Protein 4ZLR (pdb70)

Structure (mmCIF, N/CA/C/O backbone):
data_4ZLR
#
_entry.id   4ZLR
#
_cell.length_a   70.190
_cell.length_b   70.190
_cell.length_c   279.870
_cell.angle_alpha   90.00
_cell.angle_beta   90.00
_cell.angle_gamma   90.00
#
_symmetry.space_group_name_H-M   'P 41 2 2'
#
loop_
_entity.id
_entity.type
_entity.pdbx_description
1 polymer 'Brain tumor protein'
2 polymer "RNA (5'-R(*UP*UP*GP*UP*UP*GP*UP*UP*UP*UP*UP*UP*UP*U)-3')"
3 non-polymer 2-{2-[2-(2-{2-[2-(2-ETHOXY-ETHOXY)-ETHOXY]-ETHOXY}-ETHOXY)-ETHOXY]-ETHOXY}-ETHANOL
4 non-polymer 'SULFATE ION'
5 non-polymer 'TETRAETHYLENE GLYCOL'
6 non-polymer 'PENTAETHYLENE GLYCOL'
7 water water
#
loop_
_atom_site.group_PDB
_atom_site.id
_atom_site.type_symbol
_atom_site.label_atom_id
_atom_site.label_alt_id
_atom_site.label_comp_id
_atom_site.label_asym_id
_atom_site.label_entity_id
_atom_site.label_seq_id
_atom_site.pdbx_PDB_ins_code
_atom_site.Cartn_x
_atom_site.Cartn_y
_atom_site.Cartn_z
_atom_site.occupancy
_atom_site.B_iso_or_equiv
_atom_site.auth_seq_id
_atom_site.auth_comp_id
_atom_site.auth_asym_id
_atom_site.auth_atom_id
_atom_site.pdbx_PDB_model_num
ATOM 1 N N . GLN A 1 3 ? 31.408 -39.406 -51.285 1.00 36.04 758 GLN A N 1
ATOM 2 C CA . GLN A 1 3 ? 32.806 -39.450 -50.873 1.00 37.27 758 GLN A CA 1
ATOM 3 C C . GLN A 1 3 ? 33.086 -38.449 -49.756 1.00 40.39 758 GLN A C 1
ATOM 4 O O . GLN A 1 3 ? 34.073 -38.576 -49.030 1.00 43.06 758 GLN A O 1
ATOM 7 N N . ILE A 1 4 ? 32.217 -37.451 -49.631 1.00 39.13 759 ILE A N 1
ATOM 8 C CA . ILE A 1 4 ? 32.334 -36.451 -48.576 1.00 39.36 759 ILE A CA 1
ATOM 9 C C . ILE A 1 4 ? 31.560 -36.918 -47.346 1.00 35.99 759 ILE A C 1
ATOM 10 O O . ILE A 1 4 ? 30.404 -37.321 -47.452 1.00 36.09 759 ILE A O 1
ATOM 26 N N . LYS A 1 5 ? 32.203 -36.858 -46.182 1.00 35.11 760 LYS A N 1
ATOM 27 C CA . LYS A 1 5 ? 31.552 -37.208 -44.922 1.00 33.74 760 LYS A CA 1
ATOM 28 C C . LYS A 1 5 ? 30.793 -36.010 -44.363 1.00 35.34 760 LYS A C 1
ATOM 29 O O . LYS A 1 5 ? 31.394 -35.049 -43.884 1.00 39.73 760 LYS A O 1
ATOM 33 N N . ARG A 1 6 ? 29.468 -36.082 -44.429 1.00 33.87 761 ARG A N 1
ATOM 34 C CA . ARG A 1 6 ? 28.611 -34.959 -44.064 1.00 31.35 761 ARG A CA 1
ATOM 35 C C . ARG A 1 6 ? 28.101 -35.035 -42.628 1.00 31.15 761 ARG A C 1
ATOM 36 O O . ARG A 1 6 ? 27.742 -36.106 -42.140 1.00 31.99 761 ARG A O 1
ATOM 57 N N . GLN A 1 7 ? 28.072 -33.886 -41.961 1.00 29.95 762 GLN A N 1
ATOM 58 C CA . GLN A 1 7 ? 27.441 -33.767 -40.651 1.00 30.44 762 GLN A CA 1
ATOM 59 C C . GLN A 1 7 ? 25.938 -33.990 -40.793 1.00 27.26 762 GLN A C 1
ATOM 60 O O . GLN A 1 7 ? 25.292 -33.358 -41.625 1.00 27.89 762 GLN A O 1
ATOM 74 N N . LYS A 1 8 ? 25.381 -34.884 -39.985 1.00 29.02 763 LYS A N 1
ATOM 75 C CA . LYS A 1 8 ? 23.945 -35.146 -40.020 1.00 27.04 763 LYS A CA 1
ATOM 76 C C . LYS A 1 8 ? 23.182 -34.024 -39.325 1.00 26.33 763 LYS A C 1
ATOM 77 O O . LYS A 1 8 ? 23.662 -33.457 -38.345 1.00 26.84 763 LYS A O 1
ATOM 96 N N . MET A 1 9 ? 21.996 -33.706 -39.839 1.00 25.80 764 MET A N 1
ATOM 97 C CA . MET A 1 9 ? 21.173 -32.639 -39.272 1.00 26.76 764 MET A CA 1
ATOM 98 C C . MET A 1 9 ? 19.693 -33.002 -39.282 1.00 25.84 764 MET A C 1
ATOM 99 O O . MET A 1 9 ? 19.238 -33.778 -40.122 1.00 24.99 764 MET A O 1
ATOM 113 N N . ILE A 1 10 ? 18.956 -32.437 -38.330 1.00 26.74 765 ILE A N 1
ATOM 114 C CA . ILE A 1 10 ? 17.504 -32.558 -38.292 1.00 25.87 765 ILE A CA 1
ATOM 115 C C . ILE A 1 10 ? 16.888 -31.174 -38.222 1.00 21.73 765 ILE A C 1
ATOM 116 O O . ILE A 1 10 ? 17.502 -30.245 -37.700 1.00 24.00 765 ILE A O 1
ATOM 132 N N . TYR A 1 11 ? 15.682 -31.030 -38.756 1.00 20.94 766 TYR A N 1
ATOM 133 C CA . TYR A 1 11 ? 15.014 -29.740 -38.730 1.00 18.97 766 TYR A CA 1
ATOM 134 C C . TYR A 1 11 ? 14.444 -29.494 -37.339 1.00 19.78 766 TYR A C 1
ATOM 135 O O . TYR A 1 11 ? 13.943 -30.415 -36.692 1.00 21.82 766 TYR A O 1
ATOM 153 N N . HIS A 1 12 ? 14.532 -28.247 -36.886 1.00 20.61 767 HIS A N 1
ATOM 154 C CA . HIS A 1 12 ? 14.060 -27.863 -35.558 1.00 20.11 767 HIS A CA 1
ATOM 155 C C . HIS A 1 12 ? 12.701 -27.179 -35.621 1.00 19.05 767 HIS A C 1
ATOM 156 O O . HIS A 1 12 ? 12.132 -26.821 -34.593 1.00 19.93 767 HIS A O 1
ATOM 170 N N . CYS A 1 13 ? 12.194 -26.978 -36.831 1.00 21.25 768 CYS A N 1
ATOM 171 C CA . CYS A 1 13 ? 10.887 -26.363 -37.009 1.00 20.31 768 CYS A CA 1
ATOM 172 C C . CYS A 1 13 ? 10.202 -26.876 -38.263 1.00 19.65 768 CYS A C 1
ATOM 173 O O . CYS A 1 13 ? 10.836 -27.077 -39.301 1.00 19.86 768 CYS A O 1
ATOM 181 N N . LYS A 1 14 ? 8.894 -27.068 -38.152 1.00 19.69 769 LYS A N 1
ATOM 182 C CA . LYS A 1 14 ? 8.079 -27.544 -39.255 1.00 19.42 769 LYS A CA 1
ATOM 183 C C . LYS A 1 14 ? 6.708 -26.895 -39.162 1.00 19.93 769 LYS A C 1
ATOM 184 O O . LYS A 1 14 ? 6.108 -26.851 -38.087 1.00 18.57 769 LYS A O 1
ATOM 203 N N . PHE A 1 15 ? 6.215 -26.382 -40.284 1.00 18.97 770 PHE A N 1
ATOM 204 C CA . PHE A 1 15 ? 4.880 -25.801 -40.312 1.00 19.14 770 PHE A CA 1
ATOM 205 C C . PHE A 1 15 ? 4.265 -25.874 -41.703 1.00 17.67 770 PHE A C 1
ATOM 206 O O . PHE A 1 15 ? 4.946 -26.158 -42.685 1.00 18.46 770 PHE A O 1
ATOM 223 N N . GLY A 1 16 ? 2.959 -25.643 -41.763 1.00 21.24 771 GLY A N 1
ATOM 224 C CA . GLY A 1 16 ? 2.220 -25.719 -43.007 1.00 19.77 771 GLY A CA 1
ATOM 225 C C . GLY A 1 16 ? 1.525 -27.055 -43.177 1.00 20.00 771 GLY A C 1
ATOM 226 O O . GLY A 1 16 ? 1.884 -28.043 -42.538 1.00 21.27 771 GLY A O 1
ATOM 230 N N . GLU A 1 17 ? 0.508 -27.064 -44.029 1.00 20.73 772 GLU A N 1
ATOM 231 C CA . GLU A 1 17 ? -0.200 -28.282 -44.411 1.00 21.73 772 GLU A CA 1
ATOM 232 C C . GLU A 1 17 ? -1.043 -27.943 -45.629 1.00 19.91 772 GLU A C 1
ATOM 233 O O . GLU A 1 17 ? -1.137 -26.777 -46.002 1.00 21.26 772 GLU A O 1
ATOM 245 N N . PHE A 1 18 ? -1.665 -28.938 -46.250 1.00 20.86 773 PHE A N 1
ATOM 246 C CA . PHE A 1 18 ? -2.491 -28.656 -47.415 1.00 18.27 773 PHE A CA 1
ATOM 247 C C . PHE A 1 18 ? -3.751 -27.908 -47.007 1.00 20.01 773 PHE A C 1
ATOM 248 O O . PHE A 1 18 ? -4.317 -28.172 -45.947 1.00 22.29 773 PHE A O 1
ATOM 265 N N . GLY A 1 19 ? -4.183 -26.972 -47.851 1.00 18.93 774 GLY A N 1
ATOM 266 C CA . GLY A 1 19 ? -5.432 -26.267 -47.626 1.00 20.65 774 GLY A CA 1
ATOM 267 C C . GLY A 1 19 ? -5.452 -24.843 -48.144 1.00 22.15 774 GLY A C 1
ATOM 268 O O . GLY A 1 19 ? -4.470 -24.359 -48.716 1.00 20.61 774 GLY A O 1
ATOM 272 N N . VAL A 1 20 ? -6.584 -24.173 -47.934 1.00 21.22 775 VAL A N 1
ATOM 273 C CA . VAL A 1 20 ? -6.796 -22.814 -48.426 1.00 23.18 775 VAL A CA 1
ATOM 274 C C . VAL A 1 20 ? -6.884 -21.792 -47.289 1.00 22.49 775 VAL A C 1
ATOM 275 O O . VAL A 1 20 ? -7.037 -20.595 -47.533 1.00 21.85 775 VAL A O 1
ATOM 288 N N . MET A 1 21 ? -6.776 -22.267 -46.053 1.00 21.83 776 MET A N 1
ATOM 289 C CA . MET A 1 21 ? -6.880 -21.398 -44.887 1.00 24.07 776 MET A CA 1
ATOM 290 C C . MET A 1 21 ? -5.517 -20.816 -44.527 1.00 22.19 776 MET A C 1
ATOM 291 O O . MET A 1 21 ? -4.503 -21.160 -45.141 1.00 20.13 776 MET A O 1
ATOM 305 N N . GLU A 1 22 ? -5.500 -19.935 -43.531 1.00 21.94 777 GLU A N 1
ATOM 306 C CA . GLU A 1 22 ? -4.260 -19.325 -43.062 1.00 23.72 777 GLU A CA 1
ATOM 307 C C . GLU A 1 22 ? -3.317 -20.403 -42.552 1.00 20.65 777 GLU A C 1
ATOM 308 O O . GLU A 1 22 ? -3.719 -21.262 -41.772 1.00 23.34 777 GLU A O 1
ATOM 320 N N . GLY A 1 23 ? -2.066 -20.355 -42.994 1.00 19.37 778 GLY A N 1
ATOM 321 C CA . GLY A 1 23 ? -1.075 -21.326 -42.572 1.00 19.76 778 GLY A CA 1
ATOM 322 C C . GLY A 1 23 ? -1.176 -22.636 -43.332 1.00 19.49 778 GLY A C 1
ATOM 323 O O . GLY A 1 23 ? -0.538 -23.620 -42.964 1.00 21.72 778 GLY A O 1
ATOM 327 N N . GLN A 1 24 ? -1.982 -22.645 -44.389 1.00 22.13 779 GLN A N 1
ATOM 328 C CA . GLN A 1 24 ? -2.114 -23.808 -45.262 1.00 20.35 779 GLN A CA 1
ATOM 329 C C . GLN A 1 24 ? -1.709 -23.434 -46.677 1.00 18.36 779 GLN A C 1
ATOM 330 O O . GLN A 1 24 ? -1.894 -22.291 -47.094 1.00 19.19 779 GLN A O 1
ATOM 344 N N . PHE A 1 25 ? -1.162 -24.400 -47.411 1.00 20.56 780 PHE A N 1
ATOM 345 C CA . PHE A 1 25 ? -0.707 -24.166 -48.779 1.00 19.55 780 PHE A CA 1
ATOM 346 C C . PHE A 1 25 ? -1.332 -25.136 -49.770 1.00 22.41 780 PHE A C 1
ATOM 347 O O . PHE A 1 25 ? -1.731 -26.244 -49.414 1.00 19.29 780 PHE A O 1
ATOM 364 N N . THR A 1 26 ? -1.402 -24.703 -51.023 1.00 21.00 781 THR A N 1
ATOM 365 C CA . THR A 1 26 ? -1.717 -25.588 -52.132 1.00 22.46 781 THR A CA 1
ATOM 366 C C . THR A 1 26 ? -0.429 -25.897 -52.880 1.00 22.57 781 THR A C 1
ATOM 367 O O . THR A 1 26 ? -0.218 -27.018 -53.338 1.00 23.30 781 THR A O 1
ATOM 378 N N . GLU A 1 27 ? 0.423 -24.886 -53.015 1.00 20.74 782 GLU A N 1
ATOM 379 C CA . GLU A 1 27 ? 1.735 -25.073 -53.610 1.00 21.46 782 GLU A CA 1
ATOM 380 C C . GLU A 1 27 ? 2.705 -23.984 -53.145 1.00 22.47 782 GLU A C 1
ATOM 381 O O . GLU A 1 27 ? 2.656 -22.859 -53.640 1.00 21.38 782 GLU A O 1
ATOM 393 N N . PRO A 1 28 ? 3.599 -24.316 -52.199 1.00 22.65 783 PRO A N 1
ATOM 394 C CA . PRO A 1 28 ? 4.581 -23.335 -51.724 1.00 21.65 783 PRO A CA 1
ATOM 395 C C . PRO A 1 28 ? 5.816 -23.298 -52.621 1.00 19.41 783 PRO A C 1
ATOM 396 O O . PRO A 1 28 ? 6.881 -23.787 -52.245 1.00 20.54 783 PRO A O 1
ATOM 407 N N . SER A 1 29 ? 5.658 -22.719 -53.807 1.00 20.77 784 SER A N 1
ATOM 408 C CA . SER A 1 29 ? 6.693 -22.759 -54.834 1.00 20.50 784 SER A CA 1
ATOM 409 C C . SER A 1 29 ? 7.896 -21.880 -54.509 1.00 20.06 784 SER A C 1
ATOM 410 O O . SER A 1 29 ? 9.014 -22.173 -54.931 1.00 21.30 784 SER A O 1
ATOM 418 N N . GLY A 1 30 ? 7.663 -20.803 -53.766 1.00 18.44 785 GLY A N 1
ATOM 419 C CA . GLY A 1 30 ? 8.709 -19.839 -53.480 1.00 19.03 785 GLY A CA 1
ATOM 420 C C . GLY A 1 30 ? 8.761 -19.445 -52.023 1.00 17.66 785 GLY A C 1
ATOM 421 O O . GLY A 1 30 ? 7.732 -19.347 -51.357 1.00 19.18 785 GLY A O 1
ATOM 425 N N . VAL A 1 31 ? 9.972 -19.215 -51.530 1.00 16.92 786 VAL A N 1
ATOM 426 C CA . VAL A 1 31 ? 10.161 -18.770 -50.160 1.00 18.71 786 VAL A CA 1
ATOM 427 C C . VAL A 1 31 ? 11.250 -17.703 -50.087 1.00 18.02 786 VAL A C 1
ATOM 428 O O . VAL A 1 31 ? 12.259 -17.771 -50.792 1.00 18.56 786 VAL A O 1
ATOM 441 N N . ALA A 1 32 ? 11.020 -16.710 -49.235 1.00 17.51 787 ALA A N 1
ATOM 442 C CA . ALA A 1 32 ? 11.983 -15.641 -49.009 1.00 17.99 787 ALA A CA 1
ATOM 443 C C . ALA A 1 32 ? 11.946 -15.211 -47.551 1.00 18.39 787 ALA A C 1
ATOM 444 O O . ALA A 1 32 ? 10.994 -15.513 -46.831 1.00 19.21 787 ALA A O 1
ATOM 451 N N . VAL A 1 33 ? 12.998 -14.519 -47.125 1.00 19.53 788 VAL A N 1
ATOM 452 C CA . VAL A 1 33 ? 13.135 -14.077 -45.745 1.00 20.29 788 VAL A CA 1
ATOM 453 C C . VAL A 1 33 ? 13.527 -12.601 -45.691 1.00 22.86 788 VAL A C 1
ATOM 454 O O . VAL A 1 33 ? 14.412 -12.168 -46.430 1.00 21.61 788 VAL A O 1
ATOM 467 N N . ASN A 1 34 ? 12.870 -11.831 -44.823 1.00 20.42 789 ASN A N 1
ATOM 468 C CA . ASN A 1 34 ? 13.187 -10.410 -44.687 1.00 23.91 789 ASN A CA 1
ATOM 469 C C . ASN A 1 34 ? 14.188 -10.170 -43.559 1.00 23.11 789 ASN A C 1
ATOM 470 O O . ASN A 1 34 ? 14.721 -11.116 -42.981 1.00 24.07 789 ASN A O 1
ATOM 481 N N . ALA A 1 35 ? 14.442 -8.901 -43.257 1.00 26.05 790 ALA A N 1
ATOM 482 C CA . ALA A 1 35 ? 15.474 -8.529 -42.293 1.00 26.83 790 ALA A CA 1
ATOM 483 C C . ALA A 1 35 ? 15.152 -8.996 -40.873 1.00 25.48 790 ALA A C 1
ATOM 484 O O . ALA A 1 35 ? 16.058 -9.181 -40.061 1.00 26.69 790 ALA A O 1
ATOM 491 N N . GLN A 1 36 ? 13.868 -9.184 -40.580 1.00 25.48 791 GLN A N 1
ATOM 492 C CA . GLN A 1 36 ? 13.428 -9.644 -39.261 1.00 25.75 791 GLN A CA 1
ATOM 493 C C . GLN A 1 36 ? 13.192 -11.158 -39.227 1.00 24.52 791 GLN A C 1
ATOM 494 O O . GLN A 1 36 ? 12.578 -11.680 -38.295 1.00 24.58 791 GLN A O 1
ATOM 508 N N . ASN A 1 37 ? 13.686 -11.851 -40.249 1.00 25.43 792 ASN A N 1
ATOM 509 C CA . ASN A 1 37 ? 13.550 -13.303 -40.367 1.00 23.41 792 ASN A CA 1
ATOM 510 C C . ASN A 1 37 ? 12.098 -13.778 -40.445 1.00 22.70 792 ASN A C 1
ATOM 511 O O . ASN A 1 37 ? 11.801 -14.925 -40.113 1.00 22.66 792 ASN A O 1
ATOM 522 N N . ASP A 1 38 ? 11.195 -12.905 -40.883 1.00 19.67 793 ASP A N 1
ATOM 523 C CA . ASP A 1 38 ? 9.862 -13.354 -41.258 1.00 18.83 793 ASP A CA 1
ATOM 524 C C . ASP A 1 38 ? 10.004 -14.218 -42.498 1.00 21.65 793 ASP A C 1
ATOM 525 O O . ASP A 1 38 ? 10.811 -13.915 -43.377 1.00 19.02 793 ASP A O 1
ATOM 534 N N . ILE A 1 39 ? 9.215 -15.283 -42.570 1.00 19.77 794 ILE A N 1
ATOM 535 C CA . ILE A 1 39 ? 9.269 -16.202 -43.698 1.00 16.95 794 ILE A CA 1
ATOM 536 C C . ILE A 1 39 ? 8.110 -15.893 -44.639 1.00 17.41 794 ILE A C 1
ATOM 537 O O . ILE A 1 39 ? 6.944 -15.945 -44.248 1.00 18.07 794 ILE A O 1
ATOM 553 N N . ILE A 1 40 ? 8.453 -15.561 -45.879 1.00 16.70 795 ILE A N 1
ATOM 554 C CA . ILE A 1 40 ? 7.485 -15.134 -46.881 1.00 17.88 795 ILE A CA 1
ATOM 555 C C . ILE A 1 40 ? 7.335 -16.222 -47.931 1.00 16.38 795 ILE A C 1
ATOM 556 O O . ILE A 1 40 ? 8.317 -16.632 -48.545 1.00 17.03 795 ILE A O 1
ATOM 572 N N . VAL A 1 41 ? 6.103 -16.676 -48.139 1.00 15.78 796 VAL A N 1
ATOM 573 C CA . VAL A 1 41 ? 5.850 -17.836 -48.985 1.00 16.19 796 VAL A CA 1
ATOM 574 C C . VAL A 1 41 ? 4.903 -17.510 -50.132 1.00 17.59 796 VAL A C 1
ATOM 575 O O . VAL A 1 41 ? 3.825 -16.949 -49.928 1.00 17.64 796 VAL A O 1
ATOM 588 N N . ALA A 1 42 ? 5.320 -17.869 -51.342 1.00 18.20 797 ALA A N 1
ATOM 589 C CA . ALA A 1 42 ? 4.449 -17.791 -52.505 1.00 18.04 797 ALA A CA 1
ATOM 590 C C . ALA A 1 42 ? 3.572 -19.038 -52.559 1.00 17.97 797 ALA A C 1
ATOM 591 O O . ALA A 1 42 ? 4.056 -20.134 -52.839 1.00 18.01 797 ALA A O 1
ATOM 598 N N . ASP A 1 43 ? 2.286 -18.858 -52.275 1.00 19.55 798 ASP A N 1
ATOM 599 C CA . ASP A 1 43 ? 1.320 -19.951 -52.261 1.00 18.07 798 ASP A CA 1
ATOM 600 C C . ASP A 1 43 ? 0.575 -19.962 -53.591 1.00 19.60 798 ASP A C 1
ATOM 601 O O . ASP A 1 43 ? -0.545 -19.460 -53.704 1.00 20.31 798 ASP A O 1
ATOM 610 N N . THR A 1 44 ? 1.209 -20.565 -54.589 1.00 18.90 799 THR A N 1
ATOM 611 C CA . THR A 1 44 ? 0.853 -20.350 -55.990 1.00 23.52 799 THR A CA 1
ATOM 612 C C . THR A 1 44 ? -0.621 -20.583 -56.333 1.00 25.12 799 THR A C 1
ATOM 613 O O . THR A 1 44 ? -1.297 -19.670 -56.805 1.00 22.84 799 THR A O 1
ATOM 624 N N . ASN A 1 45 ? -1.113 -21.798 -56.103 1.00 24.84 800 ASN A N 1
ATOM 625 C CA . ASN A 1 45 ? -2.462 -22.163 -56.532 1.00 25.55 800 ASN A CA 1
ATOM 626 C C . ASN A 1 45 ? -3.558 -21.574 -55.642 1.00 23.91 800 ASN A C 1
ATOM 627 O O . ASN A 1 45 ? -4.745 -21.753 -55.912 1.00 26.34 800 ASN A O 1
ATOM 638 N N . ASN A 1 46 ? -3.158 -20.888 -54.576 1.00 22.87 801 ASN A N 1
ATOM 639 C CA . ASN A 1 46 ? -4.083 -20.063 -53.802 1.00 23.70 801 ASN A CA 1
ATOM 640 C C . ASN A 1 46 ? -3.973 -18.592 -54.201 1.00 22.37 801 ASN A C 1
ATOM 641 O O . ASN A 1 46 ? -4.693 -17.747 -53.674 1.00 24.44 801 ASN A O 1
ATOM 652 N N . HIS A 1 47 ? -3.061 -18.303 -55.126 1.00 22.15 802 HIS A N 1
ATOM 653 C CA . HIS A 1 47 ? -2.888 -16.960 -55.681 1.00 26.94 802 HIS A CA 1
ATOM 654 C C . HIS A 1 47 ? -2.697 -15.918 -54.590 1.00 28.44 802 HIS A C 1
ATOM 655 O O . HIS A 1 47 ? -3.337 -14.865 -54.595 1.00 25.74 802 HIS A O 1
ATOM 669 N N . ARG A 1 48 ? -1.803 -16.225 -53.657 1.00 22.60 803 ARG A N 1
ATOM 670 C CA . ARG A 1 48 ? -1.559 -15.359 -52.517 1.00 24.06 803 ARG A CA 1
ATOM 671 C C . ARG A 1 48 ? -0.123 -15.475 -52.021 1.00 21.77 803 ARG A C 1
ATOM 672 O O . ARG A 1 48 ? 0.595 -16.419 -52.362 1.00 19.37 803 ARG A O 1
ATOM 693 N N . ILE A 1 49 ? 0.278 -14.495 -51.219 1.00 23.49 804 ILE A N 1
ATOM 694 C CA . ILE A 1 49 ? 1.536 -14.540 -50.489 1.00 18.90 804 ILE A CA 1
ATOM 695 C C . ILE A 1 49 ? 1.200 -14.647 -49.012 1.00 18.95 804 ILE A C 1
ATOM 696 O O . ILE A 1 49 ? 0.333 -13.929 -48.519 1.00 19.61 804 ILE A O 1
ATOM 712 N N . GLN A 1 50 ? 1.870 -15.559 -48.317 1.00 17.98 805 GLN A N 1
ATOM 713 C CA . GLN A 1 50 ? 1.683 -15.715 -46.881 1.00 18.58 805 GLN A CA 1
ATOM 714 C C . GLN A 1 50 ? 2.967 -15.379 -46.134 1.00 19.02 805 GLN A C 1
ATOM 715 O O . GLN A 1 50 ? 4.063 -15.740 -46.569 1.00 18.94 805 GLN A O 1
ATOM 729 N N . ILE A 1 51 ? 2.818 -14.678 -45.014 1.00 17.99 806 ILE A N 1
ATOM 730 C CA . ILE A 1 51 ? 3.954 -14.247 -44.213 1.00 16.65 806 ILE A CA 1
ATOM 731 C C . ILE A 1 51 ? 3.885 -14.867 -42.824 1.00 19.19 806 ILE A C 1
ATOM 732 O O . ILE A 1 51 ? 2.858 -14.784 -42.147 1.00 18.86 806 ILE A O 1
ATOM 748 N N . PHE A 1 52 ? 4.986 -15.491 -42.418 1.00 18.78 807 PHE A N 1
ATOM 749 C CA . PHE A 1 52 ? 5.105 -16.096 -41.097 1.00 19.90 807 PHE A CA 1
ATOM 750 C C . PHE A 1 52 ? 6.274 -15.449 -40.366 1.00 19.76 807 PHE A C 1
ATOM 751 O O . PHE A 1 52 ? 7.138 -14.850 -41.004 1.00 20.31 807 PHE A O 1
ATOM 768 N N . ASP A 1 53 ? 6.314 -15.565 -39.040 1.00 20.89 808 ASP A N 1
ATOM 769 C CA . ASP A 1 53 ? 7.491 -15.119 -38.302 1.00 22.06 808 ASP A CA 1
ATOM 770 C C . ASP A 1 53 ? 8.537 -16.225 -38.338 1.00 22.87 808 ASP A C 1
ATOM 771 O O . ASP A 1 53 ? 8.298 -17.295 -38.897 1.00 24.01 808 ASP A O 1
ATOM 780 N N . LYS A 1 54 ? 9.684 -15.968 -37.722 1.00 24.49 809 LYS A N 1
ATOM 781 C CA . LYS A 1 54 ? 10.819 -16.883 -37.777 1.00 23.76 809 LYS A CA 1
ATOM 782 C C . LYS A 1 54 ? 10.533 -18.254 -37.161 1.00 24.72 809 LYS A C 1
ATOM 783 O O . LYS A 1 54 ? 11.319 -19.186 -37.329 1.00 24.74 809 LYS A O 1
ATOM 802 N N . GLU A 1 55 ? 9.415 -18.373 -36.450 1.00 25.27 810 GLU A N 1
ATOM 803 C CA . GLU A 1 55 ? 9.045 -19.630 -35.801 1.00 27.11 810 GLU A CA 1
ATOM 804 C C . GLU A 1 55 ? 7.861 -20.317 -36.483 1.00 25.61 810 GLU A C 1
ATOM 805 O O . GLU A 1 55 ? 7.328 -21.302 -35.974 1.00 24.14 810 GLU A O 1
ATOM 817 N N . GLY A 1 56 ? 7.460 -19.801 -37.641 1.00 22.67 811 GLY A N 1
ATOM 818 C CA . GLY A 1 56 ? 6.430 -20.439 -38.438 1.00 20.99 811 GLY A CA 1
ATOM 819 C C . GLY A 1 56 ? 5.018 -20.101 -38.003 1.00 22.41 811 GLY A C 1
ATOM 820 O O . GLY A 1 56 ? 4.073 -20.811 -38.347 1.00 20.56 811 GLY A O 1
ATOM 824 N N . ARG A 1 57 ? 4.869 -19.018 -37.246 1.00 25.56 812 ARG A N 1
ATOM 825 C CA . ARG A 1 57 ? 3.547 -18.532 -36.875 1.00 23.41 812 ARG A CA 1
ATOM 826 C C . ARG A 1 57 ? 3.018 -17.615 -37.963 1.00 22.34 812 ARG A C 1
ATOM 827 O O . ARG A 1 57 ? 3.712 -16.700 -38.405 1.00 21.85 812 ARG A O 1
ATOM 848 N N . PHE A 1 58 ? 1.780 -17.857 -38.377 1.00 20.92 813 PHE A N 1
ATOM 849 C CA . PHE A 1 58 ? 1.136 -17.043 -39.397 1.00 22.09 813 PHE A CA 1
ATOM 850 C C . PHE A 1 58 ? 0.912 -15.619 -38.901 1.00 23.06 813 PHE A C 1
ATOM 851 O O . PHE A 1 58 ? 0.340 -15.413 -37.830 1.00 23.31 813 PHE A O 1
ATOM 868 N N . LYS A 1 59 ? 1.384 -14.642 -39.672 1.00 22.38 814 LYS A N 1
ATOM 869 C CA . LYS A 1 59 ? 1.117 -13.236 -39.380 1.00 23.01 814 LYS A CA 1
ATOM 870 C C . LYS A 1 59 ? -0.024 -12.699 -40.238 1.00 22.14 814 LYS A C 1
ATOM 871 O O . LYS A 1 59 ? -1.045 -12.248 -39.718 1.00 22.93 814 LYS A O 1
ATOM 890 N N . PHE A 1 60 ? 0.152 -12.749 -41.554 1.00 21.89 815 PHE A N 1
ATOM 891 C CA . PHE A 1 60 ? -0.859 -12.238 -42.470 1.00 22.83 815 PHE A CA 1
ATOM 892 C C . PHE A 1 60 ? -0.625 -12.708 -43.900 1.00 21.89 815 PHE A C 1
ATOM 893 O O . PHE A 1 60 ? 0.412 -13.297 -44.219 1.00 21.13 815 PHE A O 1
ATOM 910 N N . GLN A 1 61 ? -1.610 -12.441 -44.751 1.00 22.59 816 GLN A N 1
ATOM 911 C CA . GLN A 1 61 ? -1.562 -12.815 -46.158 1.00 22.76 816 GLN A CA 1
ATOM 912 C C . GLN A 1 61 ? -2.029 -11.655 -47.028 1.00 21.95 816 GLN A C 1
ATOM 913 O O . GLN A 1 61 ? -2.729 -10.760 -46.554 1.00 21.36 816 GLN A O 1
ATOM 927 N N . PHE A 1 62 ? -1.637 -11.669 -48.297 1.00 22.65 817 PHE A N 1
ATOM 928 C CA . PHE A 1 62 ? -2.160 -10.705 -49.256 1.00 23.81 817 PHE A CA 1
ATOM 929 C C . PHE A 1 62 ? -2.235 -11.311 -50.649 1.00 27.29 817 PHE A C 1
ATOM 930 O O . PHE A 1 62 ? -1.562 -12.300 -50.947 1.00 26.65 817 PHE A O 1
ATOM 947 N N . GLY A 1 63 ? -3.078 -10.718 -51.488 1.00 29.19 818 GLY A N 1
ATOM 948 C CA . GLY A 1 63 ? -3.252 -11.168 -52.854 1.00 28.66 818 GLY A CA 1
ATOM 949 C C . GLY A 1 63 ? -4.460 -12.069 -53.016 1.00 38.88 818 GLY A C 1
ATOM 950 O O . GLY A 1 63 ? -4.883 -12.747 -52.078 1.00 38.99 818 GLY A O 1
ATOM 954 N N . GLU A 1 64 ? -5.021 -12.061 -54.219 1.00 46.02 819 GLU A N 1
ATOM 955 C CA . GLU A 1 64 ? -6.111 -12.956 -54.576 1.00 52.82 819 GLU A CA 1
ATOM 956 C C . GLU A 1 64 ? -6.064 -13.170 -56.084 1.00 54.50 819 GLU A C 1
ATOM 957 O O . GLU A 1 64 ? -5.367 -12.444 -56.794 1.00 50.55 819 GLU A O 1
ATOM 969 N N . CYS A 1 65 ? -6.797 -14.167 -56.569 1.00 60.00 820 CYS A N 1
ATOM 970 C CA . CYS A 1 65 ? -6.744 -14.532 -57.981 1.00 52.80 820 CYS A CA 1
ATOM 971 C C . CYS A 1 65 ? -7.215 -13.405 -58.892 1.00 54.43 820 CYS A C 1
ATOM 972 O O . CYS A 1 65 ? -8.294 -12.842 -58.696 1.00 57.56 820 CYS A O 1
ATOM 980 N N . GLY A 1 66 ? -6.395 -13.076 -59.885 1.00 48.89 821 GLY A N 1
ATOM 981 C CA . GLY A 1 66 ? -6.758 -12.074 -60.869 1.00 54.70 821 GLY A CA 1
ATOM 982 C C . GLY A 1 66 ? -5.573 -11.465 -61.591 1.00 54.73 821 GLY A C 1
ATOM 983 O O . GLY A 1 66 ? -4.418 -11.685 -61.219 1.00 48.31 821 GLY A O 1
ATOM 987 N N . LYS A 1 67 ? -5.874 -10.686 -62.627 1.00 59.75 822 LYS A N 1
ATOM 988 C CA . LYS A 1 67 ? -4.857 -10.028 -63.440 1.00 57.17 822 LYS A CA 1
ATOM 989 C C . LYS A 1 67 ? -4.850 -8.521 -63.197 1.00 61.32 822 LYS A C 1
ATOM 990 O O . LYS A 1 67 ? -3.991 -7.804 -63.712 1.00 57.40 822 LYS A O 1
ATOM 994 N N . ARG A 1 68 ? -5.811 -8.044 -62.411 1.00 60.25 823 ARG A N 1
ATOM 995 C CA . ARG A 1 68 ? -5.871 -6.632 -62.058 1.00 59.89 823 ARG A CA 1
ATOM 996 C C . ARG A 1 68 ? -4.742 -6.272 -61.097 1.00 58.47 823 ARG A C 1
ATOM 997 O O . ARG A 1 68 ? -3.996 -7.142 -60.642 1.00 52.66 823 ARG A O 1
ATOM 1001 N N . ASP A 1 69 ? -4.615 -4.984 -60.796 1.00 55.55 824 ASP A N 1
ATOM 1002 C CA . ASP A 1 69 ? -3.624 -4.521 -59.836 1.00 48.12 824 ASP A CA 1
ATOM 1003 C C . ASP A 1 69 ? -3.958 -5.018 -58.434 1.00 51.85 824 ASP A C 1
ATOM 1004 O O . ASP A 1 69 ? -4.951 -4.599 -57.840 1.00 54.60 824 ASP A O 1
ATOM 1013 N N . GLN A 1 71 ? -3.917 -8.065 -57.199 1.00 40.36 826 GLN A N 1
ATOM 1014 C CA . GLN A 1 71 ? -4.240 -9.464 -57.461 1.00 45.96 826 GLN A CA 1
ATOM 1015 C C . GLN A 1 71 ? -3.052 -10.203 -58.070 1.00 37.79 826 GLN A C 1
ATOM 1016 O O . GLN A 1 71 ? -2.221 -9.607 -58.758 1.00 33.80 826 GLN A O 1
ATOM 1029 N N . LEU A 1 72 ? -2.987 -11.507 -57.813 1.00 35.68 827 LEU A N 1
ATOM 1030 C CA . LEU A 1 72 ? -1.911 -12.350 -58.323 1.00 32.75 827 LEU A CA 1
ATOM 1031 C C . LEU A 1 72 ? -2.463 -13.518 -59.124 1.00 34.33 827 LEU A C 1
ATOM 1032 O O . LEU A 1 72 ? -3.574 -13.984 -58.878 1.00 34.41 827 LEU A O 1
ATOM 1048 N N . LEU A 1 73 ? -1.673 -13.984 -60.084 1.00 30.71 828 LEU A N 1
ATOM 1049 C CA . LEU A 1 73 ? -2.014 -15.167 -60.860 1.00 34.70 828 LEU A CA 1
ATOM 1050 C C . LEU A 1 73 ? -0.801 -16.079 -60.968 1.00 33.31 828 LEU A C 1
ATOM 1051 O O . LEU A 1 73 ? 0.094 -15.855 -61.786 1.00 34.06 828 LEU A O 1
ATOM 1067 N N . TYR A 1 74 ? -0.784 -17.098 -60.116 1.00 31.19 829 TYR A N 1
ATOM 1068 C CA . TYR A 1 74 ? 0.296 -18.077 -60.074 1.00 29.92 829 TYR A CA 1
ATOM 1069 C C . TYR A 1 74 ? 1.645 -17.448 -59.720 1.00 26.89 829 TYR A C 1
ATOM 1070 O O . TYR A 1 74 ? 2.601 -17.541 -60.493 1.00 26.65 829 TYR A O 1
ATOM 1088 N N . PRO A 1 75 ? 1.725 -16.805 -58.544 1.00 23.34 830 PRO A N 1
ATOM 1089 C CA . PRO A 1 75 ? 3.018 -16.345 -58.027 1.00 23.14 830 PRO A CA 1
ATOM 1090 C C . PRO A 1 75 ? 3.900 -17.535 -57.667 1.00 20.86 830 PRO A C 1
ATOM 1091 O O . PRO A 1 75 ? 3.422 -18.417 -56.955 1.00 20.25 830 PRO A O 1
ATOM 1102 N N . ASN A 1 76 ? 5.145 -17.566 -58.141 1.00 20.05 831 ASN A N 1
ATOM 1103 C CA . ASN A 1 76 ? 5.987 -18.750 -57.966 1.00 18.95 831 ASN A CA 1
ATOM 1104 C C . ASN A 1 76 ? 7.275 -18.504 -57.180 1.00 20.82 831 ASN A C 1
ATOM 1105 O O . ASN A 1 76 ? 7.790 -19.426 -56.548 1.00 20.91 831 ASN A O 1
ATOM 1116 N N . ARG A 1 77 ? 7.803 -17.284 -57.229 1.00 21.03 832 ARG A N 1
ATOM 1117 C CA A ARG A 1 77 ? 9.022 -16.958 -56.497 0.49 21.09 832 ARG A CA 1
ATOM 1118 C CA B ARG A 1 77 ? 9.032 -16.945 -56.512 0.51 22.66 832 ARG A CA 1
ATOM 1119 C C . ARG A 1 77 ? 8.892 -15.618 -55.783 1.00 21.04 832 ARG A C 1
ATOM 1120 O O . ARG A 1 77 ? 8.080 -14.772 -56.165 1.00 18.71 832 ARG A O 1
ATOM 1161 N N . VAL A 1 78 ? 9.693 -15.447 -54.736 1.00 18.36 833 VAL A N 1
ATOM 1162 C CA . VAL A 1 78 ? 9.683 -14.229 -53.940 1.00 17.72 833 VAL A CA 1
ATOM 1163 C C . VAL A 1 78 ? 11.090 -13.841 -53.507 1.00 17.68 833 VAL A C 1
ATOM 1164 O O . VAL A 1 78 ? 11.961 -14.695 -53.331 1.00 18.55 833 VAL A O 1
ATOM 1177 N N . ALA A 1 79 ? 11.301 -12.541 -53.348 1.00 18.81 834 ALA A N 1
ATOM 1178 C CA . ALA A 1 79 ? 12.547 -12.014 -52.807 1.00 19.09 834 ALA A CA 1
ATOM 1179 C C . ALA A 1 79 ? 12.233 -10.756 -52.015 1.00 20.15 834 ALA A C 1
ATOM 1180 O O . ALA A 1 79 ? 11.165 -10.167 -52.183 1.00 18.91 834 ALA A O 1
ATOM 1187 N N . VAL A 1 80 ? 13.159 -10.349 -51.152 1.00 21.88 835 VAL A N 1
ATOM 1188 C CA . VAL A 1 80 ? 12.944 -9.192 -50.291 1.00 23.28 835 VAL A CA 1
ATOM 1189 C C . VAL A 1 80 ? 13.986 -8.111 -50.529 1.00 23.91 835 VAL A C 1
ATOM 1190 O O . VAL A 1 80 ? 15.188 -8.384 -50.566 1.00 23.30 835 VAL A O 1
ATOM 1203 N N . VAL A 1 81 ? 13.508 -6.881 -50.695 1.00 24.03 836 VAL A N 1
ATOM 1204 C CA . VAL A 1 81 ? 14.374 -5.712 -50.675 1.00 23.94 836 VAL A CA 1
ATOM 1205 C C . VAL A 1 81 ? 14.678 -5.398 -49.213 1.00 26.47 836 VAL A C 1
ATOM 1206 O O . VAL A 1 81 ? 13.815 -4.909 -48.483 1.00 24.27 836 VAL A O 1
ATOM 1219 N N . ARG A 1 82 ? 15.902 -5.711 -48.796 1.00 25.58 837 ARG A N 1
ATOM 1220 C CA . ARG A 1 82 ? 16.300 -5.658 -47.389 1.00 31.23 837 ARG A CA 1
ATOM 1221 C C . ARG A 1 82 ? 15.921 -4.377 -46.647 1.00 31.49 837 ARG A C 1
ATOM 1222 O O . ARG A 1 82 ? 15.233 -4.433 -45.628 1.00 33.14 837 ARG A O 1
ATOM 1243 N N . ASN A 1 83 ? 16.377 -3.232 -47.143 1.00 32.73 838 ASN A N 1
ATOM 1244 C CA . ASN A 1 83 ? 16.210 -1.972 -46.424 1.00 36.50 838 ASN A CA 1
ATOM 1245 C C . ASN A 1 83 ? 14.751 -1.543 -46.281 1.00 30.80 838 ASN A C 1
ATOM 1246 O O . ASN A 1 83 ? 14.348 -1.056 -45.227 1.00 32.00 838 ASN A O 1
ATOM 1257 N N . SER A 1 84 ? 13.967 -1.721 -47.338 1.00 29.86 839 SER A N 1
ATOM 1258 C CA . SER A 1 84 ? 12.573 -1.285 -47.340 1.00 27.24 839 SER A CA 1
ATOM 1259 C C . SER A 1 84 ? 11.627 -2.367 -46.836 1.00 25.54 839 SER A C 1
ATOM 1260 O O . SER A 1 84 ? 10.545 -2.069 -46.337 1.00 28.16 839 SER A O 1
ATOM 1268 N N . GLY A 1 85 ? 12.036 -3.623 -46.977 1.00 29.42 840 GLY A N 1
ATOM 1269 C CA . GLY A 1 85 ? 11.191 -4.744 -46.613 1.00 21.54 840 GLY A CA 1
ATOM 1270 C C . GLY A 1 85 ? 10.154 -5.020 -47.685 1.00 23.65 840 GLY A C 1
ATOM 1271 O O . GLY A 1 85 ? 9.203 -5.772 -47.462 1.00 21.72 840 GLY A O 1
ATOM 1275 N N . ASP A 1 86 ? 10.336 -4.408 -48.853 1.00 23.62 841 ASP A N 1
ATOM 1276 C CA . ASP A 1 86 ? 9.448 -4.652 -49.983 1.00 22.77 841 ASP A CA 1
ATOM 1277 C C . ASP A 1 86 ? 9.565 -6.102 -50.432 1.00 21.87 841 ASP A C 1
ATOM 1278 O O . ASP A 1 86 ? 10.639 -6.701 -50.357 1.00 19.84 841 ASP A O 1
ATOM 1287 N N . ILE A 1 87 ? 8.446 -6.661 -50.881 1.00 22.33 842 ILE A N 1
ATOM 1288 C CA . ILE A 1 87 ? 8.399 -8.037 -51.350 1.00 19.52 842 ILE A CA 1
ATOM 1289 C C . ILE A 1 87 ? 8.298 -8.065 -52.872 1.00 19.39 842 ILE A C 1
ATOM 1290 O O . ILE A 1 87 ? 7.330 -7.570 -53.450 1.00 17.05 842 ILE A O 1
ATOM 1306 N N . ILE A 1 88 ? 9.317 -8.633 -53.511 1.00 18.71 843 ILE A N 1
ATOM 1307 C CA . ILE A 1 88 ? 9.328 -8.814 -54.957 1.00 17.11 843 ILE A CA 1
ATOM 1308 C C . ILE A 1 88 ? 8.722 -10.165 -55.312 1.00 20.64 843 ILE A C 1
ATOM 1309 O O . ILE A 1 88 ? 9.207 -11.205 -54.867 1.00 17.97 843 ILE A O 1
ATOM 1325 N N . VAL A 1 89 ? 7.665 -10.138 -56.118 1.00 19.09 844 VAL A N 1
ATOM 1326 C CA . VAL A 1 89 ? 6.968 -11.349 -56.528 1.00 18.77 844 VAL A CA 1
ATOM 1327 C C . VAL A 1 89 ? 7.060 -11.545 -58.036 1.00 22.29 844 VAL A C 1
ATOM 1328 O O . VAL A 1 89 ? 6.827 -10.612 -58.804 1.00 23.83 844 VAL A O 1
ATOM 1341 N N . THR A 1 90 ? 7.400 -12.760 -58.455 1.00 20.05 845 THR A N 1
ATOM 1342 C CA . THR A 1 90 ? 7.277 -13.135 -59.856 1.00 21.21 845 THR A CA 1
ATOM 1343 C C . THR A 1 90 ? 6.087 -14.063 -60.013 1.00 20.64 845 THR A C 1
ATOM 1344 O O . THR A 1 90 ? 5.763 -14.836 -59.111 1.00 20.93 845 THR A O 1
ATOM 1355 N N . GLU A 1 91 ? 5.433 -13.961 -61.162 1.00 23.36 846 GLU A N 1
ATOM 1356 C CA . GLU A 1 91 ? 4.345 -14.851 -61.526 1.00 23.46 846 GLU A CA 1
ATOM 1357 C C . GLU A 1 91 ? 4.853 -15.668 -62.700 1.00 26.91 846 GLU A C 1
ATOM 1358 O O . GLU A 1 91 ? 5.577 -15.137 -63.534 1.00 23.48 846 GLU A O 1
ATOM 1370 N N . ARG A 1 92 ? 4.507 -16.948 -62.774 1.00 27.18 847 ARG A N 1
ATOM 1371 C CA . ARG A 1 92 ? 4.948 -17.751 -63.909 1.00 27.71 847 ARG A CA 1
ATOM 1372 C C . ARG A 1 92 ? 4.039 -17.485 -65.102 1.00 29.88 847 ARG A C 1
ATOM 1373 O O . ARG A 1 92 ? 3.017 -16.810 -64.975 1.00 29.10 847 ARG A O 1
ATOM 1394 N N . SER A 1 93 ? 4.427 -18.011 -66.260 1.00 31.43 848 SER A N 1
ATOM 1395 C CA . SER A 1 93 ? 3.604 -17.938 -67.461 1.00 33.03 848 SER A CA 1
ATOM 1396 C C . SER A 1 93 ? 2.200 -18.452 -67.142 1.00 34.12 848 SER A C 1
ATOM 1397 O O . SER A 1 93 ? 2.047 -19.343 -66.308 1.00 35.45 848 SER A O 1
ATOM 1405 N N . PRO A 1 94 ? 1.164 -17.899 -67.799 1.00 35.63 849 PRO A N 1
ATOM 1406 C CA . PRO A 1 94 ? 1.152 -16.932 -68.905 1.00 33.65 849 PRO A CA 1
ATOM 1407 C C . PRO A 1 94 ? 1.465 -15.489 -68.504 1.00 31.17 849 PRO A C 1
ATOM 1408 O O . PRO A 1 94 ? 1.832 -14.687 -69.363 1.00 29.05 849 PRO A O 1
ATOM 1419 N N . THR A 1 95 ? 1.317 -15.162 -67.226 1.00 29.41 850 THR A N 1
ATOM 1420 C CA . THR A 1 95 ? 1.536 -13.796 -66.765 1.00 27.36 850 THR A CA 1
ATOM 1421 C C . THR A 1 95 ? 3.002 -13.389 -66.917 1.00 24.51 850 THR A C 1
ATOM 1422 O O . THR A 1 95 ? 3.297 -12.347 -67.500 1.00 26.52 850 THR A O 1
ATOM 1433 N N . HIS A 1 96 ? 3.900 -14.222 -66.393 1.00 24.20 851 HIS A N 1
ATOM 1434 C CA . HIS A 1 96 ? 5.350 -13.985 -66.404 1.00 26.02 851 HIS A CA 1
ATOM 1435 C C . HIS A 1 96 ? 5.721 -12.505 -66.273 1.00 26.05 851 HIS A C 1
ATOM 1436 O O . HIS A 1 96 ? 6.217 -11.880 -67.214 1.00 22.71 851 HIS A O 1
ATOM 1450 N N . GLN A 1 97 ? 5.470 -11.958 -65.085 1.00 22.43 852 GLN A N 1
ATOM 1451 C CA . GLN A 1 97 ? 5.837 -10.583 -64.768 1.00 25.09 852 GLN A CA 1
ATOM 1452 C C . GLN A 1 97 ? 6.330 -10.471 -63.333 1.00 22.89 852 GLN A C 1
ATOM 1453 O O . GLN A 1 97 ? 6.246 -11.425 -62.558 1.00 22.48 852 GLN A O 1
ATOM 1467 N N . ILE A 1 98 ? 6.840 -9.293 -62.992 1.00 25.24 853 ILE A N 1
ATOM 1468 C CA . ILE A 1 98 ? 7.229 -8.978 -61.625 1.00 22.06 853 ILE A CA 1
ATOM 1469 C C . ILE A 1 98 ? 6.169 -8.089 -60.993 1.00 22.16 853 ILE A C 1
ATOM 1470 O O . ILE A 1 98 ? 5.643 -7.184 -61.642 1.00 22.58 853 ILE A O 1
ATOM 1486 N N . GLN A 1 99 ? 5.850 -8.368 -59.734 1.00 22.05 854 GLN A N 1
ATOM 1487 C CA . GLN A 1 99 ? 4.998 -7.495 -58.937 1.00 22.90 854 GLN A CA 1
ATOM 1488 C C . GLN A 1 99 ? 5.739 -7.082 -57.675 1.00 22.31 854 GLN A C 1
ATOM 1489 O O . GLN A 1 99 ? 6.476 -7.878 -57.092 1.00 22.68 854 GLN A O 1
ATOM 1503 N N . ILE A 1 100 ? 5.540 -5.834 -57.263 1.00 21.76 855 ILE A N 1
ATOM 1504 C CA . ILE A 1 100 ? 6.155 -5.323 -56.048 1.00 21.26 855 ILE A CA 1
ATOM 1505 C C . ILE A 1 100 ? 5.073 -4.976 -55.039 1.00 21.28 855 ILE A C 1
ATOM 1506 O O . ILE A 1 100 ? 4.133 -4.239 -55.344 1.00 21.24 855 ILE A O 1
ATOM 1522 N N . TYR A 1 101 ? 5.221 -5.532 -53.841 1.00 20.54 856 TYR A N 1
ATOM 1523 C CA . TYR A 1 101 ? 4.364 -5.216 -52.708 1.00 19.95 856 TYR A CA 1
ATOM 1524 C C . TYR A 1 101 ? 5.236 -4.678 -51.584 1.00 21.11 856 TYR A C 1
ATOM 1525 O O . TYR A 1 101 ? 6.400 -5.064 -51.468 1.00 19.84 856 TYR A O 1
ATOM 1543 N N . ASN A 1 102 ? 4.693 -3.784 -50.762 1.00 18.44 857 ASN A N 1
ATOM 1544 C CA . ASN A 1 102 ? 5.457 -3.266 -49.635 1.00 20.77 857 ASN A CA 1
ATOM 1545 C C . ASN A 1 102 ? 5.350 -4.214 -48.447 1.00 22.03 857 ASN A C 1
ATOM 1546 O O . ASN A 1 102 ? 4.684 -5.247 -48.531 1.00 24.39 857 ASN A O 1
ATOM 1557 N N . GLN A 1 103 ? 6.014 -3.867 -47.351 1.00 22.18 858 GLN A N 1
ATOM 1558 C CA . GLN A 1 103 ? 6.090 -4.743 -46.188 1.00 23.04 858 GLN A CA 1
ATOM 1559 C C . GLN A 1 103 ? 4.719 -5.040 -45.587 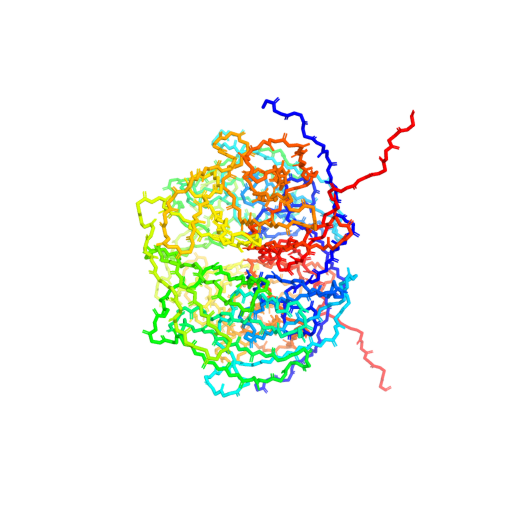1.00 22.62 858 GLN A C 1
ATOM 1560 O O . GLN A 1 103 ? 4.570 -5.990 -44.820 1.00 22.74 858 GLN A O 1
ATOM 1574 N N . TYR A 1 104 ? 3.721 -4.233 -45.934 1.00 24.36 859 TYR A N 1
ATOM 1575 C CA . TYR A 1 104 ? 2.381 -4.416 -45.393 1.00 23.44 859 TYR A CA 1
ATOM 1576 C C . TYR A 1 104 ? 1.483 -5.246 -46.310 1.00 24.35 859 TYR A C 1
ATOM 1577 O O . TYR A 1 104 ? 0.314 -5.467 -46.000 1.00 23.30 859 TYR A O 1
ATOM 1595 N N . GLY A 1 105 ? 2.024 -5.709 -47.431 1.00 24.32 860 GLY A N 1
ATOM 1596 C CA . GLY A 1 105 ? 1.251 -6.506 -48.368 1.00 21.28 860 GLY A CA 1
ATOM 1597 C C . GLY A 1 105 ? 0.409 -5.641 -49.288 1.00 23.40 860 GLY A C 1
ATOM 1598 O O . GLY A 1 105 ? -0.558 -6.112 -49.889 1.00 22.24 860 GLY A O 1
ATOM 1602 N N . GLN A 1 106 ? 0.780 -4.368 -49.395 1.00 23.75 861 GLN A N 1
ATOM 1603 C CA . GLN A 1 106 ? 0.105 -3.437 -50.295 1.00 24.07 861 GLN A CA 1
ATOM 1604 C C . GLN A 1 106 ? 0.758 -3.443 -51.667 1.00 21.46 861 GLN A C 1
ATOM 1605 O O . GLN A 1 106 ? 1.980 -3.383 -51.780 1.00 22.32 861 GLN A O 1
ATOM 1619 N N . PHE A 1 107 ? -0.066 -3.507 -52.707 1.00 20.89 862 PHE A N 1
ATOM 1620 C CA . PHE A 1 107 ? 0.425 -3.478 -54.080 1.00 23.46 862 PHE A CA 1
ATOM 1621 C C . PHE A 1 107 ? 1.094 -2.142 -54.392 1.00 25.34 862 PHE A C 1
ATOM 1622 O O . PHE A 1 107 ? 0.511 -1.082 -54.165 1.00 25.43 862 PHE A O 1
ATOM 1639 N N . VAL A 1 108 ? 2.319 -2.203 -54.906 1.00 24.56 863 VAL A N 1
ATOM 1640 C CA . VAL A 1 108 ? 3.050 -1.006 -55.310 1.00 23.73 863 VAL A CA 1
ATOM 1641 C C . VAL A 1 108 ? 2.981 -0.832 -56.824 1.00 24.91 863 VAL A C 1
ATOM 1642 O O . VAL A 1 108 ? 2.487 0.182 -57.318 1.00 26.33 863 VAL A O 1
ATOM 1655 N N . ARG A 1 109 ? 3.489 -1.824 -57.551 1.00 25.96 864 ARG A N 1
ATOM 1656 C CA . ARG A 1 109 ? 3.494 -1.793 -59.013 1.00 25.32 864 ARG A CA 1
ATOM 1657 C C . ARG A 1 109 ? 3.833 -3.157 -59.611 1.00 24.63 864 ARG A C 1
ATOM 1658 O O . ARG A 1 109 ? 4.253 -4.074 -58.901 1.00 22.05 864 ARG A O 1
ATOM 1679 N N . LYS A 1 110 ? 3.635 -3.276 -60.922 1.00 21.38 865 LYS A N 1
ATOM 1680 C CA . LYS A 1 110 ? 3.973 -4.484 -61.666 1.00 23.05 865 LYS A CA 1
ATOM 1681 C C . LYS A 1 110 ? 4.626 -4.114 -62.995 1.00 21.33 865 LYS A C 1
ATOM 1682 O O . LYS A 1 110 ? 4.327 -3.066 -63.567 1.00 22.40 865 LYS A O 1
ATOM 1701 N N . PHE A 1 111 ? 5.522 -4.968 -63.478 1.00 20.58 866 PHE A N 1
ATOM 1702 C CA . PHE A 1 111 ? 6.216 -4.713 -64.737 1.00 21.72 866 PHE A CA 1
ATOM 1703 C C . PHE A 1 111 ? 6.894 -5.965 -65.284 1.00 23.26 866 PHE A C 1
ATOM 1704 O O . PHE A 1 111 ? 6.923 -7.006 -64.627 1.00 24.23 866 PHE A O 1
ATOM 1721 N N . GLY A 1 112 ? 7.433 -5.851 -66.496 1.00 22.50 867 GLY A N 1
ATOM 1722 C CA . GLY A 1 112 ? 8.214 -6.913 -67.102 1.00 22.30 867 GLY A CA 1
ATOM 1723 C C . GLY A 1 112 ? 7.396 -7.984 -67.803 1.00 23.38 867 GLY A C 1
ATOM 1724 O O . GLY A 1 112 ? 7.946 -8.989 -68.252 1.00 25.37 867 GLY A O 1
ATOM 1728 N N . ALA A 1 113 ? 6.090 -7.770 -67.914 1.00 22.02 868 ALA A N 1
ATOM 1729 C CA . ALA A 1 113 ? 5.198 -8.771 -68.497 1.00 26.11 868 ALA A CA 1
ATOM 1730 C C . ALA A 1 113 ? 5.552 -9.093 -69.948 1.00 26.40 868 ALA A C 1
ATOM 1731 O O . ALA A 1 113 ? 5.418 -10.237 -70.379 1.00 25.56 868 ALA A O 1
ATOM 1738 N N . THR A 1 114 ? 5.991 -8.088 -70.700 1.00 24.14 869 THR A N 1
ATOM 1739 C CA . THR A 1 114 ? 6.274 -8.271 -72.122 1.00 25.99 869 THR A CA 1
ATOM 1740 C C . THR A 1 114 ? 7.702 -8.750 -72.395 1.00 27.77 869 THR A C 1
ATOM 1741 O O . THR A 1 114 ? 8.043 -9.053 -73.538 1.00 29.97 869 THR A O 1
ATOM 1752 N N . ILE A 1 115 ? 8.532 -8.811 -71.356 1.00 27.26 870 ILE A N 1
ATOM 1753 C CA . ILE A 1 115 ? 9.932 -9.202 -71.518 1.00 30.30 870 ILE A CA 1
ATOM 1754 C C . ILE A 1 115 ? 10.211 -10.571 -70.900 1.00 30.76 870 ILE A C 1
ATOM 1755 O O . ILE A 1 115 ? 10.945 -11.376 -71.472 1.00 32.40 870 ILE A O 1
ATOM 1771 N N . LEU A 1 116 ? 9.624 -10.836 -69.738 1.00 28.81 871 LEU A N 1
ATOM 1772 C CA . LEU A 1 116 ? 9.843 -12.102 -69.050 1.00 28.28 871 LEU A CA 1
ATOM 1773 C C . LEU A 1 116 ? 8.976 -13.188 -69.673 1.00 30.38 871 LEU A C 1
ATOM 1774 O O . LEU A 1 116 ? 7.830 -12.937 -70.052 1.00 28.86 871 LEU A O 1
ATOM 1790 N N . GLN A 1 117 ? 9.548 -14.381 -69.817 1.00 29.64 872 GLN A N 1
ATOM 1791 C CA . GLN A 1 117 ? 8.822 -15.533 -70.342 1.00 31.33 872 GLN A CA 1
ATOM 1792 C C . GLN A 1 117 ? 8.648 -16.639 -69.298 1.00 28.75 872 GLN A C 1
ATOM 1793 O O . GLN A 1 117 ? 7.539 -17.135 -69.094 1.00 26.91 872 GLN A O 1
ATOM 1807 N N . HIS A 1 118 ? 9.743 -17.032 -68.650 1.00 26.75 873 HIS A N 1
ATOM 1808 C CA . HIS A 1 118 ? 9.710 -18.126 -67.682 1.00 26.81 873 HIS A CA 1
ATOM 1809 C C . HIS A 1 118 ? 10.549 -17.833 -66.440 1.00 26.22 873 HIS A C 1
ATOM 1810 O O . HIS A 1 118 ? 11.618 -18.413 -66.259 1.00 25.52 873 HIS A O 1
ATOM 1824 N N . PRO A 1 119 ? 10.058 -16.940 -65.570 1.00 25.03 874 PRO A N 1
ATOM 1825 C CA . PRO A 1 119 ? 10.800 -16.613 -64.348 1.00 24.86 874 PRO A CA 1
ATOM 1826 C C . PRO A 1 119 ? 10.916 -17.812 -63.415 1.00 23.92 874 PRO A C 1
ATOM 1827 O O . PRO A 1 119 ? 9.902 -18.423 -63.077 1.00 24.48 874 PRO A O 1
ATOM 1838 N N . ARG A 1 120 ? 12.141 -18.144 -63.015 1.00 22.67 875 ARG A N 1
ATOM 1839 C CA . ARG A 1 120 ? 12.389 -19.345 -62.226 1.00 23.04 875 ARG A CA 1
ATOM 1840 C C . ARG A 1 120 ? 13.191 -19.045 -60.959 1.00 21.84 875 ARG A C 1
ATOM 1841 O O . ARG A 1 120 ? 13.271 -19.875 -60.057 1.00 27.16 875 ARG A O 1
ATOM 1862 N N . GLY A 1 121 ? 13.784 -17.858 -60.895 1.00 23.65 876 GLY A N 1
ATOM 1863 C CA . GLY A 1 121 ? 14.521 -17.432 -59.719 1.00 20.81 876 GLY A CA 1
ATOM 1864 C C . GLY A 1 121 ? 14.628 -15.921 -59.680 1.00 22.12 876 GLY A C 1
ATOM 1865 O O . GLY A 1 121 ? 14.750 -15.286 -60.725 1.00 26.21 876 GLY A O 1
ATOM 1869 N N . VAL A 1 122 ? 14.568 -15.344 -58.482 1.00 21.87 877 VAL A N 1
ATOM 1870 C CA . VAL A 1 122 ? 14.630 -13.894 -58.323 1.00 20.84 877 VAL A CA 1
ATOM 1871 C C . VAL A 1 122 ? 15.403 -13.502 -57.065 1.00 21.84 877 VAL A C 1
ATOM 1872 O O . VAL A 1 122 ? 15.348 -14.195 -56.050 1.00 18.61 877 VAL A O 1
ATOM 1885 N N . THR A 1 123 ? 16.133 -12.391 -57.151 1.00 19.34 878 THR A N 1
ATOM 1886 C CA . THR A 1 123 ? 16.854 -11.846 -56.006 1.00 18.79 878 THR A CA 1
ATOM 1887 C C . THR A 1 123 ? 17.064 -10.341 -56.169 1.00 21.63 878 THR A C 1
ATOM 1888 O O . THR A 1 123 ? 16.720 -9.766 -57.204 1.00 21.31 878 THR A O 1
ATOM 1899 N N . VAL A 1 124 ? 17.618 -9.712 -55.136 1.00 23.15 879 VAL A N 1
ATOM 1900 C CA . VAL A 1 124 ? 17.872 -8.272 -55.138 1.00 22.67 879 VAL A CA 1
ATOM 1901 C C . VAL A 1 124 ? 19.273 -7.981 -54.617 1.00 21.02 879 VAL A C 1
ATOM 1902 O O . VAL A 1 124 ? 19.661 -8.503 -53.573 1.00 22.84 879 VAL A O 1
ATOM 1915 N N . ASP A 1 125 ? 20.036 -7.159 -55.335 1.00 22.93 880 ASP A N 1
ATOM 1916 C CA . ASP A 1 125 ? 21.371 -6.796 -54.869 1.00 24.37 880 ASP A CA 1
ATOM 1917 C C . ASP A 1 125 ? 21.277 -5.644 -53.873 1.00 25.00 880 ASP A C 1
ATOM 1918 O O . ASP A 1 125 ? 20.194 -5.112 -53.629 1.00 23.21 880 ASP A O 1
ATOM 1927 N N . ASN A 1 126 ? 22.414 -5.261 -53.303 1.00 27.96 881 ASN A N 1
ATOM 1928 C CA . ASN A 1 126 ? 22.441 -4.250 -52.253 1.00 29.99 881 ASN A CA 1
ATOM 1929 C C . ASN A 1 126 ? 22.077 -2.852 -52.753 1.00 31.81 881 ASN A C 1
ATOM 1930 O O . ASN A 1 126 ? 21.796 -1.959 -51.954 1.00 33.26 881 ASN A O 1
ATOM 1941 N N . LYS A 1 127 ? 22.070 -2.671 -54.071 1.00 31.57 882 LYS A N 1
ATOM 1942 C CA . LYS A 1 127 ? 21.720 -1.384 -54.670 1.00 29.79 882 LYS A CA 1
ATOM 1943 C C . LYS A 1 127 ? 20.252 -1.334 -55.091 1.00 27.03 882 LYS A C 1
ATOM 1944 O O . LYS A 1 127 ? 19.794 -0.335 -55.645 1.00 24.77 882 LYS A O 1
ATOM 1963 N N . GLY A 1 128 ? 19.517 -2.410 -54.822 1.00 27.97 883 GLY A N 1
ATOM 1964 C CA . GLY A 1 128 ? 18.090 -2.453 -55.091 1.00 23.38 883 GLY A CA 1
ATOM 1965 C C . GLY A 1 128 ? 17.718 -2.925 -56.486 1.00 23.35 883 GLY A C 1
ATOM 1966 O O . GLY A 1 128 ? 16.546 -2.887 -56.861 1.00 23.81 883 GLY A O 1
ATOM 1970 N N . ARG A 1 129 ? 18.704 -3.375 -57.256 1.00 24.09 884 ARG A N 1
ATOM 1971 C CA . ARG A 1 129 ? 18.442 -3.922 -58.587 1.00 25.12 884 ARG A CA 1
ATOM 1972 C C . ARG A 1 129 ? 17.854 -5.326 -58.475 1.00 24.28 884 ARG A C 1
ATOM 1973 O O . ARG A 1 129 ? 18.344 -6.148 -57.701 1.00 25.82 884 ARG A O 1
ATOM 1994 N N . ILE A 1 130 ? 16.801 -5.590 -59.246 1.00 22.10 885 ILE A N 1
ATOM 1995 C CA . ILE A 1 130 ? 16.115 -6.880 -59.208 1.00 20.98 885 ILE A CA 1
ATOM 1996 C C . ILE A 1 130 ? 16.627 -7.798 -60.308 1.00 22.00 885 ILE A C 1
ATOM 1997 O O . ILE A 1 130 ? 16.549 -7.460 -61.490 1.00 22.62 885 ILE A O 1
ATOM 2013 N N . ILE A 1 131 ? 17.140 -8.961 -59.915 1.00 22.21 886 ILE A N 1
ATOM 2014 C CA . ILE A 1 131 ? 17.705 -9.915 -60.863 1.00 20.36 886 ILE A CA 1
ATOM 2015 C C . ILE A 1 131 ? 16.850 -11.167 -60.960 1.00 22.36 886 ILE A C 1
ATOM 2016 O O . ILE A 1 131 ? 16.613 -11.848 -59.963 1.00 20.90 886 ILE A O 1
ATOM 2032 N N . VAL A 1 132 ? 16.406 -11.457 -62.178 1.00 23.19 887 VAL A N 1
ATOM 2033 C CA . VAL A 1 132 ? 15.594 -12.629 -62.466 1.00 21.85 887 VAL A CA 1
ATOM 2034 C C . VAL A 1 132 ? 16.361 -13.583 -63.373 1.00 22.19 887 VAL A C 1
ATOM 2035 O O . VAL A 1 132 ? 16.966 -13.158 -64.358 1.00 22.48 887 VAL A O 1
ATOM 2048 N N . VAL A 1 133 ? 16.341 -14.868 -63.031 1.00 19.85 888 VAL A N 1
ATOM 2049 C CA . VAL A 1 133 ? 16.900 -15.899 -63.896 1.00 21.98 888 VAL A CA 1
ATOM 2050 C C . VAL A 1 133 ? 15.750 -16.705 -64.488 1.00 22.23 888 VAL A C 1
ATOM 2051 O O . VAL A 1 133 ? 14.783 -17.025 -63.793 1.00 22.85 888 VAL A O 1
ATOM 2064 N N . GLU A 1 134 ? 15.856 -17.012 -65.778 1.00 24.09 889 GLU A N 1
ATOM 2065 C CA . GLU A 1 134 ? 14.796 -17.712 -66.500 1.00 26.42 889 GLU A CA 1
ATOM 2066 C C . GLU A 1 134 ? 15.251 -19.064 -67.028 1.00 25.77 889 GLU A C 1
ATOM 2067 O O . GLU A 1 134 ? 16.284 -19.171 -67.690 1.00 25.97 889 GLU A O 1
ATOM 2079 N N . CYS A 1 135 ? 14.463 -20.092 -66.737 1.00 25.46 890 CYS A N 1
ATOM 2080 C CA . CYS A 1 135 ? 14.715 -21.425 -67.263 1.00 24.96 890 CYS A CA 1
ATOM 2081 C C . CYS A 1 135 ? 14.182 -21.514 -68.692 1.00 28.23 890 CYS A C 1
ATOM 2082 O O . CYS A 1 135 ? 13.552 -20.577 -69.180 1.00 29.80 890 CYS A O 1
ATOM 2090 N N . LYS A 1 136 ? 14.459 -22.638 -69.351 1.00 30.76 891 LYS A N 1
ATOM 2091 C CA . LYS A 1 136 ? 14.078 -22.881 -70.746 1.00 29.89 891 LYS A CA 1
ATOM 2092 C C . LYS A 1 136 ? 14.865 -21.981 -71.703 1.00 30.27 891 LYS A C 1
ATOM 2093 O O . LYS A 1 136 ? 15.631 -22.474 -72.528 1.00 32.11 891 LYS A O 1
ATOM 2112 N N . VAL A 1 137 ? 14.669 -20.667 -71.596 1.00 30.14 892 VAL A N 1
ATOM 2113 C CA . VAL A 1 137 ? 15.352 -19.708 -72.471 1.00 29.87 892 VAL A CA 1
ATOM 2114 C C . VAL A 1 137 ? 16.745 -19.320 -71.970 1.00 31.60 892 VAL A C 1
ATOM 2115 O O . VAL A 1 137 ? 17.546 -18.763 -72.722 1.00 35.54 892 VAL A O 1
ATOM 2128 N N . MET A 1 138 ? 17.020 -19.601 -70.701 1.00 28.13 893 MET A N 1
ATOM 2129 C CA . MET A 1 138 ? 18.340 -19.376 -70.116 1.00 29.18 893 MET A CA 1
ATOM 2130 C C . MET A 1 138 ? 18.762 -17.907 -70.170 1.00 32.09 893 MET A C 1
ATOM 2131 O O . MET A 1 138 ? 19.812 -17.581 -70.728 1.00 33.04 893 MET A O 1
ATOM 2145 N N . ARG A 1 139 ? 17.946 -17.033 -69.579 1.00 31.59 894 ARG A N 1
ATOM 2146 C CA A ARG A 1 139 ? 18.222 -15.599 -69.547 0.51 31.10 894 ARG A CA 1
ATOM 2147 C CA B ARG A 1 139 ? 18.240 -15.603 -69.547 0.49 31.37 894 ARG A CA 1
ATOM 2148 C C . ARG A 1 139 ? 18.397 -15.072 -68.129 1.00 29.52 894 ARG A C 1
ATOM 2149 O O . ARG A 1 139 ? 17.835 -15.616 -67.177 1.00 26.75 894 ARG A O 1
ATOM 2190 N N . VAL A 1 140 ? 19.168 -13.997 -68.013 1.00 25.31 895 VAL A N 1
ATOM 2191 C CA . VAL A 1 140 ? 19.244 -13.218 -66.791 1.00 26.68 895 VAL A CA 1
ATOM 2192 C C . VAL A 1 140 ? 18.833 -11.803 -67.161 1.00 27.60 895 VAL A C 1
ATOM 2193 O O . VAL A 1 140 ? 19.357 -11.227 -68.114 1.00 26.93 895 VAL A O 1
ATOM 2206 N N . ILE A 1 141 ? 17.879 -11.259 -66.416 1.00 25.22 896 ILE A N 1
ATOM 2207 C CA . ILE A 1 141 ? 17.393 -9.911 -66.662 1.00 24.01 896 ILE A CA 1
ATOM 2208 C C . ILE A 1 141 ? 17.438 -9.114 -65.368 1.00 26.05 896 ILE A C 1
ATOM 2209 O O . ILE A 1 141 ? 16.913 -9.548 -64.340 1.00 23.12 896 ILE A O 1
ATOM 2225 N N . ILE A 1 142 ? 18.087 -7.954 -65.430 1.00 22.23 897 ILE A N 1
ATOM 2226 C CA . ILE A 1 142 ? 18.235 -7.088 -64.272 1.00 23.32 897 ILE A CA 1
ATOM 2227 C C . ILE A 1 142 ? 17.377 -5.840 -64.448 1.00 24.87 897 ILE A C 1
ATOM 2228 O O . ILE A 1 142 ? 17.517 -5.113 -65.434 1.00 25.12 897 ILE A O 1
ATOM 2244 N N . PHE A 1 143 ? 16.496 -5.601 -63.480 1.00 24.14 898 PHE A N 1
ATOM 2245 C CA . PHE A 1 143 ? 15.576 -4.468 -63.515 1.00 21.43 898 PHE A CA 1
ATOM 2246 C C . PHE A 1 143 ? 15.951 -3.450 -62.448 1.00 24.43 898 PHE A C 1
ATOM 2247 O O . PHE A 1 143 ? 16.660 -3.775 -61.495 1.00 23.65 898 PHE A O 1
ATOM 2264 N N . ASP A 1 144 ? 15.460 -2.224 -62.600 1.00 22.79 899 ASP A N 1
ATOM 2265 C CA . ASP A 1 144 ? 15.417 -1.292 -61.482 1.00 25.04 899 ASP A CA 1
ATOM 2266 C C . ASP A 1 144 ? 14.009 -1.373 -60.910 1.00 24.47 899 ASP A C 1
ATOM 2267 O O . ASP A 1 144 ? 13.141 -2.031 -61.485 1.00 23.35 899 ASP A O 1
ATOM 2276 N N . GLN A 1 145 ? 13.786 -0.736 -59.770 1.00 26.18 900 GLN A N 1
ATOM 2277 C CA . GLN A 1 145 ? 12.520 -0.891 -59.066 1.00 27.39 900 GLN A CA 1
ATOM 2278 C C . GLN A 1 145 ? 11.366 -0.154 -59.751 1.00 26.83 900 GLN A C 1
ATOM 2279 O O . GLN A 1 145 ? 10.233 -0.199 -59.275 1.00 28.03 900 GLN A O 1
ATOM 2293 N N . ASN A 1 146 ? 11.656 0.530 -60.857 1.00 29.32 901 ASN A N 1
ATOM 2294 C CA . ASN A 1 146 ? 10.614 1.154 -61.674 1.00 30.16 901 ASN A CA 1
ATOM 2295 C C . ASN A 1 146 ? 10.278 0.311 -62.904 1.00 29.93 901 ASN A C 1
ATOM 2296 O O . ASN A 1 146 ? 9.307 0.590 -63.610 1.00 29.37 901 ASN A O 1
ATOM 2307 N N . GLY A 1 147 ? 11.088 -0.714 -63.157 1.00 27.19 902 GLY A N 1
ATOM 2308 C CA . GLY A 1 147 ? 10.803 -1.680 -64.204 1.00 26.58 902 GLY A CA 1
ATOM 2309 C C . GLY A 1 147 ? 11.663 -1.530 -65.446 1.00 25.67 902 GLY A C 1
ATOM 2310 O O . GLY A 1 147 ? 11.437 -2.212 -66.446 1.00 24.31 902 GLY A O 1
ATOM 2314 N N . ASN A 1 148 ? 12.640 -0.633 -65.396 1.00 23.23 903 ASN A N 1
ATOM 2315 C CA . ASN A 1 148 ? 13.574 -0.476 -66.505 1.00 25.64 903 ASN A CA 1
ATOM 2316 C C . ASN A 1 148 ? 14.616 -1.584 -66.510 1.00 25.33 903 ASN A C 1
ATOM 2317 O O . ASN A 1 148 ? 15.183 -1.916 -65.472 1.00 26.02 903 ASN A O 1
ATOM 2328 N N . VAL A 1 149 ? 14.875 -2.146 -67.685 1.00 24.03 904 VAL A N 1
ATOM 2329 C CA . VAL A 1 149 ? 15.878 -3.192 -67.825 1.00 24.19 904 VAL A CA 1
ATOM 2330 C C . VAL A 1 149 ? 17.272 -2.582 -67.881 1.00 23.93 904 VAL A C 1
ATOM 2331 O O . VAL A 1 149 ? 17.595 -1.831 -68.799 1.00 25.34 904 VAL A O 1
ATOM 2344 N N . LEU A 1 150 ? 18.091 -2.918 -66.890 1.00 24.07 905 LEU A N 1
ATOM 2345 C CA . LEU A 1 150 ? 19.441 -2.381 -66.777 1.00 26.33 905 LEU A CA 1
ATOM 2346 C C . LEU A 1 150 ? 20.448 -3.277 -67.481 1.00 28.82 905 LEU A C 1
ATOM 2347 O O . LEU A 1 150 ? 21.359 -2.795 -68.154 1.00 30.51 905 LEU A O 1
ATOM 2363 N N . HIS A 1 151 ? 20.278 -4.585 -67.317 1.00 28.83 906 HIS A N 1
ATOM 2364 C CA . HIS A 1 151 ? 21.174 -5.557 -67.926 1.00 26.91 906 HIS A CA 1
ATOM 2365 C C . HIS A 1 151 ? 20.361 -6.723 -68.467 1.00 28.49 906 HIS A C 1
ATOM 2366 O O . HIS A 1 151 ? 19.245 -6.979 -68.013 1.00 28.49 906 HIS A O 1
ATOM 2380 N N . LYS A 1 152 ? 20.931 -7.440 -69.428 1.00 31.26 907 LYS A N 1
ATOM 2381 C CA . LYS A 1 152 ? 20.250 -8.567 -70.050 1.00 30.58 907 LYS A CA 1
ATOM 2382 C C . LYS A 1 152 ? 21.228 -9.405 -70.860 1.00 31.77 907 LYS A C 1
ATOM 2383 O O . LYS A 1 152 ? 21.978 -8.878 -71.677 1.00 35.95 907 LYS A O 1
ATOM 2402 N N . PHE A 1 153 ? 21.212 -10.714 -70.636 1.00 31.86 908 PHE A N 1
ATOM 2403 C CA . PHE A 1 153 ? 22.086 -11.615 -71.374 1.00 33.02 908 PHE A CA 1
ATOM 2404 C C . PHE A 1 153 ? 21.581 -13.053 -71.344 1.00 33.83 908 PHE A C 1
ATOM 2405 O O . PHE A 1 153 ? 20.893 -13.468 -70.411 1.00 32.48 908 PHE A O 1
ATOM 2422 N N . GLY A 1 154 ? 21.924 -13.801 -72.387 1.00 36.47 909 GLY A N 1
ATOM 2423 C CA . GLY A 1 154 ? 21.597 -15.212 -72.470 1.00 37.86 909 GLY A CA 1
ATOM 2424 C C . GLY A 1 154 ? 22.776 -16.030 -71.984 1.00 34.00 909 GLY A C 1
ATOM 2425 O O . GLY A 1 154 ? 23.919 -15.589 -72.082 1.00 33.49 909 GLY A O 1
ATOM 2429 N N . CYS A 1 155 ? 22.500 -17.203 -71.425 1.00 36.02 910 CYS A N 1
ATOM 2430 C CA . CYS A 1 155 ? 23.556 -18.089 -70.947 1.00 34.21 910 CYS A CA 1
ATOM 2431 C C . CYS A 1 155 ? 23.225 -19.539 -71.305 1.00 34.45 910 CYS A C 1
ATOM 2432 O O . CYS A 1 155 ? 23.543 -20.473 -70.568 1.00 35.82 910 CYS A O 1
ATOM 2440 N N . SER A 1 156 ? 22.586 -19.714 -72.457 1.00 36.07 911 SER A N 1
ATOM 2441 C CA . SER A 1 156 ? 22.234 -21.041 -72.950 1.00 38.30 911 SER A CA 1
ATOM 2442 C C . SER A 1 156 ? 23.475 -21.898 -73.200 1.00 37.00 911 SER A C 1
ATOM 2443 O O . SER A 1 156 ? 23.383 -23.119 -73.323 1.00 38.72 911 SER A O 1
ATOM 2451 N N . LYS A 1 157 ? 24.631 -21.249 -73.274 1.00 37.07 912 LYS A N 1
ATOM 2452 C CA . LYS A 1 157 ? 25.891 -21.942 -73.494 1.00 38.73 912 LYS A CA 1
ATOM 2453 C C . LYS A 1 157 ? 26.409 -22.586 -72.210 1.00 39.34 912 LYS A C 1
ATOM 2454 O O . LYS A 1 157 ? 27.150 -23.568 -72.260 1.00 38.15 912 LYS A O 1
ATOM 2461 N N . HIS A 1 158 ? 26.017 -22.028 -71.066 1.00 37.14 913 HIS A N 1
ATOM 2462 C CA . HIS A 1 158 ? 26.553 -22.458 -69.778 1.00 36.44 913 HIS A CA 1
ATOM 2463 C C . HIS A 1 158 ? 25.504 -23.081 -68.858 1.00 33.51 913 HIS A C 1
ATOM 2464 O O . HIS A 1 158 ? 25.857 -23.744 -67.885 1.00 35.13 913 HIS A O 1
ATOM 2478 N N . LEU A 1 159 ? 24.224 -22.865 -69.160 1.00 32.43 914 LEU A N 1
ATOM 2479 C CA . LEU A 1 159 ? 23.142 -23.324 -68.284 1.00 31.20 914 LEU A CA 1
ATOM 2480 C C . LEU A 1 159 ? 22.204 -24.340 -68.930 1.00 30.39 914 LEU A C 1
ATOM 2481 O O . LEU A 1 159 ? 21.758 -24.161 -70.064 1.00 30.84 914 LEU A O 1
ATOM 2497 N N . GLU A 1 160 ? 21.907 -25.400 -68.182 1.00 29.25 915 GLU A N 1
ATOM 2498 C CA . GLU A 1 160 ? 20.996 -26.450 -68.627 1.00 31.59 915 GLU A CA 1
ATOM 2499 C C . GLU A 1 160 ? 19.632 -26.313 -67.958 1.00 29.88 915 GLU A C 1
ATOM 2500 O O . GLU A 1 160 ? 18.598 -26.444 -68.610 1.00 29.58 915 GLU A O 1
ATOM 2512 N N . PHE A 1 161 ? 19.634 -26.069 -66.651 1.00 29.71 916 PHE A N 1
ATOM 2513 C CA . PHE A 1 161 ? 18.391 -25.909 -65.904 1.00 26.56 916 PHE A CA 1
ATOM 2514 C C . PHE A 1 161 ? 18.614 -25.017 -64.687 1.00 24.23 916 PHE A C 1
ATOM 2515 O O . PHE A 1 161 ? 18.832 -25.513 -63.582 1.00 25.19 916 PHE A O 1
ATOM 2532 N N . PRO A 1 162 ? 18.536 -23.693 -64.885 1.00 25.37 917 PRO A N 1
ATOM 2533 C CA . PRO A 1 162 ? 18.704 -22.748 -63.778 1.00 23.56 917 PRO A CA 1
ATOM 2534 C C . PRO A 1 162 ? 17.434 -22.642 -62.940 1.00 24.69 917 PRO A C 1
ATOM 2535 O O . PRO A 1 162 ? 16.348 -22.506 -63.507 1.00 23.87 917 PRO A O 1
ATOM 2546 N N . ASN A 1 163 ? 17.570 -22.727 -61.618 1.00 22.56 918 ASN A N 1
ATOM 2547 C CA . ASN A 1 163 ? 16.412 -22.774 -60.727 1.00 25.33 918 ASN A CA 1
ATOM 2548 C C . ASN A 1 163 ? 16.577 -21.947 -59.454 1.00 22.80 918 ASN A C 1
ATOM 2549 O O . ASN A 1 163 ? 15.741 -22.016 -58.554 1.00 23.15 918 ASN A O 1
ATOM 2560 N N . GLY A 1 164 ? 17.652 -21.170 -59.379 1.00 23.20 919 GLY A N 1
ATOM 2561 C CA . GLY A 1 164 ? 17.904 -20.340 -58.215 1.00 20.95 919 GLY A CA 1
ATOM 2562 C C . GLY A 1 164 ? 18.989 -19.318 -58.479 1.00 20.23 919 GLY A C 1
ATOM 2563 O O . GLY A 1 164 ? 19.856 -19.535 -59.325 1.00 20.61 919 GLY A O 1
ATOM 2567 N N . VAL A 1 165 ? 18.942 -18.201 -57.759 1.00 20.78 920 VAL A N 1
ATOM 2568 C CA . VAL A 1 165 ? 19.919 -17.139 -57.954 1.00 19.32 920 VAL A CA 1
ATOM 2569 C C . VAL A 1 165 ? 20.090 -16.246 -56.725 1.00 19.39 920 VAL A C 1
ATOM 2570 O O . VAL A 1 165 ? 19.124 -15.917 -56.036 1.00 21.33 920 VAL A O 1
ATOM 2583 N N . VAL A 1 166 ? 21.341 -15.881 -56.456 1.00 19.59 921 VAL A N 1
ATOM 2584 C CA . VAL A 1 166 ? 21.674 -14.864 -55.462 1.00 19.40 921 VAL A CA 1
ATOM 2585 C C . VAL A 1 166 ? 22.813 -14.007 -56.006 1.00 21.14 921 VAL A C 1
ATOM 2586 O O . VAL A 1 166 ? 23.386 -14.324 -57.049 1.00 20.74 921 VAL A O 1
ATOM 2599 N N . VAL A 1 167 ? 23.139 -12.925 -55.303 1.00 21.68 922 VAL A N 1
ATOM 2600 C CA . VAL A 1 167 ? 24.244 -12.059 -55.704 1.00 24.01 922 VAL A CA 1
ATOM 2601 C C . VAL A 1 167 ? 25.046 -11.549 -54.516 1.00 23.69 922 VAL A C 1
ATOM 2602 O O . VAL A 1 167 ? 24.533 -11.471 -53.402 1.00 23.84 922 VAL A O 1
ATOM 2615 N N . ASN A 1 168 ? 26.311 -11.220 -54.765 1.00 23.88 923 ASN A N 1
ATOM 2616 C CA . ASN A 1 168 ? 27.132 -10.518 -53.788 1.00 29.06 923 ASN A CA 1
ATOM 2617 C C . ASN A 1 168 ? 27.109 -9.018 -54.075 1.00 31.55 923 ASN A C 1
ATOM 2618 O O . ASN A 1 168 ? 26.284 -8.546 -54.859 1.00 26.53 923 ASN A O 1
ATOM 2629 N N . ASP A 1 169 ? 28.018 -8.277 -53.448 1.00 33.97 924 ASP A N 1
ATOM 2630 C CA . ASP A 1 169 ? 28.103 -6.833 -53.643 1.00 35.90 924 ASP A CA 1
ATOM 2631 C C . ASP A 1 169 ? 29.201 -6.482 -54.647 1.00 35.14 924 ASP A C 1
ATOM 2632 O O . ASP A 1 169 ? 29.664 -5.342 -54.698 1.00 40.82 924 ASP A O 1
ATOM 2641 N N . LYS A 1 170 ? 29.600 -7.468 -55.446 1.00 31.04 925 LYS A N 1
ATOM 2642 C CA . LYS A 1 170 ? 30.674 -7.311 -56.423 1.00 30.64 925 LYS A CA 1
ATOM 2643 C C . LYS A 1 170 ? 30.146 -7.500 -57.843 1.00 26.32 925 LYS A C 1
ATOM 2644 O O . LYS A 1 170 ? 30.915 -7.724 -58.776 1.00 27.46 925 LYS A O 1
ATOM 2663 N N . GLN A 1 171 ? 28.828 -7.405 -57.994 1.00 26.96 926 GLN A N 1
ATOM 2664 C CA . GLN A 1 171 ? 28.168 -7.653 -59.274 1.00 27.97 926 GLN A CA 1
ATOM 2665 C C . GLN A 1 171 ? 28.514 -9.038 -59.813 1.00 26.22 926 GLN A C 1
ATOM 2666 O O . GLN A 1 171 ? 28.778 -9.204 -61.004 1.00 27.12 926 GLN A O 1
ATOM 2680 N N . GLU A 1 172 ? 28.525 -10.025 -58.923 1.00 24.55 927 GLU A N 1
ATOM 2681 C CA . GLU A 1 172 ? 28.652 -11.423 -59.316 1.00 24.84 927 GLU A CA 1
ATOM 2682 C C . GLU A 1 172 ? 27.341 -12.152 -59.039 1.00 25.00 927 GLU A C 1
ATOM 2683 O O . GLU A 1 172 ? 26.793 -12.054 -57.939 1.00 27.13 927 GLU A O 1
ATOM 2695 N N . ILE A 1 173 ? 26.840 -12.863 -60.047 1.00 23.59 928 ILE A N 1
ATOM 2696 C CA . ILE A 1 173 ? 25.567 -13.573 -59.948 1.00 22.85 928 ILE A CA 1
ATOM 2697 C C . ILE A 1 173 ? 25.795 -15.078 -59.848 1.00 24.57 928 ILE A C 1
ATOM 2698 O O . ILE A 1 173 ? 26.407 -15.680 -60.729 1.00 23.20 928 ILE A O 1
ATOM 2714 N N . PHE A 1 174 ? 25.288 -15.672 -58.768 1.00 23.42 929 PHE A N 1
ATOM 2715 C CA . PHE A 1 174 ? 25.444 -17.101 -58.502 1.00 21.93 929 PHE A CA 1
ATOM 2716 C C . PHE A 1 174 ? 24.154 -17.853 -58.815 1.00 23.72 929 PHE A C 1
ATOM 2717 O O . PHE A 1 174 ? 23.171 -17.729 -58.083 1.00 21.23 929 PHE A O 1
ATOM 2734 N N . ILE A 1 175 ? 24.175 -18.648 -59.882 1.00 20.64 930 ILE A N 1
ATOM 2735 C CA . ILE A 1 175 ? 22.990 -19.363 -60.348 1.00 18.23 930 ILE A CA 1
ATOM 2736 C C . ILE A 1 175 ? 23.144 -20.870 -60.164 1.00 22.76 930 ILE A C 1
ATOM 2737 O O . ILE A 1 175 ? 24.095 -21.469 -60.667 1.00 23.85 930 ILE A O 1
ATOM 2753 N N . SER A 1 176 ? 22.208 -21.481 -59.443 1.00 20.48 931 SER A N 1
ATOM 2754 C CA . SER A 1 176 ? 22.201 -22.932 -59.286 1.00 22.53 931 SER A CA 1
ATOM 2755 C C . SER A 1 176 ? 21.633 -23.580 -60.541 1.00 21.79 931 SER A C 1
ATOM 2756 O O . SER A 1 176 ? 20.610 -23.139 -61.062 1.00 22.59 931 SER A O 1
ATOM 2764 N N . ASP A 1 177 ? 22.304 -24.624 -61.018 1.00 22.03 932 ASP A N 1
ATOM 2765 C CA . ASP A 1 177 ? 21.899 -25.327 -62.231 1.00 22.20 932 ASP A CA 1
ATOM 2766 C C . ASP A 1 177 ? 21.621 -26.791 -61.911 1.00 21.35 932 ASP A C 1
ATOM 2767 O O . ASP A 1 177 ? 22.530 -27.553 -61.586 1.00 21.01 932 ASP A O 1
ATOM 2776 N N . ASN A 1 178 ? 20.352 -27.169 -62.007 1.00 24.00 933 ASN A N 1
ATOM 2777 C CA . ASN A 1 178 ? 19.907 -28.497 -61.608 1.00 22.99 933 ASN A CA 1
ATOM 2778 C C . ASN A 1 178 ? 20.582 -29.622 -62.393 1.00 22.58 933 ASN A C 1
ATOM 2779 O O . ASN A 1 178 ? 20.906 -30.663 -61.829 1.00 25.51 933 ASN A O 1
ATOM 2790 N N . ARG A 1 179 ? 20.800 -29.411 -63.688 1.00 25.51 934 ARG A N 1
ATOM 2791 C CA . ARG A 1 179 ? 21.334 -30.465 -64.549 1.00 27.53 934 ARG A CA 1
ATOM 2792 C C . ARG A 1 179 ? 22.842 -30.365 -64.773 1.00 26.50 934 ARG A C 1
ATOM 2793 O O . ARG A 1 179 ? 23.443 -31.271 -65.349 1.00 29.99 934 ARG A O 1
ATOM 2814 N N . ALA A 1 180 ? 23.449 -29.270 -64.329 1.00 26.47 935 ALA A N 1
ATOM 2815 C CA . ALA A 1 180 ? 24.906 -29.149 -64.341 1.00 25.86 935 ALA A CA 1
ATOM 2816 C C . ALA A 1 180 ? 25.489 -29.530 -62.977 1.00 26.32 935 ALA A C 1
ATOM 2817 O O . ALA A 1 180 ? 26.710 -29.608 -62.811 1.00 25.60 935 ALA A O 1
ATOM 2824 N N . HIS A 1 181 ? 24.609 -29.756 -62.004 1.00 23.62 936 HIS A N 1
ATOM 2825 C CA . HIS A 1 181 ? 25.008 -30.219 -60.678 1.00 23.55 936 HIS A CA 1
ATOM 2826 C C . HIS A 1 181 ? 26.008 -29.280 -60.016 1.00 24.07 936 HIS A C 1
ATOM 2827 O O . HIS A 1 181 ? 26.994 -29.723 -59.426 1.00 23.60 936 HIS A O 1
ATOM 2841 N N . CYS A 1 182 ? 25.739 -27.982 -60.104 1.00 23.80 937 CYS A N 1
ATOM 2842 C CA . CYS A 1 182 ? 26.648 -26.975 -59.570 1.00 23.00 937 CYS A CA 1
ATOM 2843 C C . CYS A 1 182 ? 26.044 -25.579 -59.625 1.00 23.00 937 CYS A C 1
ATOM 2844 O O . CYS A 1 182 ? 24.933 -25.387 -60.125 1.00 20.72 937 CYS A O 1
ATOM 2852 N N . VAL A 1 183 ? 26.777 -24.617 -59.074 1.00 23.93 938 VAL A N 1
ATOM 2853 C CA . VAL A 1 183 ? 26.466 -23.206 -59.256 1.00 24.75 938 VAL A CA 1
ATOM 2854 C C . VAL A 1 183 ? 27.402 -22.612 -60.304 1.00 24.87 938 VAL A C 1
ATOM 2855 O O . VAL A 1 183 ? 28.607 -22.867 -60.287 1.00 23.40 938 VAL A O 1
ATOM 2868 N N . LYS A 1 184 ? 26.834 -21.824 -61.212 1.00 25.06 939 LYS A N 1
ATOM 2869 C CA . LYS A 1 184 ? 27.601 -21.103 -62.220 1.00 26.76 939 LYS A CA 1
ATOM 2870 C C . LYS A 1 184 ? 27.627 -19.619 -61.860 1.00 27.68 939 LYS A C 1
ATOM 2871 O O . LYS A 1 184 ? 26.590 -19.039 -61.534 1.00 25.09 939 LYS A O 1
ATOM 2890 N N . VAL A 1 185 ? 28.807 -19.008 -61.929 1.00 28.42 940 VAL A N 1
ATOM 2891 C CA . VAL A 1 185 ? 28.969 -17.602 -61.567 1.00 27.78 940 VAL A CA 1
ATOM 2892 C C . VAL A 1 185 ? 29.150 -16.723 -62.806 1.00 29.81 940 VAL A C 1
ATOM 2893 O O . VAL A 1 185 ? 29.925 -17.050 -63.706 1.00 29.66 940 VAL A O 1
ATOM 2906 N N . PHE A 1 186 ? 28.425 -15.607 -62.832 1.00 28.37 941 PHE A N 1
ATOM 2907 C CA . PHE A 1 186 ? 28.475 -14.648 -63.935 1.00 27.52 941 PHE A CA 1
ATOM 2908 C C . PHE A 1 186 ? 28.626 -13.231 -63.396 1.00 27.55 941 PHE A C 1
ATOM 2909 O O . PHE A 1 186 ? 28.447 -13.004 -62.201 1.00 27.42 941 PHE A O 1
ATOM 2926 N N . ASN A 1 187 ? 28.956 -12.282 -64.271 1.00 29.48 942 ASN A N 1
ATOM 2927 C CA . ASN A 1 187 ? 28.862 -10.866 -63.919 1.00 28.89 942 ASN A CA 1
ATOM 2928 C C . ASN A 1 187 ? 27.638 -10.254 -64.594 1.00 28.10 942 ASN A C 1
ATOM 2929 O O . ASN A 1 187 ? 26.939 -10.932 -65.345 1.00 27.14 942 ASN A O 1
ATOM 2940 N N . TYR A 1 188 ? 27.375 -8.980 -64.321 1.00 28.92 943 TYR A N 1
ATOM 2941 C CA . TYR A 1 188 ? 26.183 -8.326 -64.853 1.00 31.06 943 TYR A CA 1
ATOM 2942 C C . TYR A 1 188 ? 26.238 -8.195 -66.374 1.00 34.73 943 TYR A C 1
ATOM 2943 O O . TYR A 1 188 ? 25.202 -8.068 -67.028 1.00 35.24 943 TYR A O 1
ATOM 2961 N N . GLU A 1 189 ? 27.444 -8.231 -66.934 1.00 35.16 944 GLU A N 1
ATOM 2962 C CA . GLU A 1 189 ? 27.616 -8.141 -68.380 1.00 36.79 944 GLU A CA 1
ATOM 2963 C C . GLU A 1 189 ? 27.288 -9.469 -69.056 1.00 35.71 944 GLU A C 1
ATOM 2964 O O . GLU A 1 189 ? 27.014 -9.511 -70.256 1.00 37.77 944 GLU A O 1
ATOM 2976 N N . GLY A 1 190 ? 27.322 -10.547 -68.277 1.00 32.32 945 GLY A N 1
ATOM 2977 C CA . GLY A 1 190 ? 26.966 -11.867 -68.767 1.00 31.08 945 GLY A CA 1
ATOM 2978 C C . GLY A 1 190 ? 28.161 -12.767 -69.012 1.00 31.41 945 GLY A C 1
ATOM 2979 O O . GLY A 1 190 ? 28.017 -13.862 -69.552 1.00 34.02 945 GLY A O 1
ATOM 2983 N N . GLN A 1 191 ? 29.344 -12.320 -68.604 1.00 35.68 946 GLN A N 1
ATOM 2984 C CA . GLN A 1 191 ? 30.547 -13.125 -68.770 1.00 35.72 946 GLN A CA 1
ATOM 2985 C C . GLN A 1 191 ? 30.571 -14.240 -67.736 1.00 33.37 946 GLN A C 1
ATOM 2986 O O . GLN A 1 191 ? 30.365 -13.998 -66.548 1.00 32.00 946 GLN A O 1
ATOM 3000 N N . TYR A 1 192 ? 30.818 -15.463 -68.193 1.00 35.82 947 TYR A N 1
ATOM 3001 C CA . TYR A 1 192 ? 30.955 -16.596 -67.290 1.00 33.24 947 TYR A CA 1
ATOM 3002 C C . TYR A 1 192 ? 32.284 -16.511 -66.551 1.00 35.32 947 TYR A C 1
ATOM 3003 O O . TYR A 1 192 ? 33.340 -16.405 -67.178 1.00 34.62 947 TYR A O 1
ATOM 3021 N N . LEU A 1 193 ? 32.226 -16.549 -65.221 1.00 32.00 948 LEU A N 1
ATOM 3022 C CA . LEU A 1 193 ? 33.414 -16.355 -64.391 1.00 31.44 948 LEU A CA 1
ATOM 3023 C C . LEU A 1 193 ? 33.982 -17.664 -63.853 1.00 32.77 948 LEU A C 1
ATOM 3024 O O . LEU A 1 193 ? 35.170 -17.942 -64.016 1.00 34.88 948 LEU A O 1
ATOM 3040 N N . ARG A 1 194 ? 33.136 -18.469 -63.218 1.00 32.12 949 ARG A N 1
ATOM 3041 C CA . ARG A 1 194 ? 33.604 -19.685 -62.564 1.00 31.34 949 ARG A CA 1
ATOM 3042 C C . ARG A 1 194 ? 32.460 -20.590 -62.118 1.00 30.86 949 ARG A C 1
ATOM 3043 O O . ARG A 1 194 ? 31.286 -20.231 -62.223 1.00 29.29 949 ARG A O 1
ATOM 3064 N N . GLN A 1 195 ? 32.828 -21.766 -61.618 1.00 29.80 950 GLN A N 1
ATOM 3065 C CA . GLN A 1 195 ? 31.873 -22.766 -61.158 1.00 27.16 950 GLN A CA 1
ATOM 3066 C C . GLN A 1 195 ? 32.094 -23.069 -59.681 1.00 28.55 950 GLN A C 1
ATOM 3067 O O . GLN A 1 195 ? 33.235 -23.139 -59.217 1.00 30.60 950 GLN A O 1
ATOM 3081 N N . ILE A 1 196 ? 30.997 -23.238 -58.949 1.00 26.85 951 ILE A N 1
ATOM 3082 C CA . ILE A 1 196 ? 31.049 -23.643 -57.548 1.00 24.29 951 ILE A CA 1
ATOM 3083 C C . ILE A 1 196 ? 30.310 -24.964 -57.390 1.00 24.49 951 ILE A C 1
ATOM 3084 O O . ILE A 1 196 ? 29.169 -25.103 -57.828 1.00 24.19 951 ILE A O 1
ATOM 3100 N N . GLY A 1 197 ? 30.965 -25.928 -56.752 1.00 25.77 952 GLY A N 1
ATOM 3101 C CA . GLY A 1 197 ? 30.423 -27.269 -56.624 1.00 25.85 952 GLY A CA 1
ATOM 3102 C C . GLY A 1 197 ? 30.607 -28.060 -57.904 1.00 25.56 952 GLY A C 1
ATOM 3103 O O . GLY A 1 197 ? 31.349 -27.650 -58.796 1.00 27.01 952 GLY A O 1
ATOM 3107 N N . GLY A 1 198 ? 29.925 -29.196 -58.000 1.00 26.84 953 GLY A N 1
ATOM 3108 C CA . GLY A 1 198 ? 30.035 -30.053 -59.165 1.00 25.77 953 GLY A CA 1
ATOM 3109 C C . GLY A 1 198 ? 29.452 -31.429 -58.915 1.00 32.39 953 GLY A C 1
ATOM 3110 O O . GLY A 1 198 ? 28.882 -31.691 -57.853 1.00 31.90 953 GLY A O 1
ATOM 3114 N N . GLU A 1 199 ? 29.594 -32.316 -59.895 1.00 34.13 954 GLU A N 1
ATOM 3115 C CA . GLU A 1 199 ? 29.102 -33.678 -59.749 1.00 33.99 954 GLU A CA 1
ATOM 3116 C C . GLU A 1 199 ? 29.813 -34.369 -58.596 1.00 29.87 954 GLU A C 1
ATOM 3117 O O . GLU A 1 199 ? 31.032 -34.267 -58.457 1.00 29.94 954 GLU A O 1
ATOM 3129 N N . GLY A 1 200 ? 29.038 -35.057 -57.764 1.00 29.64 955 GLY A N 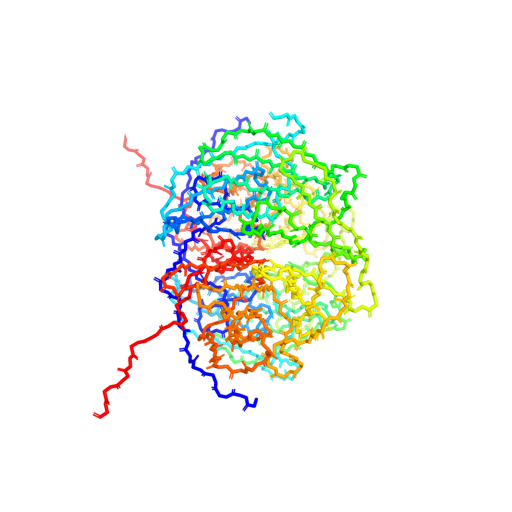1
ATOM 3130 C CA . GLY A 1 200 ? 29.579 -35.791 -56.636 1.00 31.66 955 GLY A CA 1
ATOM 3131 C C . GLY A 1 200 ? 29.336 -35.138 -55.288 1.00 32.25 955 GLY A C 1
ATOM 3132 O O . GLY A 1 200 ? 29.319 -35.832 -54.269 1.00 38.05 955 GLY A O 1
ATOM 3136 N N . ILE A 1 201 ? 29.154 -33.819 -55.268 1.00 27.83 956 ILE A N 1
ATOM 3137 C CA . ILE A 1 201 ? 28.899 -33.108 -54.012 1.00 28.93 956 ILE A CA 1
ATOM 3138 C C . ILE A 1 201 ? 27.684 -32.186 -54.053 1.00 25.53 956 ILE A C 1
ATOM 3139 O O . ILE A 1 201 ? 27.118 -31.875 -53.007 1.00 28.29 956 ILE A O 1
ATOM 3155 N N . THR A 1 202 ? 27.284 -31.746 -55.242 1.00 25.31 957 THR A N 1
ATOM 3156 C CA . THR A 1 202 ? 26.088 -30.916 -55.372 1.00 25.39 957 THR A CA 1
ATOM 3157 C C . THR A 1 202 ? 25.234 -31.382 -56.542 1.00 24.37 957 THR A C 1
ATOM 3158 O O . THR A 1 202 ? 24.993 -30.630 -57.486 1.00 25.47 957 THR A O 1
ATOM 3169 N N . ASN A 1 203 ? 24.765 -32.622 -56.465 1.00 22.39 958 ASN A N 1
ATOM 3170 C CA . ASN A 1 203 ? 23.933 -33.186 -57.516 1.00 23.83 958 ASN A CA 1
ATOM 3171 C C . ASN A 1 203 ? 22.509 -32.664 -57.425 1.00 20.93 958 ASN A C 1
ATOM 3172 O O . ASN A 1 203 ? 21.915 -32.652 -56.349 1.00 20.59 958 ASN A O 1
ATOM 3183 N N . TYR A 1 204 ? 21.974 -32.227 -58.560 1.00 21.05 959 TYR A N 1
ATOM 3184 C CA . TYR A 1 204 ? 20.586 -31.782 -58.657 1.00 21.20 959 TYR A CA 1
ATOM 3185 C C . TYR A 1 204 ? 20.251 -30.701 -57.632 1.00 21.73 959 TYR A C 1
ATOM 3186 O O . TYR A 1 204 ? 19.343 -30.869 -56.816 1.00 19.75 959 TYR A O 1
ATOM 3204 N N . PRO A 1 205 ? 20.987 -29.580 -57.676 1.00 21.91 960 PRO A N 1
ATOM 3205 C CA . PRO A 1 205 ? 20.708 -28.471 -56.763 1.00 20.51 960 PRO A CA 1
ATOM 3206 C C . PRO A 1 205 ? 19.327 -27.881 -57.010 1.00 19.02 960 PRO A C 1
ATOM 3207 O O . PRO A 1 205 ? 18.889 -27.793 -58.155 1.00 21.90 960 PRO A O 1
ATOM 3218 N N . ILE A 1 206 ? 18.656 -27.490 -55.935 1.00 20.65 961 ILE A N 1
ATOM 3219 C CA . ILE A 1 206 ? 17.303 -26.954 -56.016 1.00 20.67 961 ILE A CA 1
ATOM 3220 C C . ILE A 1 206 ? 17.279 -25.486 -55.606 1.00 20.53 961 ILE A C 1
ATOM 3221 O O . ILE A 1 206 ? 16.246 -24.821 -55.696 1.00 21.80 961 ILE A O 1
ATOM 3237 N N . GLY A 1 207 ? 18.420 -24.977 -55.158 1.00 21.00 962 GLY A N 1
ATOM 3238 C CA . GLY A 1 207 ? 18.516 -23.581 -54.782 1.00 21.37 962 GLY A CA 1
ATOM 3239 C C . GLY A 1 207 ? 19.899 -23.192 -54.313 1.00 22.04 962 GLY A C 1
ATOM 3240 O O . GLY A 1 207 ? 20.769 -24.042 -54.116 1.00 20.59 962 GLY A O 1
ATOM 3244 N N . VAL A 1 208 ? 20.098 -21.891 -54.131 1.00 22.43 963 VAL A N 1
ATOM 3245 C CA . VAL A 1 208 ? 21.377 -21.363 -53.686 1.00 18.33 963 VAL A CA 1
ATOM 3246 C C . VAL A 1 208 ? 21.142 -20.180 -52.751 1.00 19.26 963 VAL A C 1
ATOM 3247 O O . VAL A 1 208 ? 20.141 -19.477 -52.869 1.00 18.24 963 VAL A O 1
ATOM 3260 N N . GLY A 1 209 ? 22.059 -19.986 -51.809 1.00 19.85 964 GLY A N 1
ATOM 3261 C CA . GLY A 1 209 ? 21.970 -18.892 -50.863 1.00 18.11 964 GLY A CA 1
ATOM 3262 C C . GLY A 1 209 ? 23.327 -18.268 -50.604 1.00 20.77 964 GLY A C 1
ATOM 3263 O O . GLY A 1 209 ? 24.363 -18.905 -50.807 1.00 22.46 964 GLY A O 1
ATOM 3267 N N . ILE A 1 210 ? 23.314 -17.008 -50.181 1.00 19.68 965 ILE A N 1
ATOM 3268 C CA . ILE A 1 210 ? 24.518 -16.332 -49.714 1.00 22.42 965 ILE A CA 1
ATOM 3269 C C . ILE A 1 210 ? 24.220 -15.732 -48.339 1.00 21.89 965 ILE A C 1
ATOM 3270 O O . ILE A 1 210 ? 23.295 -14.935 -48.189 1.00 23.40 965 ILE A O 1
ATOM 3286 N N . ASN A 1 211 ? 24.980 -16.145 -47.327 1.00 22.72 966 ASN A N 1
ATOM 3287 C CA . ASN A 1 211 ? 24.699 -15.725 -45.957 1.00 24.44 966 ASN A CA 1
ATOM 3288 C C . ASN A 1 211 ? 25.452 -14.455 -45.580 1.00 24.55 966 ASN A C 1
ATOM 3289 O O . ASN A 1 211 ? 26.159 -13.872 -46.400 1.00 25.41 966 ASN A O 1
ATOM 3300 N N . SER A 1 212 ? 25.291 -14.035 -44.331 1.00 25.78 967 SER A N 1
ATOM 3301 C CA . SER A 1 212 ? 25.875 -12.790 -43.848 1.00 26.98 967 SER A CA 1
ATOM 3302 C C . SER A 1 212 ? 27.405 -12.792 -43.886 1.00 26.01 967 SER A C 1
ATOM 3303 O O . SER A 1 212 ? 28.029 -11.737 -43.796 1.00 25.91 967 SER A O 1
ATOM 3311 N N . ASN A 1 213 ? 28.002 -13.975 -44.012 1.00 27.56 968 ASN A N 1
ATOM 3312 C CA . ASN A 1 213 ? 29.454 -14.101 -44.108 1.00 24.83 968 ASN A CA 1
ATOM 3313 C C . ASN A 1 213 ? 29.959 -14.063 -45.545 1.00 27.16 968 ASN A C 1
ATOM 3314 O O . ASN A 1 213 ? 31.165 -14.137 -45.787 1.00 26.60 968 ASN A O 1
ATOM 3325 N N . GL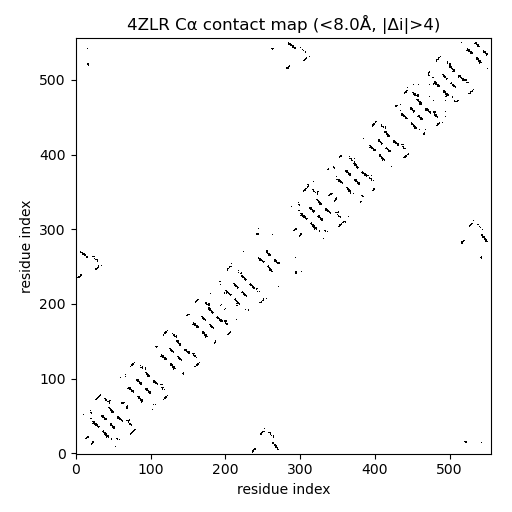Y A 1 214 ? 29.040 -13.950 -46.498 1.00 25.24 969 GLY A N 1
ATOM 3326 C CA . GLY A 1 214 ? 29.397 -14.006 -47.903 1.00 28.49 969 GLY A CA 1
ATOM 3327 C C . GLY A 1 214 ? 29.667 -15.428 -48.363 1.00 27.81 969 GLY A C 1
ATOM 3328 O O . GLY A 1 214 ? 30.157 -15.652 -49.471 1.00 27.67 969 GLY A O 1
ATOM 3332 N N . GLU A 1 215 ? 29.347 -16.394 -47.508 1.00 24.87 970 GLU A N 1
ATOM 3333 C CA . GLU A 1 215 ? 29.529 -17.804 -47.832 1.00 24.92 970 GLU A CA 1
ATOM 3334 C C . GLU A 1 215 ? 28.393 -18.292 -48.725 1.00 21.83 970 GLU A C 1
ATOM 3335 O O . GLU A 1 215 ? 27.250 -17.865 -48.570 1.00 21.39 970 GLU A O 1
ATOM 3347 N N . ILE A 1 216 ? 28.715 -19.185 -49.656 1.00 22.39 971 ILE A N 1
ATOM 3348 C CA . ILE A 1 216 ? 27.739 -19.699 -50.616 1.00 21.57 971 ILE A CA 1
ATOM 3349 C C . ILE A 1 216 ? 27.185 -21.049 -50.171 1.00 22.88 971 ILE A C 1
ATOM 3350 O O . ILE A 1 216 ? 27.935 -22.008 -49.986 1.00 21.02 971 ILE A O 1
ATOM 3366 N N . LEU A 1 217 ? 25.867 -21.107 -50.001 1.00 19.39 972 LEU A N 1
ATOM 3367 C CA . LEU A 1 217 ? 25.179 -22.347 -49.665 1.00 18.90 972 LEU A CA 1
ATOM 3368 C C . LEU A 1 217 ? 24.490 -22.928 -50.892 1.00 19.70 972 LEU A C 1
ATOM 3369 O O . LEU A 1 217 ? 23.715 -22.240 -51.555 1.00 21.41 972 LEU A O 1
ATOM 3385 N N . ILE A 1 218 ? 24.773 -24.194 -51.187 1.00 19.15 973 ILE A N 1
ATOM 3386 C CA . ILE A 1 218 ? 24.082 -24.911 -52.254 1.00 20.81 973 ILE A CA 1
ATOM 3387 C C . ILE A 1 218 ? 23.234 -26.020 -51.643 1.00 19.70 973 ILE A C 1
ATOM 3388 O O . ILE A 1 218 ? 23.741 -26.881 -50.924 1.00 20.95 973 ILE A O 1
ATOM 3404 N N . ALA A 1 219 ? 21.938 -25.985 -51.932 1.00 19.47 974 ALA A N 1
ATOM 3405 C CA . ALA A 1 219 ? 21.004 -26.971 -51.406 1.00 19.67 974 ALA A CA 1
ATOM 3406 C C . ALA A 1 219 ? 20.572 -27.934 -52.505 1.00 20.06 974 ALA A C 1
ATOM 3407 O O . ALA A 1 219 ? 20.373 -27.529 -53.649 1.00 21.00 974 ALA A O 1
ATOM 3414 N N . ASP A 1 220 ? 20.451 -29.212 -52.156 1.00 20.27 975 ASP A N 1
ATOM 3415 C CA . ASP A 1 220 ? 19.933 -30.212 -53.085 1.00 22.17 975 ASP A CA 1
ATOM 3416 C C . ASP A 1 220 ? 19.170 -31.308 -52.345 1.00 21.87 975 ASP A C 1
ATOM 3417 O O . ASP A 1 220 ? 19.305 -31.467 -51.129 1.00 23.30 975 ASP A O 1
ATOM 3426 N N . ASN A 1 221 ? 18.374 -32.060 -53.099 1.00 23.18 976 ASN A N 1
ATOM 3427 C CA . ASN A 1 221 ? 17.577 -33.157 -52.557 1.00 23.04 976 ASN A CA 1
ATOM 3428 C C . ASN A 1 221 ? 17.816 -34.443 -53.347 1.00 21.50 976 ASN A C 1
ATOM 3429 O O . ASN A 1 221 ? 16.885 -35.214 -53.581 1.00 24.31 976 ASN A O 1
ATOM 3440 N N . HIS A 1 222 ? 19.061 -34.660 -53.770 1.00 20.87 977 HIS A N 1
ATOM 3441 C CA . HIS A 1 222 ? 19.387 -35.768 -54.669 1.00 24.69 977 HIS A CA 1
ATOM 3442 C C . HIS A 1 222 ? 19.140 -37.133 -54.031 1.00 25.48 977 HIS A C 1
ATOM 3443 O O . HIS A 1 222 ? 18.829 -38.098 -54.728 1.00 28.86 977 HIS A O 1
ATOM 3458 N N . ASN A 1 223 ? 19.297 -37.216 -52.715 1.00 25.38 978 ASN A N 1
ATOM 3459 C CA . ASN A 1 223 ? 18.930 -38.418 -51.973 1.00 26.68 978 ASN A CA 1
ATOM 3460 C C . ASN A 1 223 ? 18.275 -38.015 -50.653 1.00 25.38 978 ASN A C 1
ATOM 3461 O O . ASN A 1 223 ? 17.053 -38.052 -50.516 1.00 24.48 978 ASN A O 1
ATOM 3472 N N . ASN A 1 224 ? 19.097 -37.619 -49.689 1.00 24.02 979 ASN A N 1
ATOM 3473 C CA . ASN A 1 224 ? 18.610 -36.892 -48.531 1.00 22.30 979 ASN A CA 1
ATOM 3474 C C . ASN A 1 224 ? 18.601 -35.415 -48.900 1.00 22.79 979 ASN A C 1
ATOM 3475 O O . ASN A 1 224 ? 18.930 -35.061 -50.032 1.00 20.45 979 ASN A O 1
ATOM 3486 N N . PHE A 1 225 ? 18.230 -34.553 -47.960 1.00 21.78 980 PHE A N 1
ATOM 3487 C CA . PHE A 1 225 ? 18.353 -33.117 -48.177 1.00 21.52 980 PHE A CA 1
ATOM 3488 C C . PHE A 1 225 ? 19.753 -32.684 -47.775 1.00 20.87 980 PHE A C 1
ATOM 3489 O O . PHE A 1 225 ? 20.149 -32.854 -46.624 1.00 24.03 980 PHE A O 1
ATOM 3506 N N . ASN A 1 226 ? 20.499 -32.135 -48.729 1.00 21.07 981 ASN A N 1
ATOM 3507 C CA . ASN A 1 226 ? 21.895 -31.775 -48.504 1.00 21.42 981 ASN A CA 1
ATOM 3508 C C . ASN A 1 226 ? 22.141 -30.275 -48.558 1.00 23.09 981 ASN A C 1
ATOM 3509 O O . ASN A 1 226 ? 21.559 -29.564 -49.380 1.00 21.43 981 ASN A O 1
ATOM 3520 N N . LEU A 1 227 ? 23.008 -29.809 -47.664 1.00 23.89 982 LEU A N 1
ATOM 3521 C CA . LEU A 1 227 ? 23.520 -28.447 -47.703 1.00 21.79 982 LEU A CA 1
ATOM 3522 C C . LEU A 1 227 ? 25.032 -28.503 -47.839 1.00 22.88 982 LEU A C 1
ATOM 3523 O O . LEU A 1 227 ? 25.712 -29.125 -47.026 1.00 24.56 982 LEU A O 1
ATOM 3539 N N . THR A 1 228 ? 25.547 -27.873 -48.888 1.00 21.80 983 THR A N 1
ATOM 3540 C CA . THR A 1 228 ? 26.980 -27.816 -49.123 1.00 20.85 983 THR A CA 1
ATOM 3541 C C . THR A 1 228 ? 27.388 -26.353 -49.171 1.00 22.61 983 THR A C 1
ATOM 3542 O O . THR A 1 228 ? 26.825 -25.563 -49.931 1.00 22.82 983 THR A O 1
ATOM 3553 N N . ILE A 1 229 ? 28.367 -26.002 -48.347 1.00 21.72 984 ILE A N 1
ATOM 3554 C CA . ILE A 1 229 ? 28.716 -24.610 -48.121 1.00 23.85 984 ILE A CA 1
ATOM 3555 C C . ILE A 1 229 ? 30.121 -24.327 -48.642 1.00 26.41 984 ILE A C 1
ATOM 3556 O O . ILE A 1 229 ? 31.060 -25.078 -48.370 1.00 25.02 984 ILE A O 1
ATOM 3572 N N . PHE A 1 230 ? 30.244 -23.240 -49.400 1.00 24.28 985 PHE A N 1
ATOM 3573 C CA . PHE A 1 230 ? 31.496 -22.870 -50.045 1.00 23.18 985 PHE A CA 1
ATOM 3574 C C . PHE A 1 230 ? 31.860 -21.418 -49.776 1.00 24.23 985 PHE A C 1
ATOM 3575 O O . PHE A 1 230 ? 31.032 -20.627 -49.327 1.00 25.61 985 PHE A O 1
ATOM 3592 N N . THR A 1 231 ? 33.104 -21.072 -50.080 1.00 27.99 986 THR A N 1
ATOM 3593 C CA . THR A 1 231 ? 33.498 -19.679 -50.209 1.00 27.45 986 THR A CA 1
ATOM 3594 C C . THR A 1 231 ? 33.206 -19.275 -51.646 1.00 28.18 986 THR A C 1
ATOM 3595 O O . THR A 1 231 ? 32.977 -20.136 -52.499 1.00 24.13 986 THR A O 1
ATOM 3606 N N . GLN A 1 232 ? 33.205 -17.975 -51.915 1.00 26.78 987 GLN A N 1
ATOM 3607 C CA . GLN A 1 232 ? 32.852 -17.478 -53.238 1.00 26.80 987 GLN A CA 1
ATOM 3608 C C . GLN A 1 232 ? 33.862 -17.889 -54.308 1.00 28.24 987 GLN A C 1
ATOM 3609 O O . GLN A 1 232 ? 33.546 -17.871 -55.497 1.00 28.84 987 GLN A O 1
ATOM 3623 N N . ASP A 1 233 ? 35.068 -18.261 -53.887 1.00 28.62 988 ASP A N 1
ATOM 3624 C CA . ASP A 1 233 ? 36.099 -18.714 -54.820 1.00 31.82 988 ASP A CA 1
ATOM 3625 C C . ASP A 1 233 ? 35.925 -20.196 -55.166 1.00 31.53 988 ASP A C 1
ATOM 3626 O O . ASP A 1 233 ? 36.579 -20.707 -56.077 1.00 33.72 988 ASP A O 1
ATOM 3635 N N . GLY A 1 234 ? 35.046 -20.874 -54.431 1.00 29.91 989 GLY A N 1
ATOM 3636 C CA . GLY A 1 234 ? 34.667 -22.246 -54.734 1.00 27.41 989 GLY A CA 1
ATOM 3637 C C . GLY A 1 234 ? 35.212 -23.277 -53.761 1.00 28.22 989 GLY A C 1
ATOM 3638 O O . GLY A 1 234 ? 35.041 -24.480 -53.967 1.00 26.25 989 GLY A O 1
ATOM 3642 N N . GLN A 1 235 ? 35.857 -22.812 -52.696 1.00 29.36 990 GLN A N 1
ATOM 3643 C CA . GLN A 1 235 ? 36.431 -23.710 -51.699 1.00 29.33 990 GLN A CA 1
ATOM 3644 C C . GLN A 1 235 ? 35.363 -24.242 -50.748 1.00 29.13 990 GLN A C 1
ATOM 3645 O O . GLN A 1 235 ? 34.594 -23.473 -50.177 1.00 29.18 990 GLN A O 1
ATOM 3659 N N . LEU A 1 236 ? 35.334 -25.560 -50.581 1.00 25.66 991 LEU A N 1
ATOM 3660 C CA . LEU A 1 236 ? 34.377 -26.217 -49.697 1.00 26.48 991 LEU A CA 1
ATOM 3661 C C . LEU A 1 236 ? 34.764 -26.002 -48.237 1.00 27.35 991 LEU A C 1
ATOM 3662 O O . LEU A 1 236 ? 35.917 -26.214 -47.863 1.00 30.48 991 LEU A O 1
ATOM 3678 N N . ILE A 1 237 ? 33.799 -25.593 -47.416 1.00 25.75 992 ILE A N 1
ATOM 3679 C CA . ILE A 1 237 ? 34.061 -25.288 -46.008 1.00 26.31 992 ILE A CA 1
ATOM 3680 C C . ILE A 1 237 ? 33.125 -26.030 -45.053 1.00 27.93 992 ILE A C 1
ATOM 3681 O O . ILE A 1 237 ? 33.449 -26.203 -43.877 1.00 29.97 992 ILE A O 1
ATOM 3697 N N . SER A 1 238 ? 31.971 -26.466 -45.549 1.00 25.20 993 SER A N 1
ATOM 3698 C CA . SER A 1 238 ? 31.039 -27.240 -44.730 1.00 27.62 993 SER A CA 1
ATOM 3699 C C . SER A 1 238 ? 30.081 -28.062 -45.588 1.00 24.65 993 SER A C 1
ATOM 3700 O O . SER A 1 238 ? 29.753 -27.680 -46.712 1.00 24.28 993 SER A O 1
ATOM 3708 N N . ALA A 1 239 ? 29.643 -29.196 -45.050 1.00 22.76 994 ALA A N 1
ATOM 3709 C CA . ALA A 1 239 ? 28.718 -30.078 -45.756 1.00 24.78 994 ALA A CA 1
ATOM 3710 C C . ALA A 1 239 ? 27.811 -30.824 -44.781 1.00 26.55 994 ALA A C 1
ATOM 3711 O O . ALA A 1 239 ? 28.291 -31.454 -43.838 1.00 24.93 994 ALA A O 1
ATOM 3718 N N . LEU A 1 240 ? 26.502 -30.747 -45.016 1.00 23.74 995 LEU A N 1
ATOM 3719 C CA . LEU A 1 240 ? 25.519 -31.380 -44.142 1.00 24.34 995 LEU A CA 1
ATOM 3720 C C . LEU A 1 240 ? 24.506 -32.183 -44.946 1.00 24.04 995 LEU A C 1
ATOM 3721 O O . LEU A 1 240 ? 24.353 -31.974 -46.150 1.00 24.01 995 LEU A O 1
ATOM 3737 N N . GLU A 1 241 ? 23.818 -33.102 -44.276 1.00 21.80 996 GLU A N 1
ATOM 3738 C CA . GLU A 1 241 ? 22.773 -33.891 -44.918 1.00 23.80 996 GLU A CA 1
ATOM 3739 C C . GLU A 1 241 ? 21.721 -34.296 -43.891 1.00 22.69 996 GLU A C 1
ATOM 3740 O O . GLU A 1 241 ? 22.042 -34.605 -42.744 1.00 23.10 996 GLU A O 1
ATOM 3752 N N . SER A 1 242 ? 20.461 -34.279 -44.309 1.00 22.58 997 SER A N 1
ATOM 3753 C CA . SER A 1 242 ? 19.351 -34.566 -43.412 1.00 24.07 997 SER A CA 1
ATOM 3754 C C . SER A 1 242 ? 19.277 -36.038 -43.018 1.00 25.39 997 SER A C 1
ATOM 3755 O O . SER A 1 242 ? 19.758 -36.915 -43.736 1.00 23.50 997 SER A O 1
ATOM 3763 N N . LYS A 1 243 ? 18.662 -36.291 -41.867 1.00 26.45 998 LYS A N 1
ATOM 3764 C CA . LYS A 1 243 ? 18.480 -37.646 -41.365 1.00 27.06 998 LYS A CA 1
ATOM 3765 C C . LYS A 1 243 ? 17.279 -38.312 -42.030 1.00 29.59 998 LYS A C 1
ATOM 3766 O O . LYS A 1 243 ? 17.248 -39.531 -42.191 1.00 32.12 998 LYS A O 1
ATOM 3785 N N . VAL A 1 244 ? 16.294 -37.505 -42.417 1.00 24.56 999 VAL A N 1
ATOM 3786 C CA . VAL A 1 244 ? 15.116 -38.013 -43.111 1.00 25.15 999 VAL A CA 1
ATOM 3787 C C . VAL A 1 244 ? 15.089 -37.498 -44.541 1.00 22.62 999 VAL A C 1
ATOM 3788 O O . VAL A 1 244 ? 15.722 -36.492 -44.860 1.00 22.62 999 VAL A O 1
ATOM 3801 N N . LYS A 1 245 ? 14.350 -38.195 -45.397 1.00 22.26 1000 LYS A N 1
ATOM 3802 C CA . LYS A 1 245 ? 14.201 -37.788 -46.787 1.00 23.09 1000 LYS A CA 1
ATOM 3803 C C . LYS A 1 245 ? 12.991 -36.881 -46.948 1.00 19.98 1000 LYS A C 1
ATOM 3804 O O . LYS A 1 245 ? 12.058 -36.929 -46.150 1.00 20.04 1000 LYS A O 1
ATOM 3823 N N . HIS A 1 246 ? 13.028 -36.046 -47.981 1.00 23.28 1001 HIS A N 1
ATOM 3824 C CA . HIS A 1 246 ? 11.984 -35.059 -48.222 1.00 21.47 1001 HIS A CA 1
ATOM 3825 C C . HIS A 1 246 ? 11.335 -35.246 -49.580 1.00 22.12 1001 HIS A C 1
ATOM 3826 O O . HIS A 1 246 ? 11.969 -35.713 -50.527 1.00 20.91 1001 HIS A O 1
ATOM 3840 N N . ALA A 1 247 ? 10.066 -34.861 -49.672 1.00 21.98 1002 ALA A N 1
ATOM 3841 C CA . ALA A 1 247 ? 9.388 -34.794 -50.955 1.00 22.63 1002 ALA A CA 1
ATOM 3842 C C . ALA A 1 247 ? 10.071 -33.729 -51.810 1.00 22.86 1002 ALA A C 1
ATOM 3843 O O . ALA A 1 247 ? 10.944 -33.010 -51.322 1.00 23.88 1002 ALA A O 1
ATOM 3850 N N . GLN A 1 248 ? 9.681 -33.630 -53.078 1.00 24.61 1003 GLN A N 1
ATOM 3851 C CA . GLN A 1 248 ? 10.290 -32.661 -53.987 1.00 25.84 1003 GLN A CA 1
ATOM 3852 C C . GLN A 1 248 ? 10.305 -31.264 -53.378 1.00 23.94 1003 GLN A C 1
ATOM 3853 O O . GLN A 1 248 ? 9.296 -30.788 -52.857 1.00 23.85 1003 GLN A O 1
ATOM 3867 N N . CYS A 1 249 ? 11.470 -30.626 -53.442 1.00 24.57 1004 CYS A N 1
ATOM 3868 C CA . CYS A 1 249 ? 11.682 -29.315 -52.839 1.00 22.89 1004 CYS A CA 1
ATOM 3869 C C . CYS A 1 249 ? 11.559 -28.214 -53.879 1.00 20.37 1004 CYS A C 1
ATOM 3870 O O . CYS A 1 249 ? 12.218 -28.257 -54.916 1.00 24.41 1004 CYS A O 1
ATOM 3878 N N . PHE A 1 250 ? 10.703 -27.236 -53.601 1.00 20.20 1005 PHE A N 1
ATOM 3879 C CA . PHE A 1 250 ? 10.463 -26.138 -54.531 1.00 21.41 1005 PHE A CA 1
ATOM 3880 C C . PHE A 1 250 ? 11.545 -25.068 -54.466 1.00 20.35 1005 PHE A C 1
ATOM 3881 O O . PHE A 1 250 ? 12.006 -24.584 -55.497 1.00 24.02 1005 PHE A O 1
ATOM 3898 N N . ASP A 1 251 ? 11.934 -24.689 -53.253 1.00 21.65 1006 ASP A N 1
ATOM 3899 C CA . ASP A 1 251 ? 12.779 -23.517 -53.060 1.00 21.72 1006 ASP A CA 1
ATOM 3900 C C . ASP A 1 251 ? 13.402 -23.502 -51.664 1.00 22.35 1006 ASP A C 1
ATOM 3901 O O . ASP A 1 251 ? 12.918 -24.178 -50.754 1.00 22.35 1006 ASP A O 1
ATOM 3910 N N . VAL A 1 252 ? 14.477 -22.733 -51.507 1.00 19.61 1007 VAL A N 1
ATOM 3911 C CA . VAL A 1 252 ? 15.113 -22.550 -50.207 1.00 19.88 1007 VAL A CA 1
ATOM 3912 C C . VAL A 1 252 ? 15.464 -21.083 -49.967 1.00 20.71 1007 VAL A C 1
ATOM 3913 O O . VAL A 1 252 ? 15.691 -20.327 -50.911 1.00 21.01 1007 VAL A O 1
ATOM 3926 N N . ALA A 1 253 ? 15.507 -20.691 -48.697 1.00 19.95 1008 ALA A N 1
ATOM 3927 C CA . ALA A 1 253 ? 15.901 -19.339 -48.315 1.00 21.59 1008 ALA A CA 1
ATOM 3928 C C . ALA A 1 253 ? 16.701 -19.370 -47.019 1.00 19.80 1008 ALA A C 1
ATOM 3929 O O . ALA A 1 253 ? 16.568 -20.299 -46.226 1.00 19.89 1008 ALA A O 1
ATOM 3936 N N . LEU A 1 254 ? 17.525 -18.348 -46.807 1.00 20.17 1009 LEU A N 1
ATOM 3937 C CA . LEU A 1 254 ? 18.398 -18.294 -45.640 1.00 21.38 1009 LEU A CA 1
ATOM 3938 C C . LEU A 1 254 ? 17.829 -17.409 -44.537 1.00 21.80 1009 LEU A C 1
ATOM 3939 O O . LEU A 1 254 ? 17.236 -16.364 -44.809 1.00 23.16 1009 LEU A O 1
ATOM 3955 N N . MET A 1 255 ? 18.020 -17.839 -43.293 1.00 23.46 1010 MET A N 1
ATOM 3956 C CA . MET A 1 255 ? 17.682 -17.029 -42.128 1.00 23.80 1010 MET A CA 1
ATOM 3957 C C . MET A 1 255 ? 18.986 -16.665 -41.428 1.00 23.05 1010 MET A C 1
ATOM 3958 O O . MET A 1 255 ? 19.873 -17.507 -41.292 1.00 23.08 1010 MET A O 1
ATOM 3972 N N . ASP A 1 256 ? 19.101 -15.417 -40.983 1.00 24.23 1011 ASP A N 1
ATOM 3973 C CA . ASP A 1 256 ? 20.374 -14.907 -40.469 1.00 30.54 1011 ASP A CA 1
ATOM 3974 C C . ASP A 1 256 ? 20.831 -15.614 -39.190 1.00 26.95 1011 ASP A C 1
ATOM 3975 O O . ASP A 1 256 ? 21.963 -15.413 -38.749 1.00 27.57 1011 ASP A O 1
ATOM 3984 N N . ASP A 1 257 ? 19.959 -16.414 -38.579 1.00 26.67 1012 ASP A N 1
ATOM 3985 C CA . ASP A 1 257 ? 20.353 -17.155 -37.382 1.00 26.38 1012 ASP A CA 1
ATOM 3986 C C . ASP A 1 257 ? 21.188 -18.389 -37.747 1.00 24.91 1012 ASP A C 1
ATOM 3987 O O . ASP A 1 257 ? 21.595 -19.153 -36.872 1.00 24.88 1012 ASP A O 1
ATOM 3996 N N . GLY A 1 258 ? 21.433 -18.573 -39.042 1.00 24.83 1013 GLY A N 1
ATOM 3997 C CA . GLY A 1 258 ? 22.199 -19.702 -39.542 1.00 24.49 1013 GLY A CA 1
ATOM 3998 C C . GLY A 1 258 ? 21.310 -20.891 -39.831 1.00 24.69 1013 GLY A C 1
ATOM 3999 O O . GLY A 1 258 ? 21.604 -22.016 -39.424 1.00 25.38 1013 GLY A O 1
ATOM 4003 N N . SER A 1 259 ? 20.226 -20.633 -40.554 1.00 24.97 1014 SER A N 1
ATOM 4004 C CA . SER A 1 259 ? 19.272 -21.670 -40.923 1.00 21.82 1014 SER A CA 1
ATOM 4005 C C . SER A 1 259 ? 18.901 -21.590 -42.391 1.00 20.82 1014 SER A C 1
ATOM 4006 O O . SER A 1 259 ? 19.040 -20.542 -43.022 1.00 21.29 1014 SER A O 1
ATOM 4014 N N . VAL A 1 260 ? 18.425 -22.711 -42.922 1.00 20.35 1015 VAL A N 1
ATOM 4015 C CA . VAL A 1 260 ? 17.828 -22.755 -44.247 1.00 21.17 1015 VAL A CA 1
ATOM 4016 C C . VAL A 1 260 ? 16.359 -23.137 -44.103 1.00 21.90 1015 VAL A C 1
ATOM 4017 O O . VAL A 1 260 ? 16.028 -24.101 -43.410 1.00 22.60 1015 VAL A O 1
ATOM 4030 N N . VAL A 1 261 ? 15.486 -22.367 -44.747 1.00 18.26 1016 VAL A N 1
ATOM 4031 C CA . VAL A 1 261 ? 14.068 -22.691 -44.809 1.00 19.60 1016 VAL A CA 1
ATOM 4032 C C . VAL A 1 261 ? 13.799 -23.464 -46.089 1.00 19.83 1016 VAL A C 1
ATOM 4033 O O . VAL A 1 261 ? 14.131 -23.003 -47.178 1.00 17.74 1016 VAL A O 1
ATOM 4046 N N . LEU A 1 262 ? 13.192 -24.636 -45.947 1.00 18.51 1017 LEU A N 1
ATOM 4047 C CA . LEU A 1 262 ? 12.971 -25.535 -47.068 1.00 18.42 1017 LEU A CA 1
ATOM 4048 C C . LEU A 1 262 ? 11.481 -25.697 -47.341 1.00 20.35 1017 LEU A C 1
ATOM 4049 O O . LEU A 1 262 ? 10.733 -26.123 -46.466 1.00 21.41 1017 LEU A O 1
ATOM 4065 N N . ALA A 1 263 ? 11.058 -25.360 -48.555 1.00 17.04 1018 ALA A N 1
ATOM 4066 C CA . ALA A 1 263 ? 9.668 -25.532 -48.967 1.00 19.16 1018 ALA A CA 1
ATOM 4067 C C . ALA A 1 263 ? 9.550 -26.788 -49.825 1.00 20.60 1018 ALA A C 1
ATOM 4068 O O . ALA A 1 263 ? 10.295 -26.958 -50.791 1.00 19.98 1018 ALA A O 1
ATOM 4075 N N . SER A 1 264 ? 8.613 -27.664 -49.465 1.00 20.38 1019 SER A N 1
ATOM 4076 C CA . SER A 1 264 ? 8.524 -28.995 -50.061 1.00 21.69 1019 SER A CA 1
ATOM 4077 C C . SER A 1 264 ? 7.124 -29.329 -50.583 1.00 20.54 1019 SER A C 1
ATOM 4078 O O . SER A 1 264 ? 6.132 -28.718 -50.186 1.00 20.18 1019 SER A O 1
ATOM 4086 N N . LYS A 1 265 ? 7.065 -30.316 -51.473 1.00 21.37 1020 LYS A N 1
ATOM 4087 C CA . LYS A 1 265 ? 5.830 -30.691 -52.157 1.00 21.34 1020 LYS A CA 1
ATOM 4088 C C . LYS A 1 265 ? 4.831 -31.411 -51.246 1.00 21.97 1020 LYS A C 1
ATOM 4089 O O . LYS A 1 265 ? 3.715 -31.726 -51.664 1.00 22.26 1020 LYS A O 1
ATOM 4099 N N . ASP A 1 266 ? 5.225 -31.663 -50.001 1.00 20.48 1021 ASP A N 1
ATOM 4100 C CA . ASP A 1 266 ? 4.305 -32.210 -49.010 1.00 19.45 1021 ASP A CA 1
ATOM 4101 C C . ASP A 1 266 ? 3.550 -31.077 -48.304 1.00 19.00 1021 ASP A C 1
ATOM 4102 O O . ASP A 1 266 ? 2.948 -31.284 -47.251 1.00 20.29 1021 ASP A O 1
ATOM 4111 N N . TYR A 1 267 ? 3.597 -29.885 -48.900 1.00 18.53 1022 TYR A N 1
ATOM 4112 C CA . TYR A 1 267 ? 2.839 -28.721 -48.438 1.00 19.24 1022 TYR A CA 1
ATOM 4113 C C . TYR A 1 267 ? 3.296 -28.256 -47.064 1.00 18.83 1022 TYR A C 1
ATOM 4114 O O . TYR A 1 267 ? 2.509 -27.719 -46.282 1.00 21.74 1022 TYR A O 1
ATOM 4132 N N . ARG A 1 268 ? 4.580 -28.449 -46.785 1.00 18.06 1023 ARG A N 1
ATOM 4133 C CA . ARG A 1 268 ? 5.160 -28.049 -45.513 1.00 18.25 1023 ARG A CA 1
ATOM 4134 C C . ARG A 1 268 ? 6.490 -27.341 -45.715 1.00 18.25 1023 ARG A C 1
ATOM 4135 O O . ARG A 1 268 ? 7.169 -27.546 -46.723 1.00 16.86 1023 ARG A O 1
ATOM 4156 N N . LEU A 1 269 ? 6.838 -26.490 -44.755 1.00 17.56 1024 LEU A N 1
ATOM 4157 C CA . LEU A 1 269 ? 8.145 -25.852 -44.719 1.00 17.33 1024 LEU A CA 1
ATOM 4158 C C . LEU A 1 269 ? 8.954 -26.385 -43.542 1.00 17.67 1024 LEU A C 1
ATOM 4159 O O . LEU A 1 269 ? 8.413 -26.607 -42.459 1.00 16.64 1024 LEU A O 1
ATOM 4175 N N . TYR A 1 270 ? 10.245 -26.603 -43.775 1.00 17.84 1025 TYR A N 1
ATOM 4176 C CA . TYR A 1 270 ? 11.155 -27.106 -42.751 1.00 17.22 1025 TYR A CA 1
ATOM 4177 C C . TYR A 1 270 ? 12.320 -26.142 -42.558 1.00 20.01 1025 TYR A C 1
ATOM 4178 O O . TYR A 1 270 ? 12.838 -25.588 -43.528 1.00 18.21 1025 TYR A O 1
ATOM 4196 N N . ILE A 1 271 ? 12.729 -25.948 -41.306 1.00 18.72 1026 ILE A N 1
ATOM 4197 C CA . ILE A 1 271 ? 13.869 -25.091 -41.000 1.00 19.31 1026 ILE A CA 1
ATOM 4198 C C . ILE A 1 271 ? 15.023 -25.928 -40.462 1.00 20.07 1026 ILE A C 1
ATOM 4199 O O . ILE A 1 271 ? 14.933 -26.518 -39.383 1.00 19.58 1026 ILE A O 1
ATOM 4215 N N . TYR A 1 272 ? 16.102 -25.973 -41.237 1.00 19.02 1027 TYR A N 1
ATOM 4216 C CA . TYR A 1 272 ? 17.319 -26.678 -40.854 1.00 19.13 1027 TYR A CA 1
ATOM 4217 C C . TYR A 1 272 ? 18.382 -25.696 -40.391 1.00 18.67 1027 TYR A C 1
ATOM 4218 O O . TYR A 1 272 ? 18.657 -24.711 -41.070 1.00 21.05 1027 TYR A O 1
ATOM 4236 N N . ARG A 1 273 ? 18.978 -25.974 -39.237 1.00 19.50 1028 ARG A N 1
ATOM 4237 C CA . ARG A 1 273 ? 20.118 -25.205 -38.751 1.00 24.64 1028 ARG A CA 1
ATOM 4238 C C . ARG A 1 273 ? 21.398 -25.790 -39.338 1.00 22.56 1028 ARG A C 1
ATOM 4239 O O . ARG A 1 273 ? 21.598 -27.004 -39.288 1.00 22.73 1028 ARG A O 1
ATOM 4260 N N . TYR A 1 274 ? 22.249 -24.939 -39.909 1.00 23.19 1029 TYR A N 1
ATOM 4261 C CA . TYR A 1 274 ? 23.525 -25.394 -40.462 1.00 21.82 1029 TYR A CA 1
ATOM 4262 C C . TYR A 1 274 ? 24.710 -24.828 -39.678 1.00 25.92 1029 TYR A C 1
ATOM 4263 O O . TYR A 1 274 ? 25.842 -24.822 -40.165 1.00 25.13 1029 TYR A O 1
ATOM 4281 N N . VAL A 1 275 ? 24.438 -24.364 -38.460 1.00 23.64 1030 VAL A N 1
ATOM 4282 C CA . VAL A 1 275 ? 25.486 -24.002 -37.507 1.00 24.32 1030 VAL A CA 1
ATOM 4283 C C . VAL A 1 275 ? 25.294 -24.831 -36.244 1.00 23.98 1030 VAL A C 1
ATOM 4284 O O . VAL A 1 275 ? 24.205 -25.348 -35.999 1.00 21.26 1030 VAL A O 1
ATOM 4297 N N . GLN A 1 276 ? 26.346 -24.946 -35.438 1.00 23.65 1031 GLN A N 1
ATOM 4298 C CA . GLN A 1 276 ? 26.312 -25.821 -34.272 1.00 24.74 1031 GLN A CA 1
ATOM 4299 C C . GLN A 1 276 ? 27.264 -25.368 -33.178 1.00 24.91 1031 GLN A C 1
ATOM 4300 O O . GLN A 1 276 ? 28.171 -24.569 -33.415 1.00 24.16 1031 GLN A O 1
ATOM 4314 N N . LEU A 1 277 ? 27.053 -25.895 -31.977 1.00 23.88 1032 LEU A N 1
ATOM 4315 C CA . LEU A 1 277 ? 27.965 -25.666 -30.869 1.00 24.42 1032 LEU A CA 1
ATOM 4316 C C . LEU A 1 277 ? 29.292 -26.360 -31.131 1.00 26.80 1032 LEU A C 1
ATOM 4317 O O . LEU A 1 277 ? 29.331 -27.434 -31.731 1.00 25.90 1032 LEU A O 1
ATOM 4333 N N . ALA A 1 278 ? 30.378 -25.743 -30.683 1.00 28.18 1033 ALA A N 1
ATOM 4334 C CA . ALA A 1 278 ? 31.677 -26.396 -30.708 1.00 33.61 1033 ALA A CA 1
ATOM 4335 C C . ALA A 1 278 ? 31.711 -27.450 -29.605 1.00 33.48 1033 ALA A C 1
ATOM 4336 O O . ALA A 1 278 ? 31.484 -27.124 -28.441 1.00 34.34 1033 ALA A O 1
ATOM 4343 N N . PRO A 1 279 ? 31.978 -28.720 -29.959 1.00 39.60 1034 PRO A N 1
ATOM 4344 C CA . PRO A 1 279 ? 32.041 -29.744 -28.908 1.00 41.82 1034 PRO A CA 1
ATOM 4345 C C . PRO A 1 279 ? 33.223 -29.505 -27.972 1.00 39.01 1034 PRO A C 1
ATOM 4346 O O . PRO A 1 279 ? 34.224 -28.925 -28.389 1.00 36.51 1034 PRO A O 1
ATOM 4357 N N . VAL A 1 280 ? 33.106 -29.942 -26.723 1.00 41.13 1035 VAL A N 1
ATOM 4358 C CA . VAL A 1 280 ? 34.150 -29.693 -25.737 1.00 42.78 1035 VAL A CA 1
ATOM 4359 C C . VAL A 1 280 ? 35.349 -30.601 -25.992 1.00 43.94 1035 VAL A C 1
ATOM 4360 O O . VAL A 1 280 ? 35.197 -31.803 -26.215 1.00 45.56 1035 VAL A O 1
ATOM 4373 N N . GLY A 1 281 ? 36.540 -30.007 -25.961 1.00 43.27 1036 GLY A N 1
ATOM 4374 C CA . GLY A 1 281 ? 37.778 -30.726 -26.207 1.00 47.96 1036 GLY A CA 1
ATOM 4375 C C . GLY A 1 281 ? 38.746 -30.595 -25.048 1.00 51.85 1036 GLY A C 1
ATOM 4376 O O . GLY A 1 281 ? 38.442 -29.953 -24.042 1.00 54.52 1036 GLY A O 1
ATOM 4794 N N . GLN C 1 3 ? -27.435 -28.640 -52.841 1.00 43.67 758 GLN B N 1
ATOM 4795 C CA . GLN C 1 3 ? -28.788 -28.567 -52.301 1.00 47.72 758 GLN B CA 1
ATOM 4796 C C . GLN C 1 3 ? -28.898 -29.322 -50.978 1.00 48.74 758 GLN B C 1
ATOM 4797 O O . GLN C 1 3 ? -29.816 -29.088 -50.191 1.00 47.64 758 GLN B O 1
ATOM 4800 N N . ILE C 1 4 ? -27.950 -30.222 -50.739 1.00 47.42 759 ILE B N 1
ATOM 4801 C CA . ILE C 1 4 ? -27.915 -31.003 -49.510 1.00 42.71 759 ILE B CA 1
ATOM 4802 C C . ILE C 1 4 ? -27.138 -30.290 -48.416 1.00 41.46 759 ILE B C 1
ATOM 4803 O O . ILE C 1 4 ? -26.025 -29.813 -48.639 1.00 41.32 759 ILE B O 1
ATOM 4819 N N . LYS C 1 5 ? -27.743 -30.211 -47.235 1.00 42.09 760 LYS B N 1
ATOM 4820 C CA . LYS C 1 5 ? -27.063 -29.690 -46.061 1.00 41.14 760 LYS B CA 1
ATOM 4821 C C . LYS C 1 5 ? -26.315 -30.853 -45.427 1.00 40.63 760 LYS B C 1
ATOM 4822 O O . LYS C 1 5 ? -26.927 -31.744 -44.836 1.00 41.55 760 LYS B O 1
ATOM 4826 N N . ARG C 1 6 ? -24.992 -30.842 -45.546 1.00 34.33 761 ARG B N 1
ATOM 4827 C CA . ARG C 1 6 ? -24.182 -31.968 -45.097 1.00 33.23 761 ARG B CA 1
ATOM 4828 C C . ARG C 1 6 ? -23.692 -31.784 -43.670 1.00 32.49 761 ARG B C 1
ATOM 4829 O O . ARG C 1 6 ? -23.332 -30.683 -43.252 1.00 32.56 761 ARG B O 1
ATOM 4850 N N . GLN C 1 7 ? -23.699 -32.886 -42.928 1.00 30.76 762 GLN B N 1
ATOM 4851 C CA . GLN C 1 7 ? -23.122 -32.930 -41.597 1.00 31.74 762 GLN B CA 1
ATOM 4852 C C . GLN C 1 7 ? -21.622 -32.692 -41.701 1.00 30.13 762 GLN B C 1
ATOM 4853 O O . GLN C 1 7 ? -20.932 -33.360 -42.471 1.00 29.29 762 GLN B O 1
ATOM 4867 N N . LYS C 1 8 ? -21.120 -31.735 -40.932 1.00 30.86 763 LYS B N 1
ATOM 4868 C CA . LYS C 1 8 ? -19.695 -31.449 -40.924 1.00 26.55 763 LYS B CA 1
ATOM 4869 C C . LYS C 1 8 ? -18.954 -32.496 -40.110 1.00 27.01 763 LYS B C 1
ATOM 4870 O O . LYS C 1 8 ? -19.470 -32.999 -39.113 1.00 29.54 763 LYS B O 1
ATOM 4889 N N . MET C 1 9 ? -17.747 -32.829 -40.551 1.00 28.40 764 MET B N 1
ATOM 4890 C CA . MET C 1 9 ? -16.920 -33.805 -39.860 1.00 26.12 764 MET B CA 1
ATOM 4891 C C . MET C 1 9 ? -15.456 -33.390 -39.882 1.00 26.10 764 MET B C 1
ATOM 4892 O O . MET C 1 9 ? -14.998 -32.727 -40.811 1.00 25.76 764 MET B O 1
ATOM 4906 N N . ILE C 1 10 ? -14.735 -33.788 -38.841 1.00 26.59 765 ILE B N 1
ATOM 4907 C CA . ILE C 1 10 ? -13.291 -33.614 -38.774 1.00 27.83 765 ILE B CA 1
ATOM 4908 C C . ILE C 1 10 ? -12.662 -34.956 -38.452 1.00 26.61 765 ILE B C 1
ATOM 4909 O O . ILE C 1 10 ? -13.286 -35.805 -37.814 1.00 26.19 765 ILE B O 1
ATOM 4925 N N . TYR C 1 11 ? -11.430 -35.153 -38.902 1.00 22.31 766 TYR B N 1
ATOM 4926 C CA . TYR C 1 11 ? -10.740 -36.403 -38.642 1.00 22.00 766 TYR B CA 1
ATOM 4927 C C . TYR C 1 11 ? -10.248 -36.431 -37.202 1.00 22.91 766 TYR B C 1
ATOM 4928 O O . TYR C 1 11 ? -9.846 -35.407 -36.649 1.00 24.75 766 TYR B O 1
ATOM 4946 N N . HIS C 1 12 ? -10.321 -37.608 -36.591 1.00 20.87 767 HIS B N 1
ATOM 4947 C CA . HIS C 1 12 ? -9.898 -37.795 -35.208 1.00 19.48 767 HIS B CA 1
ATOM 4948 C C . HIS C 1 12 ? -8.520 -38.440 -35.150 1.00 21.74 767 HIS B C 1
ATOM 4949 O O . HIS C 1 12 ? -7.960 -38.631 -34.072 1.00 23.76 767 HIS B O 1
ATOM 4963 N N . CYS C 1 13 ? -7.980 -38.786 -36.314 1.00 20.51 768 CYS B N 1
ATOM 4964 C CA . CYS C 1 13 ? -6.662 -39.397 -36.379 1.00 20.60 768 CYS B CA 1
ATOM 4965 C C . CYS C 1 13 ? -5.952 -39.037 -37.674 1.00 19.50 768 CYS B C 1
ATOM 4966 O O . CYS C 1 13 ? -6.566 -38.955 -38.740 1.00 19.11 768 CYS B O 1
ATOM 4974 N N . LYS C 1 14 ? -4.650 -38.813 -37.558 1.00 20.96 769 LYS B N 1
ATOM 4975 C CA . LYS C 1 14 ? -3.806 -38.479 -38.691 1.00 21.38 769 LYS B CA 1
ATOM 4976 C C . LYS C 1 14 ? -2.429 -39.074 -38.450 1.00 21.10 769 LYS B C 1
ATOM 4977 O O . LYS C 1 14 ? -1.876 -38.935 -37.360 1.00 22.97 769 LYS B O 1
ATOM 4996 N N . PHE C 1 15 ? -1.878 -39.747 -39.454 1.00 20.22 770 PHE B N 1
ATOM 4997 C CA . PHE C 1 15 ? -0.526 -40.281 -39.338 1.00 20.73 770 PHE B CA 1
ATOM 4998 C C . PHE C 1 15 ? 0.134 -40.417 -40.702 1.00 20.83 770 PHE B C 1
ATOM 4999 O O . PHE C 1 15 ? -0.524 -40.341 -41.740 1.00 18.96 770 PHE B O 1
ATOM 5016 N N . GLY C 1 16 ? 1.448 -40.608 -40.680 1.00 22.17 771 GLY B N 1
ATOM 5017 C CA . GLY C 1 16 ? 2.237 -40.700 -41.890 1.00 20.84 771 GLY B CA 1
ATOM 5018 C C . GLY C 1 16 ? 2.919 -39.390 -42.230 1.00 20.26 771 GLY B C 1
ATOM 5019 O O . GLY C 1 16 ? 2.518 -38.323 -41.772 1.00 21.46 771 GLY B O 1
ATOM 5023 N N . GLU C 1 17 ? 3.972 -39.493 -43.033 1.00 21.03 772 GLU B N 1
ATOM 5024 C CA . GLU C 1 17 ? 4.690 -38.341 -43.559 1.00 19.21 772 GLU B CA 1
ATOM 5025 C C . GLU C 1 17 ? 5.571 -38.858 -44.682 1.00 18.80 772 GLU B C 1
ATOM 5026 O O . GLU C 1 17 ? 5.665 -40.069 -44.876 1.00 18.80 772 GLU B O 1
ATOM 5038 N N . PHE C 1 18 ? 6.219 -37.967 -45.424 1.00 19.85 773 PHE B N 1
ATOM 5039 C CA . PHE C 1 18 ? 7.077 -38.423 -46.511 1.00 17.78 773 PHE B CA 1
ATOM 5040 C C . PHE C 1 18 ? 8.328 -39.088 -45.948 1.00 18.87 773 PHE B C 1
ATOM 5041 O O . PHE C 1 18 ? 8.857 -38.653 -44.926 1.00 22.18 773 PHE B O 1
ATOM 5058 N N . GLY C 1 19 ? 8.792 -40.147 -46.608 1.00 18.85 774 GLY B N 1
ATOM 5059 C CA . GLY C 1 19 ? 10.034 -40.794 -46.223 1.00 19.25 774 GLY B CA 1
ATOM 5060 C C . GLY C 1 19 ? 10.072 -42.287 -46.488 1.00 21.46 774 GLY B C 1
ATOM 5061 O O . GLY C 1 19 ? 9.103 -42.869 -46.986 1.00 20.04 774 GLY B O 1
ATOM 5065 N N . VAL C 1 20 ? 11.200 -42.903 -46.136 1.00 19.13 775 VAL B N 1
ATOM 5066 C CA . VAL C 1 20 ? 11.435 -44.324 -4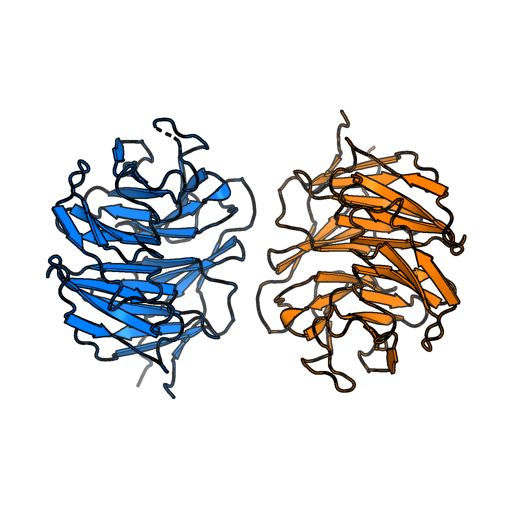6.389 1.00 18.04 775 VAL B CA 1
ATOM 5067 C C . VAL C 1 20 ? 11.502 -45.151 -45.104 1.00 20.11 775 VAL B C 1
ATOM 5068 O O . VAL C 1 20 ? 11.684 -46.367 -45.155 1.00 22.26 775 VAL B O 1
ATOM 5081 N N . MET C 1 21 ? 11.361 -44.496 -43.956 1.00 19.53 776 MET B N 1
ATOM 5082 C CA . MET C 1 21 ? 11.434 -45.188 -42.673 1.00 21.17 776 MET B CA 1
ATOM 5083 C C . MET C 1 21 ? 10.060 -45.722 -42.284 1.00 21.14 776 MET B C 1
ATOM 5084 O O . MET C 1 21 ? 9.071 -45.472 -42.976 1.00 19.20 776 MET B O 1
ATOM 5098 N N . GLU C 1 22 ? 10.000 -46.455 -41.176 1.00 18.99 777 GLU B N 1
ATOM 5099 C CA . GLU C 1 22 ? 8.731 -46.995 -40.695 1.00 21.39 777 GLU B CA 1
ATOM 5100 C C . GLU C 1 22 ? 7.758 -45.863 -40.399 1.00 21.12 777 GLU B C 1
ATOM 5101 O O . GLU C 1 22 ? 8.109 -44.895 -39.725 1.00 21.31 777 GLU B O 1
ATOM 5113 N N . GLY C 1 23 ? 6.536 -45.993 -40.904 1.00 20.16 778 GLY B N 1
ATOM 5114 C CA . GLY C 1 23 ? 5.509 -44.994 -40.681 1.00 20.98 778 GLY B CA 1
ATOM 5115 C C . GLY C 1 23 ? 5.629 -43.802 -41.611 1.00 20.51 778 GLY B C 1
ATOM 5116 O O . GLY C 1 23 ? 4.968 -42.785 -41.404 1.00 21.52 778 GLY B O 1
ATOM 5120 N N . GLN C 1 24 ? 6.479 -43.929 -42.627 1.00 19.11 779 GLN B N 1
ATOM 5121 C CA . GLN C 1 24 ? 6.644 -42.898 -43.650 1.00 18.94 779 GLN B CA 1
ATOM 5122 C C . GLN C 1 24 ? 6.292 -43.463 -45.023 1.00 18.89 779 GLN B C 1
ATOM 5123 O O . GLN C 1 24 ? 6.489 -44.651 -45.277 1.00 19.25 779 GLN B O 1
ATOM 5137 N N . PHE C 1 25 ? 5.779 -42.609 -45.906 1.00 17.54 780 PHE B N 1
ATOM 5138 C CA . PHE C 1 25 ? 5.383 -43.037 -47.245 1.00 19.01 780 PHE B CA 1
ATOM 5139 C C . PHE C 1 25 ? 6.058 -42.218 -48.331 1.00 22.18 780 PHE B C 1
ATOM 5140 O O . PHE C 1 25 ? 6.452 -41.075 -48.113 1.00 19.95 780 PHE B O 1
ATOM 5157 N N . THR C 1 26 ? 6.182 -42.819 -49.507 1.00 20.91 781 THR B N 1
ATOM 5158 C CA . THR C 1 26 ? 6.539 -42.087 -50.713 1.00 21.17 781 THR B CA 1
ATOM 5159 C C . THR C 1 26 ? 5.278 -41.900 -51.550 1.00 22.00 781 THR B C 1
ATOM 5160 O O . THR C 1 26 ? 5.095 -40.864 -52.186 1.00 24.12 781 THR B O 1
ATOM 5171 N N . GLU C 1 27 ? 4.425 -42.922 -51.570 1.00 23.31 782 GLU B N 1
ATOM 5172 C CA . GLU C 1 27 ? 3.123 -42.823 -52.228 1.00 25.37 782 GLU B CA 1
ATOM 5173 C C . GLU C 1 27 ? 2.126 -43.848 -51.663 1.00 22.51 782 GLU B C 1
ATOM 5174 O O . GLU C 1 27 ? 2.198 -45.029 -51.997 1.00 19.85 782 GLU B O 1
ATOM 5186 N N . PRO C 1 28 ? 1.185 -43.401 -50.815 1.00 21.63 783 PRO B N 1
ATOM 5187 C CA . PRO C 1 28 ? 0.184 -44.323 -50.263 1.00 20.62 783 PRO B CA 1
ATOM 5188 C C . PRO C 1 28 ? -1.011 -44.502 -51.200 1.00 22.42 783 PRO B C 1
ATOM 5189 O O . PRO C 1 28 ? -2.104 -43.997 -50.933 1.00 20.89 783 PRO B O 1
ATOM 5200 N N . SER C 1 29 ? -0.793 -45.229 -52.292 1.00 22.25 784 SER B N 1
ATOM 5201 C CA . SER C 1 29 ? -1.784 -45.348 -53.357 1.00 21.74 784 SER B CA 1
ATOM 5202 C C . SER C 1 29 ? -2.987 -46.196 -52.957 1.00 19.69 784 SER B C 1
ATOM 5203 O O . SER C 1 29 ? -4.085 -46.007 -53.479 1.00 21.05 784 SER B O 1
ATOM 5211 N N . GLY C 1 30 ? -2.772 -47.143 -52.050 1.00 19.80 785 GLY B N 1
ATOM 5212 C CA . GLY C 1 30 ? -3.816 -48.071 -51.656 1.00 22.17 785 GLY B CA 1
ATOM 5213 C C . GLY C 1 30 ? -3.913 -48.253 -50.157 1.00 18.87 785 GLY B C 1
ATOM 5214 O O . GLY C 1 30 ? -2.905 -48.227 -49.451 1.00 19.15 785 GLY B O 1
ATOM 5218 N N . VAL C 1 31 ? -5.136 -48.431 -49.672 1.00 17.48 786 VAL B N 1
ATOM 5219 C CA . VAL C 1 31 ? -5.363 -48.691 -48.260 1.00 17.50 786 VAL B CA 1
ATOM 5220 C C . VAL C 1 31 ? -6.452 -49.745 -48.088 1.00 17.52 786 VAL B C 1
ATOM 5221 O O . VAL C 1 31 ? -7.435 -49.771 -48.829 1.00 18.11 786 VAL B O 1
ATOM 5234 N N . ALA C 1 32 ? -6.253 -50.627 -47.115 1.00 16.69 787 ALA B N 1
ATOM 5235 C CA . ALA C 1 32 ? -7.234 -51.654 -46.789 1.00 17.35 787 ALA B CA 1
ATOM 5236 C C . ALA C 1 32 ? -7.229 -51.911 -45.292 1.00 17.04 787 ALA B C 1
ATOM 5237 O O . ALA C 1 32 ? -6.271 -51.570 -44.599 1.00 17.76 787 ALA B O 1
ATOM 5244 N N . VAL C 1 33 ? -8.301 -52.525 -44.804 1.00 19.85 788 VAL B N 1
ATOM 5245 C CA . VAL C 1 33 ? -8.462 -52.785 -43.380 1.00 21.32 788 VAL B CA 1
ATOM 5246 C C . VAL C 1 33 ? -8.859 -54.238 -43.135 1.00 22.48 788 VAL B C 1
ATOM 5247 O O . VAL C 1 33 ? -9.738 -54.765 -43.815 1.00 25.63 788 VAL B O 1
ATOM 5260 N N . ASN C 1 34 ? -8.209 -54.883 -42.166 1.00 21.45 789 ASN B N 1
ATOM 5261 C CA . ASN C 1 34 ? -8.520 -56.274 -41.845 1.00 24.15 789 ASN B CA 1
ATOM 5262 C C . ASN C 1 34 ? -9.529 -56.392 -40.705 1.00 26.49 789 ASN B C 1
ATOM 5263 O O . ASN C 1 34 ? -10.076 -55.391 -40.240 1.00 24.77 789 ASN B O 1
ATOM 5274 N N . ALA C 1 35 ? -9.770 -57.623 -40.266 1.00 25.32 790 ALA B N 1
ATOM 5275 C CA . ALA C 1 35 ? -10.807 -57.905 -39.281 1.00 31.15 790 ALA B CA 1
ATOM 5276 C C . ALA C 1 35 ? -10.505 -57.270 -37.926 1.00 28.98 790 ALA B C 1
ATOM 5277 O O . ALA C 1 35 ? -11.416 -57.031 -37.140 1.00 30.00 790 ALA B O 1
ATOM 5284 N N . GLN C 1 36 ? -9.231 -57.005 -37.654 1.00 29.60 791 GLN B N 1
ATOM 5285 C CA . GLN C 1 36 ? -8.833 -56.382 -36.394 1.00 28.89 791 GLN B CA 1
ATOM 5286 C C . GLN C 1 36 ? -8.681 -54.870 -36.561 1.00 26.60 791 GLN B C 1
ATOM 5287 O O . GLN C 1 36 ? -8.133 -54.191 -35.693 1.00 24.03 791 GLN B O 1
ATOM 5301 N N . ASN C 1 37 ? -9.177 -54.355 -37.682 1.00 26.97 792 ASN B N 1
ATOM 5302 C CA . ASN C 1 37 ? -9.106 -52.932 -38.007 1.00 24.19 792 ASN B CA 1
ATOM 5303 C C . ASN C 1 37 ? -7.675 -52.403 -38.103 1.00 22.73 792 ASN B C 1
ATOM 5304 O O . ASN C 1 37 ? -7.436 -51.204 -37.943 1.00 21.84 792 ASN B O 1
ATOM 5315 N N . ASP C 1 38 ? -6.725 -53.292 -38.380 1.00 22.66 793 ASP B N 1
ATOM 5316 C CA . ASP C 1 38 ? -5.385 -52.858 -38.754 1.00 22.30 793 ASP B CA 1
ATOM 5317 C C . ASP C 1 38 ? -5.467 -52.159 -40.100 1.00 19.93 793 ASP B C 1
ATOM 5318 O O . ASP C 1 38 ? -6.250 -52.558 -40.958 1.00 20.87 793 ASP B O 1
ATOM 5327 N N . ILE C 1 39 ? -4.665 -51.115 -40.279 1.00 19.33 794 ILE B N 1
ATOM 5328 C CA . ILE C 1 39 ? -4.662 -50.351 -41.520 1.00 17.74 794 ILE B CA 1
ATOM 5329 C C . ILE C 1 39 ? -3.476 -50.784 -42.378 1.00 16.15 794 ILE B C 1
ATOM 5330 O O . ILE C 1 39 ? -2.324 -50.687 -41.962 1.00 15.80 794 ILE B O 1
ATOM 5346 N N . ILE C 1 40 ? -3.783 -51.276 -43.574 1.00 16.25 795 ILE B N 1
ATOM 5347 C CA . ILE C 1 40 ? -2.785 -51.826 -44.481 1.00 17.54 795 ILE B CA 1
ATOM 5348 C C . ILE C 1 40 ? -2.612 -50.896 -45.676 1.00 18.91 795 ILE B C 1
ATOM 5349 O O . ILE C 1 40 ? -3.581 -50.600 -46.371 1.00 17.34 795 ILE B O 1
ATOM 5365 N N . VAL C 1 41 ? -1.381 -50.447 -45.911 1.00 16.64 796 VAL B N 1
ATOM 5366 C CA . VAL C 1 41 ? -1.110 -49.423 -46.919 1.00 16.87 796 VAL B CA 1
ATOM 5367 C C . VAL C 1 41 ? -0.100 -49.878 -47.966 1.00 17.55 796 VAL B C 1
ATOM 5368 O O . VAL C 1 41 ? 0.980 -50.361 -47.629 1.00 16.65 796 VAL B O 1
ATOM 5381 N N . ALA C 1 42 ? -0.456 -49.706 -49.237 1.00 17.20 797 ALA B N 1
ATOM 5382 C CA . ALA C 1 42 ? 0.480 -49.917 -50.336 1.00 18.05 797 ALA B CA 1
ATOM 5383 C C . ALA C 1 42 ? 1.338 -48.667 -50.530 1.00 19.84 797 ALA B C 1
ATOM 5384 O O . ALA C 1 42 ? 0.854 -47.635 -50.995 1.00 17.47 797 ALA B O 1
ATOM 5391 N N . ASP C 1 43 ? 2.611 -48.775 -50.165 1.00 19.96 798 ASP B N 1
ATOM 5392 C CA . ASP C 1 43 ? 3.558 -47.668 -50.257 1.00 17.63 798 ASP B CA 1
ATOM 5393 C C . ASP C 1 43 ? 4.372 -47.806 -51.542 1.00 19.60 798 ASP B C 1
ATOM 5394 O O . ASP C 1 43 ? 5.498 -48.307 -51.535 1.00 19.96 798 ASP B O 1
ATOM 5403 N N . THR C 1 44 ? 3.782 -47.338 -52.637 1.00 20.54 799 THR B N 1
ATOM 5404 C CA . THR C 1 44 ? 4.206 -47.694 -53.992 1.00 21.27 799 THR B CA 1
ATOM 5405 C C . THR C 1 44 ? 5.689 -47.475 -54.288 1.00 22.44 799 THR B C 1
ATOM 5406 O O . THR C 1 44 ? 6.397 -48.422 -54.628 1.00 19.92 799 THR B O 1
ATOM 5417 N N . ASN C 1 45 ? 6.157 -46.236 -54.165 1.00 21.39 800 ASN B N 1
ATOM 5418 C CA . ASN C 1 45 ? 7.525 -45.907 -54.558 1.00 24.04 800 ASN B CA 1
ATOM 5419 C C . ASN C 1 45 ? 8.567 -46.394 -53.554 1.00 23.20 800 ASN B C 1
ATOM 5420 O O . ASN C 1 45 ? 9.766 -46.260 -53.792 1.00 23.97 800 ASN B O 1
ATOM 5431 N N . ASN C 1 46 ? 8.108 -46.950 -52.435 1.00 21.69 801 ASN B N 1
ATOM 5432 C CA . ASN C 1 46 ? 8.987 -47.684 -51.526 1.00 20.08 801 ASN B CA 1
ATOM 5433 C C . ASN C 1 46 ? 8.857 -49.191 -51.758 1.00 21.69 801 ASN B C 1
ATOM 5434 O O . ASN C 1 46 ? 9.564 -49.986 -51.139 1.00 22.58 801 ASN B O 1
ATOM 5445 N N . HIS C 1 47 ? 7.949 -49.571 -52.656 1.00 22.59 802 HIS B N 1
ATOM 5446 C CA . HIS C 1 47 ? 7.780 -50.964 -53.062 1.00 22.82 802 HIS B CA 1
ATOM 5447 C C . HIS C 1 47 ? 7.587 -51.883 -51.864 1.00 24.22 802 HIS B C 1
ATOM 5448 O O . HIS C 1 47 ? 8.228 -52.929 -51.757 1.00 22.13 802 HIS B O 1
ATOM 5462 N N . ARG C 1 48 ? 6.690 -51.479 -50.970 1.00 21.10 803 ARG B N 1
ATOM 5463 C CA . ARG C 1 48 ? 6.440 -52.208 -49.738 1.00 19.44 803 ARG B CA 1
ATOM 5464 C C . ARG C 1 48 ? 4.997 -52.044 -49.288 1.00 20.64 803 ARG B C 1
ATOM 5465 O O . ARG C 1 48 ? 4.284 -51.151 -49.751 1.00 20.76 803 ARG B O 1
ATOM 5486 N N . ILE C 1 49 ? 4.584 -52.917 -48.376 1.00 19.85 804 ILE B N 1
ATOM 5487 C CA . ILE C 1 49 ? 3.305 -52.801 -47.695 1.00 17.80 804 ILE B CA 1
ATOM 5488 C C . ILE C 1 49 ? 3.574 -52.502 -46.226 1.00 18.70 804 ILE B C 1
ATOM 5489 O O . ILE C 1 49 ? 4.427 -53.140 -45.609 1.00 18.53 804 ILE B O 1
ATOM 5505 N N . GLN C 1 50 ? 2.866 -51.520 -45.678 1.00 18.21 805 GLN B N 1
ATOM 5506 C CA . GLN C 1 50 ? 2.989 -51.188 -44.261 1.00 19.69 805 GLN B CA 1
ATOM 5507 C C . GLN C 1 50 ? 1.673 -51.436 -43.545 1.00 17.37 805 GLN B C 1
ATOM 5508 O O . GLN C 1 50 ? 0.603 -51.110 -44.062 1.00 17.81 805 GLN B O 1
ATOM 5522 N N . ILE C 1 51 ? 1.764 -52.012 -42.351 1.00 18.73 806 ILE B N 1
ATOM 5523 C CA . ILE C 1 51 ? 0.589 -52.350 -41.560 1.00 18.97 806 ILE B CA 1
ATOM 5524 C C . ILE C 1 51 ? 0.617 -51.580 -40.247 1.00 17.92 806 ILE B C 1
ATOM 5525 O O . ILE C 1 51 ? 1.612 -51.598 -39.526 1.00 17.52 806 ILE B O 1
ATOM 5541 N N . PHE C 1 52 ? -0.490 -50.904 -39.955 1.00 18.12 807 PHE B N 1
ATOM 5542 C CA . PHE C 1 52 ? -0.646 -50.132 -38.727 1.00 19.08 807 PHE B CA 1
ATOM 5543 C C . PHE C 1 52 ? -1.830 -50.676 -37.945 1.00 20.33 807 PHE B C 1
ATOM 5544 O O . PHE C 1 52 ? -2.671 -51.374 -38.512 1.00 19.12 807 PHE B O 1
ATOM 5561 N N . ASP C 1 53 ? -1.907 -50.367 -36.653 1.00 20.67 808 ASP B N 1
ATOM 5562 C CA . ASP C 1 53 ? -3.104 -50.714 -35.893 1.00 23.01 808 ASP B CA 1
ATOM 5563 C C . ASP C 1 53 ? -4.168 -49.655 -36.141 1.00 22.99 808 ASP B C 1
ATOM 5564 O O . ASP C 1 53 ? -3.928 -48.681 -36.855 1.00 21.97 808 ASP B O 1
ATOM 5573 N N . LYS C 1 54 ? -5.343 -49.848 -35.551 1.00 26.03 809 LYS B N 1
ATOM 5574 C CA . LYS C 1 54 ? -6.476 -48.963 -35.798 1.00 24.62 809 LYS B CA 1
ATOM 5575 C C . LYS C 1 54 ? -6.234 -47.530 -35.321 1.00 23.21 809 LYS B C 1
ATOM 5576 O O . LYS C 1 54 ? -7.014 -46.635 -35.637 1.00 26.19 809 LYS B O 1
ATOM 5595 N N . GLU C 1 55 ? -5.153 -47.315 -34.574 1.00 26.94 810 GLU B N 1
ATOM 5596 C CA . GLU C 1 55 ? -4.817 -45.986 -34.064 1.00 29.14 810 GLU B CA 1
ATOM 5597 C C . GLU C 1 55 ? -3.616 -45.371 -34.790 1.00 27.05 810 GLU B C 1
ATOM 5598 O O . GLU C 1 55 ? -3.107 -44.324 -34.390 1.00 28.01 810 GLU B O 1
ATOM 5610 N N . GLY C 1 56 ? -3.171 -46.022 -35.862 1.00 24.70 811 GLY B N 1
ATOM 5611 C CA . GLY C 1 56 ? -2.121 -45.479 -36.706 1.00 22.82 811 GLY B CA 1
ATOM 5612 C C . GLY C 1 56 ? -0.706 -45.726 -36.213 1.00 24.67 811 GLY B C 1
ATOM 5613 O O . GLY C 1 56 ? 0.229 -45.053 -36.651 1.00 25.39 811 GLY B O 1
ATOM 5617 N N . ARG C 1 57 ? -0.540 -46.691 -35.314 1.00 24.80 812 ARG B N 1
ATOM 5618 C CA . ARG C 1 57 ? 0.791 -47.091 -34.866 1.00 26.07 812 ARG B CA 1
ATOM 5619 C C . ARG C 1 57 ? 1.362 -48.139 -35.804 1.00 21.81 812 ARG B C 1
ATOM 5620 O O . ARG C 1 57 ? 0.691 -49.114 -36.126 1.00 23.81 812 ARG B O 1
ATOM 5641 N N . PHE C 1 58 ? 2.606 -47.949 -36.223 1.00 22.43 813 PHE B N 1
ATOM 5642 C CA . PHE C 1 58 ? 3.264 -48.903 -37.106 1.00 22.07 813 PHE B CA 1
ATOM 5643 C C . PHE C 1 58 ? 3.466 -50.241 -36.401 1.00 22.35 813 PHE B C 1
ATOM 5644 O O . PHE C 1 58 ? 4.017 -50.294 -35.299 1.00 20.96 813 PHE B O 1
ATOM 5661 N N . LYS C 1 59 ? 3.003 -51.315 -37.036 1.00 21.62 814 LYS B N 1
ATOM 5662 C CA . LYS C 1 59 ? 3.243 -52.668 -36.538 1.00 24.05 814 LYS B CA 1
ATOM 5663 C C . LYS C 1 59 ? 4.413 -53.307 -37.273 1.00 21.99 814 LYS B C 1
ATOM 5664 O O . LYS C 1 59 ? 5.419 -53.665 -36.663 1.00 20.03 814 LYS B O 1
ATOM 5683 N N . PHE C 1 60 ? 4.286 -53.430 -38.591 1.00 19.65 815 PHE B N 1
ATOM 5684 C CA . PHE C 1 60 ? 5.332 -54.052 -39.391 1.00 19.65 815 PHE B CA 1
ATOM 5685 C C . PHE C 1 60 ? 5.167 -53.760 -40.878 1.00 22.40 815 PHE B C 1
ATOM 5686 O O . PHE C 1 60 ? 4.152 -53.213 -41.312 1.00 21.77 815 PHE B O 1
ATOM 5703 N N . GLN C 1 61 ? 6.190 -54.122 -41.644 1.00 21.05 816 GLN B N 1
ATOM 5704 C CA . GLN C 1 61 ? 6.203 -53.924 -43.087 1.00 20.33 816 GLN B CA 1
ATOM 5705 C C . GLN C 1 61 ? 6.722 -55.169 -43.794 1.00 21.48 816 GLN B C 1
ATOM 5706 O O . GLN C 1 61 ? 7.413 -55.990 -43.191 1.00 21.93 816 GLN B O 1
ATOM 5720 N N . PHE C 1 62 ? 6.390 -55.305 -45.073 1.00 19.80 817 PHE B N 1
ATOM 5721 C CA . PHE C 1 62 ? 6.996 -56.339 -45.901 1.00 22.27 817 PHE B CA 1
ATOM 5722 C C . PHE C 1 62 ? 7.114 -55.866 -47.342 1.00 22.85 817 PHE B C 1
ATOM 5723 O O . PHE C 1 62 ? 6.405 -54.954 -47.770 1.00 21.79 817 PHE B O 1
ATOM 5740 N N . GLY C 1 63 ? 8.029 -56.489 -48.078 1.00 24.30 818 GLY B N 1
ATOM 5741 C CA . GLY C 1 63 ? 8.251 -56.164 -49.473 1.00 23.44 818 GLY B CA 1
ATOM 5742 C C . GLY C 1 63 ? 9.422 -55.228 -49.695 1.00 25.22 818 GLY B C 1
ATOM 5743 O O . GLY C 1 63 ? 9.785 -54.437 -48.824 1.00 25.35 818 GLY B O 1
ATOM 5747 N N . GLU C 1 64 ? 10.029 -55.349 -50.871 1.00 28.38 819 GLU B N 1
ATOM 5748 C CA . GLU C 1 64 ? 11.092 -54.455 -51.306 1.00 26.99 819 GLU B CA 1
ATOM 5749 C C . GLU C 1 64 ? 11.107 -54.456 -52.830 1.00 26.38 819 GLU B C 1
ATOM 5750 O O . GLU C 1 64 ? 10.487 -55.318 -53.450 1.00 28.41 819 GLU B O 1
ATOM 5762 N N . CYS C 1 65 ? 11.809 -53.501 -53.431 1.00 26.73 820 CYS B N 1
ATOM 5763 C CA . CYS C 1 65 ? 11.808 -53.360 -54.885 1.00 28.17 820 CYS B CA 1
ATOM 5764 C C . CYS C 1 65 ? 12.394 -54.595 -55.564 1.00 28.91 820 CYS B C 1
ATOM 5765 O O . CYS C 1 65 ? 13.503 -55.020 -55.239 1.00 31.63 820 CYS B O 1
ATOM 5773 N N . GLY C 1 66 ? 11.649 -55.170 -56.504 1.00 28.19 821 GLY B N 1
ATOM 5774 C CA . GLY C 1 66 ? 12.135 -56.321 -57.245 1.00 29.73 821 GLY B CA 1
ATOM 5775 C C . GLY C 1 66 ? 11.032 -57.166 -57.853 1.00 30.14 821 GLY B C 1
ATOM 5776 O O . GLY C 1 66 ? 9.849 -56.928 -57.600 1.00 27.94 821 GLY B O 1
ATOM 5780 N N . LYS C 1 67 ? 11.425 -58.148 -58.665 1.00 31.04 822 LYS B N 1
ATOM 5781 C CA . LYS C 1 67 ? 10.477 -59.047 -59.323 1.00 29.76 822 LYS B CA 1
ATOM 5782 C C . LYS C 1 67 ? 10.527 -60.469 -58.755 1.00 30.60 822 LYS B C 1
ATOM 5783 O O . LYS C 1 67 ? 9.703 -61.313 -59.108 1.00 26.58 822 LYS B O 1
ATOM 5787 N N . ARG C 1 68 ? 11.486 -60.734 -57.873 1.00 32.71 823 ARG B N 1
ATOM 5788 C CA . ARG C 1 68 ? 11.573 -62.037 -57.219 1.00 33.31 823 ARG B CA 1
ATOM 5789 C C . ARG C 1 68 ? 10.452 -62.225 -56.216 1.00 33.60 823 ARG B C 1
ATOM 5790 O O . ARG C 1 68 ? 9.666 -61.309 -55.967 1.00 32.90 823 ARG B O 1
ATOM 5811 N N . ASP C 1 69 ? 10.390 -63.414 -55.627 1.00 34.35 824 ASP B N 1
ATOM 5812 C CA . ASP C 1 69 ? 9.420 -63.673 -54.577 1.00 33.10 824 ASP B CA 1
ATOM 5813 C C . ASP C 1 69 ? 9.769 -62.804 -53.371 1.00 31.57 824 ASP B C 1
ATOM 5814 O O . ASP C 1 69 ? 10.941 -62.515 -53.131 1.00 31.86 824 ASP B O 1
ATOM 5823 N N . SER C 1 70 ? 8.740 -62.378 -52.640 1.00 29.70 825 SER B N 1
ATOM 5824 C CA . SER C 1 70 ? 8.879 -61.467 -51.497 1.00 32.12 825 SER B CA 1
ATOM 5825 C C . SER C 1 70 ? 9.361 -60.068 -51.906 1.00 29.20 825 SER B C 1
ATOM 5826 O O . SER C 1 70 ? 9.766 -59.279 -51.053 1.00 32.42 825 SER B O 1
ATOM 5834 N N . GLN C 1 71 ? 9.308 -59.766 -53.202 1.00 29.59 826 GLN B N 1
ATOM 5835 C CA . GLN C 1 71 ? 9.598 -58.420 -53.697 1.00 29.70 826 GLN B CA 1
ATOM 5836 C C . GLN C 1 71 ? 8.385 -57.860 -54.437 1.00 26.59 826 GLN B C 1
ATOM 5837 O O . GLN C 1 71 ? 7.585 -58.612 -54.997 1.00 23.36 826 GLN B O 1
ATOM 5851 N N . LEU C 1 72 ? 8.257 -56.536 -54.425 1.00 24.63 827 LEU B N 1
ATOM 5852 C CA . LEU C 1 72 ? 7.153 -55.849 -55.087 1.00 25.13 827 LEU B CA 1
ATOM 5853 C C . LEU C 1 72 ? 7.680 -54.811 -56.074 1.00 27.76 827 LEU B C 1
ATOM 5854 O O . LEU C 1 72 ? 8.781 -54.286 -55.902 1.00 23.74 827 LEU B O 1
ATOM 5870 N N . LEU C 1 73 ? 6.892 -54.528 -57.108 1.00 22.80 828 LEU B N 1
ATOM 5871 C CA . LEU C 1 73 ? 7.229 -53.480 -58.066 1.00 27.08 828 LEU B CA 1
ATOM 5872 C C . LEU C 1 73 ? 6.006 -52.605 -58.347 1.00 27.74 828 LEU B C 1
ATOM 5873 O O . LEU C 1 73 ? 5.128 -52.971 -59.130 1.00 24.73 828 LEU B O 1
ATOM 5889 N N . TYR C 1 74 ? 5.962 -51.453 -57.684 1.00 25.39 829 TYR B N 1
ATOM 5890 C CA . TYR C 1 74 ? 4.862 -50.499 -57.805 1.00 24.06 829 TYR B CA 1
ATOM 5891 C C . TYR C 1 74 ? 3.531 -51.089 -57.344 1.00 21.17 829 TYR B C 1
ATOM 5892 O O . TYR C 1 74 ? 2.566 -51.121 -58.107 1.00 22.82 829 TYR B O 1
ATOM 5910 N N . PRO C 1 75 ? 3.469 -51.552 -56.086 1.00 21.20 830 PRO B N 1
ATOM 5911 C CA . PRO C 1 75 ? 2.177 -51.948 -55.517 1.00 20.73 830 PRO B CA 1
ATOM 5912 C C . PRO C 1 75 ? 1.270 -50.736 -55.320 1.00 18.52 830 PRO B C 1
ATOM 5913 O O . PRO C 1 75 ? 1.724 -49.751 -54.741 1.00 18.10 830 PRO B O 1
ATOM 5924 N N . ASN C 1 76 ? 0.031 -50.800 -55.805 1.00 19.68 831 ASN B N 1
ATOM 5925 C CA . ASN C 1 76 ? -0.858 -49.638 -55.793 1.00 19.75 831 ASN B CA 1
ATOM 5926 C C . ASN C 1 76 ? -2.166 -49.823 -55.022 1.00 21.07 831 ASN B C 1
ATOM 5927 O O . ASN C 1 76 ? -2.717 -48.846 -54.517 1.00 22.78 831 ASN B O 1
ATOM 5938 N N . ARG C 1 77 ? -2.670 -51.055 -54.948 1.00 22.08 832 ARG B N 1
ATOM 5939 C CA A ARG C 1 77 ? -3.911 -51.328 -54.228 0.43 26.58 832 ARG B CA 1
ATOM 5940 C CA B ARG C 1 77 ? -3.921 -51.346 -54.244 0.57 21.57 832 ARG B CA 1
ATOM 5941 C C . ARG C 1 77 ? -3.768 -52.545 -53.322 1.00 22.51 832 ARG B C 1
ATOM 5942 O O . ARG C 1 77 ? -2.905 -53.398 -53.536 1.00 21.55 832 ARG B O 1
ATOM 5983 N N . VAL C 1 78 ? -4.622 -52.609 -52.305 1.00 21.52 833 VAL B N 1
ATOM 5984 C CA . VAL C 1 78 ? -4.605 -53.706 -51.349 1.00 20.44 833 VAL B CA 1
ATOM 5985 C C . VAL C 1 78 ? -6.017 -54.110 -50.942 1.00 19.80 833 VAL B C 1
ATOM 5986 O O . VAL C 1 78 ? -6.938 -53.292 -50.946 1.00 19.74 833 VAL B O 1
ATOM 5999 N N . ALA C 1 79 ? -6.174 -55.386 -50.607 1.00 20.23 834 ALA B N 1
ATOM 6000 C CA . ALA C 1 79 ? -7.424 -55.902 -50.062 1.00 21.14 834 ALA B CA 1
ATOM 6001 C C . ALA C 1 79 ? -7.115 -57.023 -49.079 1.00 22.24 834 ALA B C 1
ATOM 6002 O O . ALA C 1 79 ? -6.014 -57.578 -49.090 1.00 22.65 834 ALA B O 1
ATOM 6009 N N . VAL C 1 80 ? -8.082 -57.343 -48.225 1.00 23.65 835 VAL B N 1
ATOM 6010 C CA . VAL C 1 80 ? -7.893 -58.359 -47.196 1.00 25.06 835 VAL B CA 1
ATOM 6011 C C . VAL C 1 80 ? -8.901 -59.494 -47.326 1.00 26.46 835 VAL B C 1
ATOM 6012 O O . VAL C 1 80 ? -10.100 -59.259 -47.474 1.00 27.23 835 VAL B O 1
ATOM 6025 N N . VAL C 1 81 ? -8.400 -60.725 -47.274 1.00 24.49 836 VAL B N 1
ATOM 6026 C CA . VAL C 1 81 ? -9.255 -61.893 -47.118 1.00 28.94 836 VAL B CA 1
ATOM 6027 C C . VAL C 1 81 ? -9.644 -61.978 -45.645 1.00 28.70 836 VAL B C 1
ATOM 6028 O O . VAL C 1 81 ? -8.822 -62.342 -44.804 1.00 28.48 836 VAL B O 1
ATOM 6041 N N . ARG C 1 82 ? -10.891 -61.622 -45.345 1.00 28.63 837 ARG B N 1
ATOM 6042 C CA . ARG C 1 82 ? -11.353 -61.458 -43.966 1.00 34.00 837 ARG B CA 1
ATOM 6043 C C . ARG C 1 82 ? -10.987 -62.619 -43.044 1.00 33.93 837 ARG B C 1
ATOM 6044 O O . ARG C 1 82 ? -10.336 -62.421 -42.020 1.00 35.21 837 ARG B O 1
ATOM 6065 N N . ASN C 1 83 ? -11.409 -63.826 -43.407 1.00 34.44 838 ASN B N 1
ATOM 6066 C CA . ASN C 1 83 ? -11.275 -64.976 -42.518 1.00 37.43 838 ASN B CA 1
ATOM 6067 C C . ASN C 1 83 ? -9.827 -65.364 -42.231 1.00 35.88 838 ASN B C 1
ATOM 6068 O O . ASN C 1 83 ? -9.476 -65.664 -41.089 1.00 37.99 838 ASN B O 1
ATOM 6079 N N . SER C 1 84 ? -8.989 -65.350 -43.263 1.00 30.47 839 SER B N 1
ATOM 6080 C CA . SER C 1 84 ? -7.597 -65.762 -43.119 1.00 29.19 839 SER B CA 1
ATOM 6081 C C . SER C 1 84 ? -6.700 -64.582 -42.770 1.00 28.77 839 SER B C 1
ATOM 6082 O O . SER C 1 84 ? -5.638 -64.754 -42.173 1.00 27.27 839 SER B O 1
ATOM 6090 N N . GLY C 1 85 ? -7.129 -63.383 -43.149 1.00 28.92 840 GLY B N 1
ATOM 6091 C CA . GLY C 1 85 ? -6.324 -62.194 -42.945 1.00 25.78 840 GLY B CA 1
ATOM 6092 C C . GLY C 1 85 ? -5.235 -62.056 -43.996 1.00 25.77 840 GLY B C 1
ATOM 6093 O O . GLY C 1 85 ? -4.305 -61.267 -43.830 1.00 25.00 840 GLY B O 1
ATOM 6097 N N . ASP C 1 86 ? -5.340 -62.830 -45.072 1.00 24.12 841 ASP B N 1
ATOM 6098 C CA . ASP C 1 86 ? -4.393 -62.725 -46.176 1.00 22.82 841 ASP B CA 1
ATOM 6099 C C . ASP C 1 86 ? -4.508 -61.357 -46.831 1.00 23.73 841 ASP B C 1
ATOM 6100 O O . ASP C 1 86 ? -5.604 -60.810 -46.955 1.00 23.15 841 ASP B O 1
ATOM 6109 N N . ILE C 1 87 ? -3.373 -60.821 -47.268 1.00 21.16 842 ILE B N 1
ATOM 6110 C CA . ILE C 1 87 ? -3.331 -59.507 -47.896 1.00 19.88 842 ILE B CA 1
ATOM 6111 C C . ILE C 1 87 ? -3.146 -59.645 -49.402 1.00 19.15 842 ILE B C 1
ATOM 6112 O O . ILE C 1 87 ? -2.130 -60.159 -49.871 1.00 21.42 842 ILE B O 1
ATOM 6128 N N . ILE C 1 88 ? -4.144 -59.184 -50.148 1.00 19.46 843 ILE B N 1
ATOM 6129 C CA . ILE C 1 88 ? -4.096 -59.179 -51.604 1.00 19.54 843 ILE B CA 1
ATOM 6130 C C . ILE C 1 88 ? -3.494 -57.870 -52.101 1.00 21.80 843 ILE B C 1
ATOM 6131 O O . ILE C 1 88 ? -4.003 -56.797 -51.792 1.00 21.93 843 ILE B O 1
ATOM 6147 N N . VAL C 1 89 ? -2.411 -57.970 -52.867 1.00 22.13 844 VAL B N 1
ATOM 6148 C CA . VAL C 1 89 ? -1.727 -56.801 -53.415 1.00 19.40 844 VAL B CA 1
ATOM 6149 C C . VAL C 1 89 ? -1.772 -56.813 -54.936 1.00 20.56 844 VAL B C 1
ATOM 6150 O O . VAL C 1 89 ? -1.523 -57.846 -55.555 1.00 23.02 844 VAL B O 1
ATOM 6163 N N . THR C 1 90 ? -2.098 -55.669 -55.536 1.00 21.88 845 THR B N 1
ATOM 6164 C CA . THR C 1 90 ? -1.939 -55.498 -56.978 1.00 23.02 845 THR B CA 1
ATOM 6165 C C . THR C 1 90 ? -0.733 -54.611 -57.252 1.00 21.64 845 THR B C 1
ATOM 6166 O O . THR C 1 90 ? -0.420 -53.712 -56.476 1.00 24.14 845 THR B O 1
ATOM 6177 N N . GLU C 1 91 ? -0.067 -54.882 -58.367 1.00 23.56 846 GLU B N 1
ATOM 6178 C CA . GLU C 1 91 ? 1.053 -54.082 -58.839 1.00 23.67 846 GLU B CA 1
ATOM 6179 C C . GLU C 1 91 ? 0.633 -53.383 -60.121 1.00 25.36 846 GLU B C 1
ATOM 6180 O O . GLU C 1 91 ? -0.159 -53.923 -60.885 1.00 23.89 846 GLU B O 1
ATOM 6192 N N . ARG C 1 92 ? 1.141 -52.178 -60.353 1.00 25.25 847 ARG B N 1
ATOM 6193 C CA . ARG C 1 92 ? 0.794 -51.449 -61.566 1.00 26.13 847 ARG B CA 1
ATOM 6194 C C . ARG C 1 92 ? 1.537 -51.995 -62.768 1.00 27.07 847 ARG B C 1
ATOM 6195 O O . ARG C 1 92 ? 2.466 -52.790 -62.632 1.00 26.31 847 ARG B O 1
ATOM 6216 N N . SER C 1 93 ? 1.114 -51.558 -63.949 1.00 27.74 848 SER B N 1
ATOM 6217 C CA . SER C 1 93 ? 1.858 -51.814 -65.172 1.00 30.30 848 SER B CA 1
ATOM 6218 C C . SER C 1 93 ? 3.273 -51.272 -64.951 1.00 30.09 848 SER B C 1
ATOM 6219 O O . SER C 1 93 ? 3.445 -50.289 -64.234 1.00 29.21 848 SER B O 1
ATOM 6227 N N . PRO C 1 94 ? 4.296 -51.900 -65.553 1.00 31.38 849 PRO B N 1
ATOM 6228 C CA . PRO C 1 94 ? 4.294 -53.008 -66.513 1.00 29.43 849 PRO B CA 1
ATOM 6229 C C . PRO C 1 94 ? 4.017 -54.375 -65.887 1.00 27.22 849 PRO B C 1
ATOM 6230 O O . PRO C 1 94 ? 3.658 -55.303 -66.608 1.00 26.58 849 PRO B O 1
ATOM 6241 N N . THR C 1 95 ? 4.190 -54.501 -64.575 1.00 26.21 850 THR B N 1
ATOM 6242 C CA . THR C 1 95 ? 4.003 -55.789 -63.911 1.00 27.01 850 THR B CA 1
ATOM 6243 C C . THR C 1 95 ? 2.545 -56.245 -63.975 1.00 27.70 850 THR B C 1
ATOM 6244 O O . THR C 1 95 ? 2.266 -57.371 -64.394 1.00 28.23 850 THR B O 1
ATOM 6255 N N . HIS C 1 96 ? 1.638 -55.363 -63.552 1.00 24.58 851 HIS B N 1
ATOM 6256 C CA . HIS C 1 96 ? 0.192 -55.624 -63.517 1.00 25.38 851 HIS B CA 1
ATOM 6257 C C . HIS C 1 96 ? -0.138 -57.082 -63.201 1.00 26.35 851 HIS B C 1
ATOM 6258 O O . HIS C 1 96 ? -0.546 -57.848 -64.075 1.00 26.37 851 HIS B O 1
ATOM 6272 N N . GLN C 1 97 ? 0.092 -57.462 -61.946 1.00 27.10 852 GLN B N 1
ATOM 6273 C CA . GLN C 1 97 ? -0.243 -58.796 -61.458 1.00 26.23 852 GLN B CA 1
ATOM 6274 C C . GLN C 1 97 ? -0.785 -58.724 -60.033 1.00 26.06 852 GLN B C 1
ATOM 6275 O O . GLN C 1 97 ? -0.751 -57.670 -59.396 1.00 24.85 852 GLN B O 1
ATOM 6289 N N . ILE C 1 98 ? -1.278 -59.857 -59.544 1.00 25.87 853 ILE B N 1
ATOM 6290 C CA . ILE C 1 98 ? -1.737 -59.982 -58.167 1.00 23.08 853 ILE B CA 1
ATOM 6291 C C . ILE C 1 98 ? -0.701 -60.733 -57.341 1.00 24.99 853 ILE B C 1
ATOM 6292 O O . ILE C 1 98 ? -0.119 -61.709 -57.812 1.00 26.03 853 ILE B O 1
ATOM 6308 N N . GLN C 1 99 ? -0.462 -60.262 -56.121 1.00 24.62 854 GLN B N 1
ATOM 6309 C CA . GLN C 1 99 ? 0.365 -60.984 -55.160 1.00 22.97 854 GLN B CA 1
ATOM 6310 C C . GLN C 1 99 ? -0.416 -61.225 -53.871 1.00 23.28 854 GLN B C 1
ATOM 6311 O O . GLN C 1 99 ? -1.203 -60.379 -53.442 1.00 22.28 854 GLN B O 1
ATOM 6325 N N . ILE C 1 100 ? -0.203 -62.392 -53.271 1.00 24.66 855 ILE B N 1
ATOM 6326 C CA . ILE C 1 100 ? -0.845 -62.747 -52.012 1.00 21.06 855 ILE B CA 1
ATOM 6327 C C . ILE C 1 100 ? 0.203 -62.952 -50.924 1.00 20.86 855 ILE B C 1
ATOM 6328 O O . ILE C 1 100 ? 1.160 -63.705 -51.103 1.00 22.72 855 ILE B O 1
ATOM 6344 N N . TYR C 1 101 ? 0.017 -62.255 -49.808 1.00 21.18 856 TYR B N 1
ATOM 6345 C CA . TYR C 1 101 ? 0.845 -62.424 -48.617 1.00 22.73 856 TYR B CA 1
ATOM 6346 C C . TYR C 1 101 ? -0.051 -62.816 -47.449 1.00 21.13 856 TYR B C 1
ATOM 6347 O O . TYR C 1 101 ? -1.215 -62.425 -47.414 1.00 25.17 856 TYR B O 1
ATOM 6365 N N . ASN C 1 102 ? 0.471 -63.583 -46.495 1.00 21.24 857 ASN B N 1
ATOM 6366 C CA . ASN C 1 102 ? -0.335 -63.933 -45.332 1.00 25.95 857 ASN B CA 1
ATOM 6367 C C . ASN C 1 102 ? -0.277 -62.807 -44.305 1.00 25.48 857 ASN B C 1
ATOM 6368 O O . ASN C 1 102 ? 0.434 -61.818 -44.498 1.00 23.34 857 ASN B O 1
ATOM 6379 N N . GLN C 1 103 ? -1.023 -62.965 -43.216 1.00 25.99 858 GLN B N 1
ATOM 6380 C CA . GLN C 1 103 ? -1.157 -61.913 -42.212 1.00 25.21 858 GLN B CA 1
ATOM 6381 C C . GLN C 1 103 ? 0.169 -61.562 -41.543 1.00 24.30 858 GLN B C 1
ATOM 6382 O O . GLN C 1 103 ? 0.282 -60.520 -40.897 1.00 28.37 858 GLN B O 1
ATOM 6396 N N . TYR C 1 104 ? 1.160 -62.437 -41.684 1.00 22.39 859 TYR B N 1
ATOM 6397 C CA . TYR C 1 104 ? 2.478 -62.209 -41.099 1.00 23.83 859 TYR B CA 1
ATOM 6398 C C . TYR C 1 104 ? 3.441 -61.564 -42.098 1.00 21.30 859 TYR B C 1
ATOM 6399 O O . TYR C 1 104 ? 4.610 -61.334 -41.788 1.00 22.61 859 TYR B O 1
ATOM 6417 N N . GLY C 1 105 ? 2.945 -61.274 -43.296 1.00 22.16 860 GLY B N 1
ATOM 6418 C CA . GLY C 1 105 ? 3.746 -60.628 -44.321 1.00 23.19 860 GLY B CA 1
ATOM 6419 C C . GLY C 1 105 ? 4.637 -61.576 -45.101 1.00 24.68 860 GLY B C 1
ATOM 6420 O O . GLY C 1 105 ? 5.598 -61.142 -45.740 1.00 24.99 860 GLY B O 1
ATOM 6424 N N . GLN C 1 106 ? 4.319 -62.867 -45.057 1.00 23.39 861 GLN B N 1
ATOM 6425 C CA . GLN C 1 106 ? 5.062 -63.863 -45.823 1.00 21.88 861 GLN B CA 1
ATOM 6426 C C . GLN C 1 106 ? 4.443 -64.052 -47.197 1.00 22.07 861 GLN B C 1
ATOM 6427 O O . GLN C 1 106 ? 3.224 -64.175 -47.332 1.00 22.26 861 GLN B O 1
ATOM 6441 N N . PHE C 1 107 ? 5.294 -64.082 -48.215 1.00 22.07 862 PHE B N 1
ATOM 6442 C CA . PHE C 1 107 ? 4.852 -64.289 -49.586 1.00 21.59 862 PHE B CA 1
ATOM 6443 C C . PHE C 1 107 ? 4.218 -65.664 -49.775 1.00 21.71 862 PHE B C 1
ATOM 6444 O O . PHE C 1 107 ? 4.795 -66.681 -49.387 1.00 19.80 862 PHE B O 1
ATOM 6461 N N . VAL C 1 108 ? 3.020 -65.679 -50.353 1.00 21.72 863 VAL B N 1
ATOM 6462 C CA . VAL C 1 108 ? 2.327 -66.923 -50.674 1.00 23.81 863 VAL B CA 1
ATOM 6463 C C . VAL C 1 108 ? 2.459 -67.260 -52.160 1.00 24.45 863 VAL B C 1
ATOM 6464 O O . VAL C 1 108 ? 3.008 -68.304 -52.517 1.00 24.65 863 VAL B O 1
ATOM 6477 N N . ARG C 1 109 ? 1.970 -66.368 -53.019 1.00 21.55 864 ARG B N 1
ATOM 6478 C CA . ARG C 1 109 ? 2.006 -66.594 -54.461 1.00 22.05 864 ARG B CA 1
ATOM 6479 C C . ARG C 1 109 ? 1.723 -65.314 -55.245 1.00 26.52 864 ARG B C 1
ATOM 6480 O O . ARG C 1 109 ? 1.298 -64.307 -54.678 1.00 25.12 864 ARG B O 1
ATOM 6501 N N . LYS C 1 110 ? 1.964 -65.370 -56.553 1.00 25.62 865 LYS B N 1
ATOM 6502 C CA . LYS C 1 110 ? 1.652 -64.269 -57.458 1.00 24.49 865 LYS B CA 1
ATOM 6503 C C . LYS C 1 110 ? 1.035 -64.831 -58.737 1.00 24.96 865 LYS B C 1
ATOM 6504 O O . LYS C 1 110 ? 1.371 -65.941 -59.150 1.00 26.04 865 LYS B O 1
ATOM 6523 N N . PHE C 1 111 ? 0.141 -64.072 -59.364 1.00 22.61 866 PHE B N 1
ATOM 6524 C CA . PHE C 1 111 ? -0.490 -64.519 -60.602 1.00 25.92 866 PHE B CA 1
ATOM 6525 C C . PHE C 1 111 ? -1.182 -63.383 -61.350 1.00 27.33 866 PHE B C 1
ATOM 6526 O O . PHE C 1 111 ? -1.281 -62.261 -60.850 1.00 24.55 866 PHE B O 1
ATOM 6543 N N . GLY C 1 112 ? -1.655 -63.692 -62.554 1.00 23.85 867 GLY B N 1
ATOM 6544 C CA . GLY C 1 112 ? -2.431 -62.760 -63.349 1.00 24.83 867 GLY B CA 1
ATOM 6545 C C . GLY C 1 112 ? -1.589 -61.792 -64.159 1.00 25.37 867 GLY B C 1
ATOM 6546 O O . GLY C 1 112 ? -2.123 -60.873 -64.779 1.00 27.25 867 GLY B O 1
ATOM 6550 N N . ALA C 1 113 ? -0.276 -62.000 -64.171 1.00 22.60 868 ALA B N 1
ATOM 6551 C CA . ALA C 1 113 ? 0.630 -61.078 -64.852 1.00 26.18 868 ALA B CA 1
ATOM 6552 C C . ALA C 1 113 ? 0.353 -60.984 -66.355 1.00 28.38 868 ALA B C 1
ATOM 6553 O O . ALA C 1 113 ? 0.436 -59.905 -66.934 1.00 27.97 868 ALA B O 1
ATOM 6560 N N . THR C 1 114 ? 0.006 -62.106 -66.979 1.00 29.00 869 THR B N 1
ATOM 6561 C CA . THR C 1 114 ? -0.208 -62.141 -68.426 1.00 28.13 869 THR B CA 1
ATOM 6562 C C . THR C 1 114 ? -1.644 -61.777 -68.796 1.00 30.74 869 THR B C 1
ATOM 6563 O O . THR C 1 114 ? -1.972 -61.656 -69.976 1.00 33.75 869 THR B O 1
ATOM 6574 N N . ILE C 1 115 ? -2.492 -61.596 -67.788 1.00 30.00 870 ILE B N 1
ATOM 6575 C CA . ILE C 1 115 ? -3.915 -61.343 -68.007 1.00 33.41 870 ILE B CA 1
ATOM 6576 C C . ILE C 1 115 ? -4.294 -59.897 -67.682 1.00 34.60 870 ILE B C 1
ATOM 6577 O O . ILE C 1 115 ? -5.072 -59.275 -68.403 1.00 34.17 870 ILE B O 1
ATOM 6593 N N . LEU C 1 116 ? -3.735 -59.372 -66.596 1.00 32.36 871 LEU B N 1
ATOM 6594 C CA . LEU C 1 116 ? -4.024 -58.013 -66.148 1.00 32.40 871 LEU B CA 1
ATOM 6595 C C . LEU C 1 116 ? -3.214 -56.980 -66.927 1.00 32.79 871 LEU B C 1
ATOM 6596 O O . LEU C 1 116 ? -2.066 -57.232 -67.291 1.00 32.67 871 LEU B O 1
ATOM 6612 N N . GLN C 1 117 ? -3.840 -55.843 -67.223 1.00 33.67 872 GLN B N 1
ATOM 6613 C CA . GLN C 1 117 ? -3.167 -54.731 -67.895 1.00 33.78 872 GLN B CA 1
ATOM 6614 C C . GLN C 1 117 ? -3.017 -53.501 -66.991 1.00 29.66 872 GLN B C 1
ATOM 6615 O O . GLN C 1 117 ? -1.918 -52.972 -66.839 1.00 27.57 872 GLN B O 1
ATOM 6629 N N . HIS C 1 118 ? -4.124 -53.047 -66.406 1.00 28.84 873 HIS B N 1
ATOM 6630 C CA . HIS C 1 118 ? -4.121 -51.851 -65.564 1.00 27.44 873 HIS B CA 1
ATOM 6631 C C . HIS C 1 118 ? -5.009 -52.013 -64.332 1.00 26.78 873 HIS B C 1
ATOM 6632 O O . HIS C 1 118 ? -6.085 -51.421 -64.263 1.00 26.55 873 HIS B O 1
ATOM 6646 N N . PRO C 1 119 ? -4.556 -52.803 -63.348 1.00 25.43 874 PRO B N 1
ATOM 6647 C CA . PRO C 1 119 ? -5.365 -52.996 -62.139 1.00 26.64 874 PRO B CA 1
ATOM 6648 C C . PRO C 1 119 ? -5.532 -51.691 -61.367 1.00 26.03 874 PRO B C 1
ATOM 6649 O O . PRO C 1 119 ? -4.536 -51.041 -61.049 1.00 26.47 874 PRO B O 1
ATOM 6660 N N . ARG C 1 120 ? -6.775 -51.317 -61.075 1.00 24.63 875 ARG B N 1
ATOM 6661 C CA . ARG C 1 120 ? -7.062 -50.024 -60.459 1.00 27.00 875 ARG B CA 1
ATOM 6662 C C . ARG C 1 120 ? -7.915 -50.145 -59.194 1.00 27.05 875 ARG B C 1
ATOM 6663 O O . ARG C 1 120 ? -8.049 -49.189 -58.432 1.00 27.37 875 ARG B O 1
ATOM 6684 N N . GLY C 1 121 ? -8.484 -51.323 -58.969 1.00 25.25 876 GLY B N 1
ATOM 6685 C CA . GLY C 1 121 ? -9.254 -51.579 -57.768 1.00 24.16 876 GLY B CA 1
ATOM 6686 C C . GLY C 1 121 ? -9.322 -53.069 -57.505 1.00 26.58 876 GLY B C 1
ATOM 6687 O O . GLY C 1 121 ? -9.398 -53.863 -58.444 1.00 25.22 876 GLY B O 1
ATOM 6691 N N . VAL C 1 122 ? -9.283 -53.452 -56.233 1.00 24.31 877 VAL B N 1
ATOM 6692 C CA . VAL C 1 122 ? -9.308 -54.861 -55.866 1.00 25.93 877 VAL B CA 1
ATOM 6693 C C . VAL C 1 122 ? -10.110 -55.092 -54.591 1.00 24.29 877 VAL B C 1
ATOM 6694 O O . VAL C 1 122 ? -10.088 -54.275 -53.671 1.00 25.19 877 VAL B O 1
ATOM 6707 N N . THR C 1 123 ? -10.823 -56.214 -54.554 1.00 25.17 878 THR B N 1
ATOM 6708 C CA . THR C 1 123 ? -11.560 -56.626 -53.367 1.00 25.27 878 THR B CA 1
ATOM 6709 C C . THR C 1 123 ? -11.751 -58.142 -53.366 1.00 26.89 878 THR B C 1
ATOM 6710 O O . THR C 1 123 ? -11.381 -58.824 -54.324 1.00 24.69 878 THR B O 1
ATOM 6721 N N . VAL C 1 124 ? -12.320 -58.657 -52.280 1.00 26.22 879 VAL B N 1
ATOM 6722 C CA . VAL C 1 124 ? -12.563 -60.089 -52.129 1.00 26.86 879 VAL B CA 1
ATOM 6723 C C . VAL C 1 124 ? -13.971 -60.330 -51.595 1.00 29.11 879 VAL B C 1
ATOM 6724 O O . VAL C 1 124 ? -14.371 -59.714 -50.608 1.00 31.22 879 VAL B O 1
ATOM 6737 N N . ASP C 1 125 ? -14.721 -61.226 -52.235 1.00 27.60 880 ASP B N 1
ATOM 6738 C CA . ASP C 1 125 ? -16.069 -61.541 -51.769 1.00 29.37 880 ASP B CA 1
ATOM 6739 C C . ASP C 1 125 ? -16.021 -62.564 -50.636 1.00 29.10 880 ASP B C 1
ATOM 6740 O O . ASP C 1 125 ? -14.949 -63.052 -50.278 1.00 28.72 880 ASP B O 1
ATOM 6749 N N . ASN C 1 126 ? -17.185 -62.886 -50.082 1.00 31.67 881 ASN B N 1
ATOM 6750 C CA . ASN C 1 126 ? -17.265 -63.754 -48.910 1.00 33.64 881 ASN B CA 1
ATOM 6751 C C . ASN C 1 126 ? -16.847 -65.194 -49.200 1.00 32.50 881 ASN B C 1
ATOM 6752 O O . ASN C 1 126 ? -16.618 -65.972 -48.273 1.00 31.94 881 ASN B O 1
ATOM 6763 N N . LYS C 1 127 ? -16.741 -65.544 -50.480 1.00 34.30 882 LYS B N 1
ATOM 6764 C CA . LYS C 1 127 ? -16.318 -66.886 -50.876 1.00 31.63 882 LYS B CA 1
ATOM 6765 C C . LYS C 1 127 ? -14.823 -66.938 -51.191 1.00 32.80 882 LYS B C 1
ATOM 6766 O O . LYS C 1 127 ? -14.300 -67.983 -51.579 1.00 32.47 882 LYS B O 1
ATOM 6773 N N . GLY C 1 128 ? -14.137 -65.811 -51.023 1.00 30.64 883 GLY B N 1
ATOM 6774 C CA . GLY C 1 128 ? -12.697 -65.767 -51.202 1.00 30.32 883 GLY B CA 1
ATOM 6775 C C . GLY C 1 128 ? -12.265 -65.493 -52.630 1.00 30.39 883 GLY B C 1
ATOM 6776 O O . GLY C 1 128 ? -11.077 -65.570 -52.945 1.00 31.52 883 GLY B O 1
ATOM 6780 N N . ARG C 1 129 ? -13.223 -65.182 -53.498 1.00 27.22 884 ARG B N 1
ATOM 6781 C CA . ARG C 1 129 ? -12.909 -64.832 -54.877 1.00 30.40 884 ARG B CA 1
ATOM 6782 C C . ARG C 1 129 ? -12.352 -63.411 -54.954 1.00 31.08 884 ARG B C 1
ATOM 6783 O O . ARG C 1 129 ? -12.897 -62.492 -54.343 1.00 28.75 884 ARG B O 1
ATOM 6804 N N . ILE C 1 130 ? -11.270 -63.241 -55.711 1.00 27.87 885 ILE B N 1
ATOM 6805 C CA . ILE C 1 130 ? -10.606 -61.946 -55.849 1.00 27.24 885 ILE B CA 1
ATOM 6806 C C . ILE C 1 130 ? -11.102 -61.220 -57.089 1.00 28.29 885 ILE B C 1
ATOM 6807 O O . ILE C 1 130 ? -11.012 -61.735 -58.202 1.00 28.01 885 ILE B O 1
ATOM 6823 N N . ILE C 1 131 ? -11.625 -60.018 -56.878 1.00 26.83 886 ILE B N 1
ATOM 6824 C CA . ILE C 1 131 ? -12.207 -59.222 -57.949 1.00 26.33 886 ILE B CA 1
ATOM 6825 C C . ILE C 1 131 ? -11.363 -57.990 -58.243 1.00 28.88 886 ILE B C 1
ATOM 6826 O O . ILE C 1 131 ? -11.134 -57.157 -57.366 1.00 26.32 886 ILE B O 1
ATOM 6842 N N . VAL C 1 132 ? -10.911 -57.888 -59.490 1.00 27.81 887 VAL B N 1
ATOM 6843 C CA . VAL C 1 132 ? -10.102 -56.764 -59.938 1.00 24.69 887 VAL B CA 1
ATOM 6844 C C . VAL C 1 132 ? -10.849 -55.960 -60.991 1.00 28.20 887 VAL B C 1
ATOM 6845 O O . VAL C 1 132 ? -11.427 -56.524 -61.919 1.00 28.97 887 VAL B O 1
ATOM 6858 N N . VAL C 1 133 ? -10.838 -54.641 -60.830 1.00 29.35 888 VAL B N 1
ATOM 6859 C CA . VAL C 1 133 ? -11.367 -53.732 -61.837 1.00 26.26 888 VAL B CA 1
ATOM 6860 C C . VAL C 1 133 ? -10.190 -53.013 -62.486 1.00 28.46 888 VAL B C 1
ATOM 6861 O O . VAL C 1 133 ? -9.239 -52.619 -61.805 1.00 27.27 888 VAL B O 1
ATOM 6874 N N . GLU C 1 134 ? -10.252 -52.871 -63.807 1.00 30.53 889 GLU B N 1
ATOM 6875 C CA . GLU C 1 134 ? -9.167 -52.272 -64.575 1.00 30.94 889 GLU B CA 1
ATOM 6876 C C . GLU C 1 134 ? -9.619 -51.007 -65.289 1.00 32.23 889 GLU B C 1
ATOM 6877 O O . GLU C 1 134 ? -10.643 -51.003 -65.972 1.00 32.06 889 GLU B O 1
ATOM 6889 N N . CYS C 1 135 ? -8.853 -49.933 -65.124 1.00 30.86 890 CYS B N 1
ATOM 6890 C CA . CYS C 1 135 ? -9.126 -48.690 -65.833 1.00 33.65 890 CYS B CA 1
ATOM 6891 C C . CYS C 1 135 ? -8.570 -48.759 -67.256 1.00 33.81 890 CYS B C 1
ATOM 6892 O O . CYS C 1 135 ? -7.877 -49.712 -67.611 1.00 32.92 890 CYS B O 1
ATOM 6900 N N . LY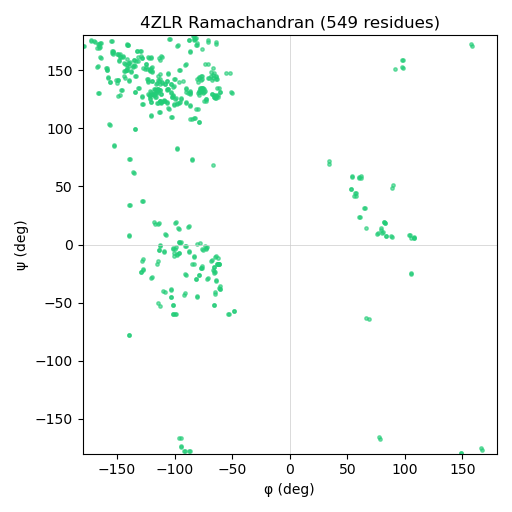S C 1 136 ? -8.900 -47.747 -68.058 1.00 35.90 891 LYS B N 1
ATOM 6901 C CA . LYS C 1 136 ? -8.521 -47.668 -69.476 1.00 36.29 891 LYS B CA 1
ATOM 6902 C C . LYS C 1 136 ? -9.197 -48.743 -70.326 1.00 35.06 891 LYS B C 1
ATOM 6903 O O . LYS C 1 136 ? -9.978 -48.418 -71.219 1.00 35.15 891 LYS B O 1
ATOM 6922 N N . VAL C 1 137 ? -8.909 -50.013 -70.055 1.00 33.71 892 VAL B N 1
ATOM 6923 C CA . VAL C 1 137 ? -9.497 -51.095 -70.842 1.00 35.66 892 VAL B CA 1
ATOM 6924 C C . VAL C 1 137 ? -10.892 -51.437 -70.336 1.00 35.54 892 VAL B C 1
ATOM 6925 O O . VAL C 1 137 ? -11.668 -52.086 -71.038 1.00 36.91 892 VAL B O 1
ATOM 6938 N N . MET C 1 138 ? -11.203 -50.993 -69.122 1.00 34.65 893 MET B N 1
ATOM 6939 C CA . MET C 1 138 ? -12.539 -51.154 -68.555 1.00 36.62 893 MET B CA 1
ATOM 6940 C C . MET C 1 138 ? -12.932 -52.626 -68.451 1.00 37.67 893 MET B C 1
ATOM 6941 O O . MET C 1 138 ? -13.943 -53.048 -69.016 1.00 40.66 893 MET B O 1
ATOM 6955 N N . ARG C 1 139 ? -12.127 -53.400 -67.729 1.00 36.99 894 ARG B N 1
ATOM 6956 C CA . ARG C 1 139 ? -12.394 -54.821 -67.528 1.00 37.35 894 ARG B CA 1
ATOM 6957 C C . ARG C 1 139 ? -12.579 -55.168 -66.059 1.00 36.15 894 ARG B C 1
ATOM 6958 O O . ARG C 1 139 ? -12.046 -54.499 -65.173 1.00 32.33 894 ARG B O 1
ATOM 6979 N N . VAL C 1 140 ? -13.339 -56.231 -65.820 1.00 35.51 895 VAL B N 1
ATOM 6980 C CA . VAL C 1 140 ? -13.461 -56.823 -64.499 1.00 32.69 895 VAL B CA 1
ATOM 6981 C C . VAL C 1 140 ? -13.022 -58.275 -64.600 1.00 32.50 895 VAL B C 1
ATOM 6982 O O . VAL C 1 140 ? -13.483 -59.006 -65.476 1.00 35.03 895 VAL B O 1
ATOM 6995 N N . ILE C 1 141 ? -12.117 -58.684 -63.717 1.00 33.27 896 ILE B N 1
ATOM 6996 C CA . ILE C 1 141 ? -11.617 -60.053 -63.712 1.00 33.11 896 ILE B CA 1
ATOM 6997 C C . ILE C 1 141 ? -11.739 -60.656 -62.320 1.00 31.71 896 ILE B C 1
ATOM 6998 O O . ILE C 1 141 ? -11.277 -60.076 -61.336 1.00 30.33 896 ILE B O 1
ATOM 7014 N N . ILE C 1 142 ? -12.367 -61.825 -62.254 1.00 33.14 897 ILE B N 1
ATOM 7015 C CA . ILE C 1 142 ? -12.588 -62.522 -60.994 1.00 31.07 897 ILE B CA 1
ATOM 7016 C C . ILE C 1 142 ? -11.701 -63.762 -60.903 1.00 32.57 897 ILE B C 1
ATOM 7017 O O . ILE C 1 142 ? -11.742 -64.634 -61.773 1.00 32.61 897 ILE B O 1
ATOM 7033 N N . PHE C 1 143 ? -10.898 -63.819 -59.842 1.00 29.70 898 PHE B N 1
ATOM 7034 C CA . PHE C 1 143 ? -9.969 -64.921 -59.599 1.00 30.75 898 PHE B CA 1
ATOM 7035 C C . PHE C 1 143 ? -10.387 -65.740 -58.383 1.00 31.91 898 PHE B C 1
ATOM 7036 O O . PHE C 1 143 ? -11.173 -65.277 -57.558 1.00 32.23 898 PHE B O 1
ATOM 7053 N N . ASP C 1 144 ? -9.851 -66.954 -58.273 1.00 31.19 899 ASP B N 1
ATOM 7054 C CA . ASP C 1 144 ? -9.834 -67.657 -56.995 1.00 32.17 899 ASP B CA 1
ATOM 7055 C C . ASP C 1 144 ? -8.450 -67.413 -56.398 1.00 29.76 899 ASP B C 1
ATOM 7056 O O . ASP C 1 144 ? -7.580 -66.864 -57.073 1.00 31.16 899 ASP B O 1
ATOM 7065 N N . GLN C 1 145 ? -8.239 -67.799 -55.146 1.00 29.91 900 GLN B N 1
ATOM 7066 C CA . GLN C 1 145 ? -6.996 -67.448 -54.467 1.00 30.91 900 GLN B CA 1
ATOM 7067 C C . GLN C 1 145 ? -5.775 -68.226 -54.958 1.00 32.25 900 GLN B C 1
ATOM 7068 O O . GLN C 1 145 ? -4.656 -67.946 -54.529 1.00 31.01 900 GLN B O 1
ATOM 7082 N N . ASN C 1 146 ? -5.977 -69.178 -55.865 1.00 32.23 901 ASN B N 1
ATOM 7083 C CA . ASN C 1 146 ? -4.862 -69.918 -56.456 1.00 34.17 901 ASN B CA 1
ATOM 7084 C C . ASN C 1 146 ? -4.492 -69.411 -57.849 1.00 33.61 901 ASN B C 1
ATOM 7085 O O . ASN C 1 146 ? -3.482 -69.829 -58.416 1.00 35.82 901 ASN B O 1
ATOM 7096 N N . GLY C 1 147 ? -5.305 -68.507 -58.389 1.00 32.78 902 GLY B N 1
ATOM 7097 C CA . GLY C 1 147 ? -4.989 -67.832 -59.637 1.00 33.15 902 GLY B CA 1
ATOM 7098 C C . GLY C 1 147 ? -5.810 -68.255 -60.841 1.00 34.20 902 GLY B C 1
ATOM 7099 O O . GLY C 1 147 ? -5.533 -67.823 -61.960 1.00 37.42 902 GLY B O 1
ATOM 7103 N N . ASN C 1 148 ? -6.818 -69.093 -60.627 1.00 34.64 903 ASN B N 1
ATOM 7104 C CA . ASN C 1 148 ? -7.720 -69.484 -61.707 1.00 34.71 903 ASN B CA 1
ATOM 7105 C C . ASN C 1 148 ? -8.712 -68.368 -62.018 1.00 35.08 903 ASN B C 1
ATOM 7106 O O . ASN C 1 148 ? -9.287 -67.773 -61.107 1.00 34.33 903 ASN B O 1
ATOM 7117 N N . VAL C 1 149 ? -8.912 -68.089 -63.303 1.00 33.96 904 VAL B N 1
ATOM 7118 C CA . VAL C 1 149 ? -9.884 -67.085 -63.728 1.00 31.13 904 VAL B CA 1
ATOM 7119 C C . VAL C 1 149 ? -11.290 -67.681 -63.730 1.00 36.45 904 VAL B C 1
ATOM 7120 O O . VAL C 1 149 ? -11.576 -68.606 -64.491 1.00 37.33 904 VAL B O 1
ATOM 7133 N N . LEU C 1 150 ? -12.163 -67.141 -62.882 1.00 35.29 905 LEU B N 1
ATOM 7134 C CA . LEU C 1 150 ? -13.528 -67.646 -62.748 1.00 34.58 905 LEU B CA 1
ATOM 7135 C C . LEU C 1 150 ? -14.491 -66.908 -63.670 1.00 37.44 905 LEU B C 1
ATOM 7136 O O . LEU C 1 150 ? -15.352 -67.517 -64.303 1.00 40.44 905 LEU B O 1
ATOM 7152 N N . HIS C 1 151 ? -14.343 -65.589 -63.723 1.00 39.45 906 HIS B N 1
ATOM 7153 C CA . HIS C 1 151 ? -15.182 -64.737 -64.560 1.00 37.81 906 HIS B CA 1
ATOM 7154 C C . HIS C 1 151 ? -14.352 -63.620 -65.176 1.00 38.18 906 HIS B C 1
ATOM 7155 O O . HIS C 1 151 ? -13.269 -63.297 -64.689 1.00 34.68 906 HIS B O 1
ATOM 7169 N N . LYS C 1 152 ? -14.869 -63.038 -66.251 1.00 39.69 907 LYS B N 1
ATOM 7170 C CA . LYS C 1 152 ? -14.178 -61.966 -66.952 1.00 39.91 907 LYS B CA 1
ATOM 7171 C C . LYS C 1 152 ? -15.157 -61.276 -67.892 1.00 37.75 907 LYS B C 1
ATOM 7172 O O . LYS C 1 152 ? -15.863 -61.938 -68.650 1.00 42.40 907 LYS B O 1
ATOM 7191 N N . PHE C 1 153 ? -15.211 -59.949 -67.834 1.00 35.01 908 PHE B N 1
ATOM 7192 C CA . PHE C 1 153 ? -16.101 -59.198 -68.709 1.00 33.33 908 PHE B CA 1
ATOM 7193 C C . PHE C 1 153 ? -15.659 -57.752 -68.857 1.00 35.83 908 PHE B C 1
ATOM 7194 O O . PHE C 1 153 ? -15.024 -57.188 -67.966 1.00 36.18 908 PHE B O 1
ATOM 7211 N N . GLY C 1 154 ? -16.000 -57.165 -70.001 1.00 37.27 909 GLY B N 1
ATOM 7212 C CA . GLY C 1 154 ? -15.716 -55.768 -70.272 1.00 38.23 909 GLY B CA 1
ATOM 7213 C C . GLY C 1 154 ? -16.912 -54.892 -69.952 1.00 40.78 909 GLY B C 1
ATOM 7214 O O . GLY C 1 154 ? -18.057 -55.339 -70.031 1.00 41.66 909 GLY B O 1
ATOM 7218 N N . CYS C 1 155 ? -16.641 -53.651 -69.561 1.00 37.24 910 CYS B N 1
ATOM 7219 C CA . CYS C 1 155 ? -17.693 -52.688 -69.256 1.00 39.42 910 CYS B CA 1
ATOM 7220 C C . CYS C 1 155 ? -17.308 -51.314 -69.805 1.00 40.39 910 CYS B C 1
ATOM 7221 O O . CYS C 1 155 ? -17.628 -50.278 -69.223 1.00 38.51 910 CYS B O 1
ATOM 7229 N N . SER C 1 156 ? -16.620 -51.322 -70.944 1.00 41.37 911 SER B N 1
ATOM 7230 C CA . SER C 1 156 ? -16.205 -50.092 -71.607 1.00 40.67 911 SER B CA 1
ATOM 7231 C C . SER C 1 156 ? -17.402 -49.237 -72.020 1.00 42.28 911 SER B C 1
ATOM 7232 O O . SER C 1 156 ? -17.255 -48.048 -72.307 1.00 40.01 911 SER B O 1
ATOM 7240 N N . LYS C 1 157 ? -18.586 -49.843 -72.043 1.00 40.38 912 LYS B N 1
ATOM 7241 C CA . LYS C 1 157 ? -19.807 -49.134 -72.404 1.00 42.22 912 LYS B CA 1
ATOM 7242 C C . LYS C 1 157 ? -20.344 -48.296 -71.245 1.00 43.51 912 LYS B C 1
ATOM 7243 O O . LYS C 1 157 ? -21.023 -47.292 -71.464 1.00 44.11 912 LYS B O 1
ATOM 7247 N N . HIS C 1 158 ? -20.032 -48.706 -70.017 1.00 41.98 913 HIS B N 1
ATOM 7248 C CA . HIS C 1 158 ? -20.595 -48.073 -68.823 1.00 42.98 913 HIS B CA 1
ATOM 7249 C C . HIS C 1 158 ? -19.578 -47.353 -67.944 1.00 41.85 913 HIS B C 1
ATOM 7250 O O . HIS C 1 158 ? -19.969 -46.568 -67.082 1.00 44.08 913 HIS B O 1
ATOM 7264 N N . LEU C 1 159 ? -18.289 -47.603 -68.155 1.00 40.32 914 LEU B N 1
ATOM 7265 C CA . LEU C 1 159 ? -17.262 -47.018 -67.296 1.00 38.16 914 LEU B CA 1
ATOM 7266 C C . LEU C 1 159 ? -16.368 -46.042 -68.046 1.00 38.00 914 LEU B C 1
ATOM 7267 O O . LEU C 1 159 ? -15.895 -46.325 -69.148 1.00 39.37 914 LEU B O 1
ATOM 7283 N N . GLU C 1 160 ? -16.149 -44.889 -67.422 1.00 36.36 915 GLU B N 1
ATOM 7284 C CA . GLU C 1 160 ? -15.292 -43.846 -67.966 1.00 36.61 915 GLU B CA 1
ATOM 7285 C C . GLU C 1 160 ? -13.949 -43.844 -67.242 1.00 37.05 915 GLU B C 1
ATOM 7286 O O . GLU C 1 160 ? -12.895 -43.737 -67.867 1.00 36.18 915 GLU B O 1
ATOM 7298 N N . PHE C 1 161 ? -13.997 -43.945 -65.916 1.00 36.96 916 PHE B N 1
ATOM 7299 C CA . PHE C 1 161 ? -12.788 -43.968 -65.098 1.00 35.73 916 PHE B CA 1
ATOM 7300 C C . PHE C 1 161 ? -13.035 -44.726 -63.788 1.00 32.89 916 PHE B C 1
ATOM 7301 O O . PHE C 1 161 ? -13.341 -44.117 -62.763 1.00 29.62 916 PHE B O 1
ATOM 7318 N N . PRO C 1 162 ? -12.882 -46.058 -63.812 1.00 31.51 917 PRO B N 1
ATOM 7319 C CA . PRO C 1 162 ? -13.094 -46.848 -62.594 1.00 29.39 917 PRO B CA 1
ATOM 7320 C C . PRO C 1 162 ? -11.894 -46.774 -61.654 1.00 31.06 917 PRO B C 1
ATOM 7321 O O . PRO C 1 162 ? -10.766 -46.963 -62.110 1.00 30.41 917 PRO B O 1
ATOM 7332 N N . ASN C 1 163 ? -12.132 -46.505 -60.371 1.00 26.06 918 ASN B N 1
ATOM 7333 C CA . ASN C 1 163 ? -11.040 -46.280 -59.424 1.00 28.57 918 ASN B CA 1
ATOM 7334 C C . ASN C 1 163 ? -11.259 -46.924 -58.058 1.00 26.02 918 ASN B C 1
ATOM 7335 O O . ASN C 1 163 ? -10.486 -46.692 -57.129 1.00 27.26 918 ASN B O 1
ATOM 7346 N N . GLY C 1 164 ? -12.310 -47.725 -57.935 1.00 24.44 919 GLY B N 1
ATOM 7347 C CA . GLY C 1 164 ? -12.602 -48.401 -56.683 1.00 25.38 919 GLY B CA 1
ATOM 7348 C C . GLY C 1 164 ? -13.645 -49.484 -56.862 1.00 25.28 919 GLY B C 1
ATOM 7349 O O . GLY C 1 164 ? -14.475 -49.406 -57.767 1.00 24.47 919 GLY B O 1
ATOM 7353 N N . VAL C 1 165 ? -13.610 -50.500 -56.004 1.00 24.62 920 VAL B N 1
ATOM 7354 C CA . VAL C 1 165 ? -14.567 -51.594 -56.118 1.00 23.38 920 VAL B CA 1
ATOM 7355 C C . VAL C 1 165 ? -14.788 -52.337 -54.798 1.00 24.19 920 VAL B C 1
ATOM 7356 O O . VAL C 1 165 ? -13.854 -52.576 -54.028 1.00 23.50 920 VAL B O 1
ATOM 7369 N N . VAL C 1 166 ? -16.048 -52.678 -54.547 1.00 23.36 921 VAL B N 1
ATOM 7370 C CA . VAL C 1 166 ? -16.429 -53.561 -53.451 1.00 23.74 921 VAL B CA 1
ATOM 7371 C C . VAL C 1 166 ? -17.536 -54.496 -53.922 1.00 22.56 921 VAL B C 1
ATOM 7372 O O . VAL C 1 166 ? -18.073 -54.328 -55.016 1.00 24.58 921 VAL B O 1
ATOM 7385 N N . VAL C 1 167 ? -17.878 -55.471 -53.087 1.00 25.37 922 VAL B N 1
ATOM 7386 C CA . VAL C 1 167 ? -18.961 -56.403 -53.389 1.00 27.08 922 VAL B CA 1
ATOM 7387 C C . VAL C 1 167 ? -19.804 -56.715 -52.165 1.00 25.49 922 VAL B C 1
ATOM 7388 O O . VAL C 1 167 ? -19.325 -56.639 -51.035 1.00 26.88 922 VAL B O 1
ATOM 7401 N N . ASN C 1 168 ? -21.061 -57.070 -52.410 1.00 27.49 923 ASN B N 1
ATOM 7402 C CA . ASN C 1 168 ? -21.934 -57.596 -51.372 1.00 29.59 923 ASN B CA 1
ATOM 7403 C C . ASN C 1 168 ? -21.881 -59.119 -51.406 1.00 31.73 923 ASN B C 1
ATOM 7404 O O . ASN C 1 168 ? -20.998 -59.692 -52.045 1.00 29.77 923 ASN B O 1
ATOM 7415 N N . ASP C 1 169 ? -22.817 -59.770 -50.724 1.00 33.34 924 ASP B N 1
ATOM 7416 C CA . ASP C 1 169 ? -22.854 -61.228 -50.684 1.00 37.33 924 ASP B CA 1
ATOM 7417 C C . ASP C 1 169 ? -23.877 -61.801 -51.669 1.00 37.45 924 ASP B C 1
ATOM 7418 O O . ASP C 1 169 ? -24.290 -62.954 -51.544 1.00 42.03 924 ASP B O 1
ATOM 7427 N N . LYS C 1 170 ? -24.274 -60.990 -52.648 1.00 38.64 925 LYS B N 1
ATOM 7428 C CA . LYS C 1 170 ? -25.266 -61.389 -53.647 1.00 36.07 925 LYS B CA 1
ATOM 7429 C C . LYS C 1 170 ? -24.680 -61.382 -55.060 1.00 34.61 925 LYS B C 1
ATOM 7430 O O . LYS C 1 170 ? -25.416 -61.336 -56.046 1.00 34.10 925 LYS B O 1
ATOM 7449 N N . GLN C 1 171 ? -23.354 -61.420 -55.148 1.00 34.95 926 GLN B N 1
ATOM 7450 C CA . GLN C 1 171 ? -22.644 -61.335 -56.425 1.00 35.67 926 GLN B CA 1
ATOM 7451 C C . GLN C 1 171 ? -22.983 -60.055 -57.191 1.00 34.46 926 GLN B C 1
ATOM 7452 O O . GLN C 1 171 ? -23.172 -60.080 -58.407 1.00 36.83 926 GLN B O 1
ATOM 7466 N N . GLU C 1 172 ? -23.061 -58.940 -56.469 1.00 32.74 927 GLU B N 1
ATOM 7467 C CA . GLU C 1 172 ? -23.183 -57.623 -57.086 1.00 33.68 927 GLU B CA 1
ATOM 7468 C C . GLU C 1 172 ? -21.901 -56.830 -56.844 1.00 30.22 927 GLU B C 1
ATOM 7469 O O . GLU C 1 172 ? -21.428 -56.732 -55.712 1.00 28.79 927 GLU B O 1
ATOM 7481 N N . ILE C 1 173 ? -21.345 -56.277 -57.918 1.00 31.75 928 ILE B N 1
ATOM 7482 C CA . ILE C 1 173 ? -20.085 -55.544 -57.856 1.00 29.19 928 ILE B CA 1
ATOM 7483 C C . ILE C 1 173 ? -20.336 -54.049 -57.985 1.00 29.10 928 ILE B C 1
ATOM 7484 O O . ILE C 1 173 ? -20.896 -53.592 -58.979 1.00 30.55 928 ILE B O 1
ATOM 7500 N N . PHE C 1 174 ? -19.898 -53.297 -56.978 1.00 28.65 929 PHE B N 1
ATOM 7501 C CA . PHE C 1 174 ? -20.087 -51.850 -56.931 1.00 26.80 929 PHE B CA 1
ATOM 7502 C C . PHE C 1 174 ? -18.799 -51.122 -57.300 1.00 24.40 929 PHE B C 1
ATOM 7503 O O . PHE C 1 174 ? -17.838 -51.123 -56.534 1.00 24.97 929 PHE B O 1
ATOM 7520 N N . ILE C 1 175 ? -18.797 -50.489 -58.468 1.00 26.06 930 ILE B N 1
ATOM 7521 C CA . ILE C 1 175 ? -17.611 -49.823 -58.993 1.00 22.03 930 ILE B CA 1
ATOM 7522 C C . ILE C 1 175 ? -17.802 -48.313 -59.017 1.00 25.85 930 ILE B C 1
ATOM 7523 O O . ILE C 1 175 ? -18.728 -47.809 -59.650 1.00 26.35 930 ILE B O 1
ATOM 7539 N N . SER C 1 176 ? -16.914 -47.595 -58.338 1.00 25.08 931 SER B N 1
ATOM 7540 C CA . SER C 1 176 ? -16.936 -46.141 -58.370 1.00 26.05 931 SER B CA 1
ATOM 7541 C C . SER C 1 176 ? -16.322 -45.663 -59.678 1.00 26.93 931 SER B C 1
ATOM 7542 O O . SER C 1 176 ? -15.267 -46.148 -60.092 1.00 25.37 931 SER B O 1
ATOM 7550 N N . ASP C 1 177 ? -16.993 -44.714 -60.323 1.00 29.21 932 ASP B N 1
ATOM 7551 C CA . ASP C 1 177 ? -16.548 -44.174 -61.603 1.00 30.35 932 ASP B CA 1
ATOM 7552 C C . ASP C 1 177 ? -16.307 -42.679 -61.463 1.00 27.76 932 ASP B C 1
ATOM 7553 O O . ASP C 1 177 ? -17.245 -41.898 -61.306 1.00 26.40 932 ASP B O 1
ATOM 7562 N N . ASN C 1 178 ? -15.040 -42.292 -61.532 1.00 28.15 933 ASN B N 1
ATOM 7563 C CA . ASN C 1 178 ? -14.634 -40.914 -61.289 1.00 27.96 933 ASN B CA 1
ATOM 7564 C C . ASN C 1 178 ? -15.265 -39.909 -62.251 1.00 28.56 933 ASN B C 1
ATOM 7565 O O . ASN C 1 178 ? -15.630 -38.808 -61.846 1.00 28.24 933 ASN B O 1
ATOM 7576 N N . ARG C 1 179 ? -15.395 -40.286 -63.519 1.00 30.88 934 ARG B N 1
ATOM 7577 C CA . ARG C 1 179 ? -15.874 -39.357 -64.542 1.00 35.07 934 ARG B CA 1
ATOM 7578 C C . ARG C 1 179 ? -17.365 -39.510 -64.841 1.00 34.65 934 ARG B C 1
ATOM 7579 O O . ARG C 1 179 ? -17.941 -38.697 -65.566 1.00 36.77 934 ARG B O 1
ATOM 7600 N N . ALA C 1 180 ? -17.984 -40.548 -64.284 1.00 33.61 935 ALA B N 1
ATOM 7601 C CA . ALA C 1 180 ? -19.433 -40.707 -64.357 1.00 32.59 935 ALA B CA 1
ATOM 7602 C C . ALA C 1 180 ? -20.088 -40.152 -63.093 1.00 30.86 935 ALA B C 1
ATOM 7603 O O . ALA C 1 180 ? -21.313 -40.073 -63.001 1.00 31.95 935 ALA B O 1
ATOM 7610 N N . HIS C 1 181 ? -19.257 -39.775 -62.123 1.00 31.44 936 HIS B N 1
ATOM 7611 C CA . HIS C 1 181 ? -19.719 -39.131 -60.897 1.00 28.58 936 HIS B CA 1
ATOM 7612 C C . HIS C 1 181 ? -20.737 -39.981 -60.145 1.00 29.49 936 HIS B C 1
ATOM 7613 O O . HIS C 1 181 ? -21.747 -39.474 -59.660 1.00 26.45 936 HIS B O 1
ATOM 7627 N N . CYS C 1 182 ? -20.452 -41.274 -60.035 1.00 29.47 937 CYS B N 1
ATOM 7628 C CA . CYS C 1 182 ? -21.366 -42.211 -59.396 1.00 26.86 937 CYS B CA 1
ATOM 7629 C C . CYS C 1 182 ? -20.720 -43.580 -59.242 1.00 26.96 937 CYS B C 1
ATOM 7630 O O . CYS C 1 182 ? -19.596 -43.803 -59.693 1.00 26.34 937 CYS B O 1
ATOM 7638 N N . VAL C 1 183 ? -21.439 -44.483 -58.585 1.00 27.32 938 VAL B N 1
ATOM 7639 C CA . VAL C 1 183 ? -21.067 -45.890 -58.531 1.00 28.43 938 VAL B CA 1
ATOM 7640 C C . VAL C 1 183 ? -21.905 -46.671 -59.537 1.00 28.93 938 VAL B C 1
ATOM 7641 O O . VAL C 1 183 ? -23.112 -46.459 -59.643 1.00 28.89 938 VAL B O 1
ATOM 7654 N N . LYS C 1 184 ? -21.254 -47.567 -60.274 1.00 31.71 939 LYS B N 1
ATOM 7655 C CA . LYS C 1 184 ? -21.938 -48.446 -61.217 1.00 32.76 939 LYS B CA 1
ATOM 7656 C C . LYS C 1 184 ? -22.003 -49.857 -60.653 1.00 29.79 939 LYS B C 1
ATOM 7657 O O . LYS C 1 184 ? -21.003 -50.373 -60.154 1.00 28.69 939 LYS B O 1
ATOM 7676 N N . VAL C 1 185 ? -23.178 -50.475 -60.737 1.00 30.62 940 VAL B N 1
ATOM 7677 C CA . VAL C 1 185 ? -23.381 -51.815 -60.196 1.00 30.31 940 VAL B CA 1
ATOM 7678 C C . VAL C 1 185 ? -23.484 -52.860 -61.307 1.00 33.71 940 VAL B C 1
ATOM 7679 O O . VAL C 1 185 ? -24.204 -52.671 -62.288 1.00 32.41 940 VAL B O 1
ATOM 7692 N N . PHE C 1 186 ? -22.762 -53.964 -61.135 1.00 34.57 941 PHE B N 1
ATOM 7693 C CA . PHE C 1 186 ? -22.775 -55.070 -62.089 1.00 33.19 941 PHE B CA 1
ATOM 7694 C C . PHE C 1 186 ? -22.942 -56.386 -61.344 1.00 35.03 941 PHE B C 1
ATOM 7695 O O . PHE C 1 186 ? -22.800 -56.427 -60.123 1.00 34.72 941 PHE B O 1
ATOM 7712 N N . ASN C 1 187 ? -23.245 -57.454 -62.078 1.00 35.74 942 ASN B N 1
ATOM 7713 C CA . ASN C 1 187 ? -23.175 -58.802 -61.523 1.00 35.62 942 ASN B CA 1
ATOM 7714 C C . ASN C 1 187 ? -21.928 -59.505 -62.047 1.00 34.72 942 ASN B C 1
ATOM 7715 O O . ASN C 1 187 ? -21.186 -58.939 -62.849 1.00 34.73 942 ASN B O 1
ATOM 7726 N N . TYR C 1 188 ? -21.686 -60.725 -61.581 1.00 38.56 943 TYR B N 1
ATOM 7727 C CA . TYR C 1 188 ? -20.480 -61.455 -61.959 1.00 38.20 943 TYR B CA 1
ATOM 7728 C C . TYR C 1 188 ? -20.483 -61.809 -63.446 1.00 41.08 943 TYR B C 1
ATOM 7729 O O . TYR C 1 188 ? -19.429 -62.052 -64.035 1.00 42.15 943 TYR B O 1
ATOM 7747 N N . GLU C 1 189 ? -21.669 -61.840 -64.048 1.00 40.49 944 GLU B N 1
ATOM 7748 C CA . GLU C 1 189 ? -21.794 -62.137 -65.471 1.00 43.10 944 GLU B CA 1
ATOM 7749 C C . GLU C 1 189 ? -21.422 -60.925 -66.318 1.00 41.59 944 GLU B C 1
ATOM 7750 O O . GLU C 1 189 ? -21.107 -61.059 -67.501 1.00 43.04 944 GLU B O 1
ATOM 7762 N N . GLY C 1 190 ? -21.468 -59.744 -65.707 1.00 37.09 945 GLY B N 1
ATOM 7763 C CA . GLY C 1 190 ? -21.068 -58.515 -66.368 1.00 34.23 945 GLY B CA 1
ATOM 7764 C C . GLY C 1 190 ? -22.233 -57.649 -66.804 1.00 38.77 945 GLY B C 1
ATOM 7765 O O . GLY C 1 190 ? -22.045 -56.659 -67.512 1.00 38.41 945 GLY B O 1
ATOM 7769 N N . GLN C 1 191 ? -23.440 -58.021 -66.390 1.00 38.98 946 GLN B N 1
ATOM 7770 C CA . GLN C 1 191 ? -24.629 -57.243 -66.719 1.00 39.29 946 GLN B CA 1
ATOM 7771 C C . GLN C 1 191 ? -24.730 -55.997 -65.849 1.00 39.01 946 GLN B C 1
ATOM 7772 O O . GLN C 1 191 ? -24.598 -56.073 -64.627 1.00 38.71 946 GLN B O 1
ATOM 7786 N N . TYR C 1 192 ? -24.970 -54.853 -66.483 1.00 36.57 947 TYR B N 1
ATOM 7787 C CA . TYR C 1 192 ? -25.190 -53.607 -65.760 1.00 37.53 947 TYR B CA 1
ATOM 7788 C C . TYR C 1 192 ? -26.557 -53.633 -65.088 1.00 41.76 947 TYR B C 1
ATOM 7789 O O . TYR C 1 192 ? -27.573 -53.863 -65.746 1.00 44.01 947 TYR B O 1
ATOM 7807 N N . LEU C 1 193 ? -26.576 -53.403 -63.777 1.00 39.65 948 LEU B N 1
ATOM 7808 C CA . LEU C 1 193 ? -27.803 -53.510 -62.993 1.00 37.62 948 LEU B CA 1
ATOM 7809 C C . LEU C 1 193 ? -28.419 -52.150 -62.684 1.00 38.00 948 LEU B C 1
ATOM 7810 O O . LEU C 1 193 ? -29.599 -51.924 -62.953 1.00 36.54 948 LEU B O 1
ATOM 7826 N N . ARG C 1 194 ? -27.618 -51.245 -62.128 1.00 39.31 949 ARG B N 1
ATOM 7827 C CA . ARG C 1 194 ? -28.132 -49.955 -61.675 1.00 36.42 949 ARG B CA 1
ATOM 7828 C C . ARG C 1 194 ? -27.016 -48.983 -61.297 1.00 36.03 949 ARG B C 1
ATOM 7829 O O . ARG C 1 194 ? -25.836 -49.338 -61.300 1.00 33.34 949 ARG B O 1
ATOM 7850 N N . GLN C 1 195 ? -27.415 -47.756 -60.971 1.00 37.21 950 GLN B N 1
ATOM 7851 C CA . GLN C 1 195 ? -26.489 -46.692 -60.601 1.00 34.61 950 GLN B CA 1
ATOM 7852 C C . GLN C 1 195 ? -26.770 -46.192 -59.185 1.00 32.01 950 GLN B C 1
ATOM 7853 O O . GLN C 1 195 ? -27.926 -46.071 -58.782 1.00 32.40 950 GLN B O 1
ATOM 7867 N N . ILE C 1 196 ? -25.706 -45.907 -58.437 1.00 30.24 951 ILE B N 1
ATOM 7868 C CA . ILE C 1 196 ? -25.825 -45.325 -57.101 1.00 32.57 951 ILE B CA 1
ATOM 7869 C C . ILE C 1 196 ? -25.131 -43.967 -57.068 1.00 31.26 951 ILE B C 1
ATOM 7870 O O . ILE C 1 196 ? -23.977 -43.839 -57.479 1.00 27.88 951 ILE B O 1
ATOM 7886 N N . GLY C 1 197 ? -25.840 -42.958 -56.574 1.00 27.86 952 GLY B N 1
ATOM 7887 C CA . GLY C 1 197 ? -25.325 -41.603 -56.581 1.00 27.32 952 GLY B CA 1
ATOM 7888 C C . GLY C 1 197 ? -25.458 -41.016 -57.970 1.00 29.95 952 GLY B C 1
ATOM 7889 O O . GLY C 1 197 ? -26.175 -41.556 -58.812 1.00 32.77 952 GLY B O 1
ATOM 7893 N N . GLY C 1 198 ? -24.771 -39.907 -58.215 1.00 30.34 953 GLY B N 1
ATOM 7894 C CA . GLY C 1 198 ? -24.828 -39.256 -59.509 1.00 32.58 953 GLY B CA 1
ATOM 7895 C C . GLY C 1 198 ? -24.243 -37.861 -59.482 1.00 35.52 953 GLY B C 1
ATOM 7896 O O . GLY C 1 198 ? -23.724 -37.411 -58.459 1.00 35.15 953 GLY B O 1
ATOM 7900 N N . GLU C 1 199 ? -24.322 -37.175 -60.616 1.00 39.29 954 GLU B N 1
ATOM 7901 C CA . GLU C 1 199 ? -23.827 -35.811 -60.708 1.00 42.21 954 GLU B CA 1
ATOM 7902 C C . GLU C 1 199 ? -24.626 -34.919 -59.765 1.00 42.51 954 GLU B C 1
ATOM 7903 O O . GLU C 1 199 ? -25.854 -35.005 -59.710 1.00 40.10 954 GLU B O 1
ATOM 7915 N N . GLY C 1 200 ? -23.921 -34.077 -59.016 1.00 37.49 955 GLY B N 1
ATOM 7916 C CA . GLY C 1 200 ? -24.553 -33.154 -58.093 1.00 34.59 955 GLY B CA 1
ATOM 7917 C C . GLY C 1 200 ? -24.425 -33.538 -56.629 1.00 37.60 955 GLY B C 1
ATOM 7918 O O . GLY C 1 200 ? -24.495 -32.665 -55.765 1.00 47.05 955 GLY B O 1
ATOM 7922 N N . ILE C 1 201 ? -24.240 -34.826 -56.340 1.00 34.42 956 ILE B N 1
ATOM 7923 C CA . ILE C 1 201 ? -24.097 -35.275 -54.952 1.00 36.59 956 ILE B CA 1
ATOM 7924 C C . ILE C 1 201 ? -22.865 -36.150 -54.729 1.00 31.31 956 ILE B C 1
ATOM 7925 O O . ILE C 1 201 ? -22.378 -36.252 -53.604 1.00 31.51 956 ILE B O 1
ATOM 7941 N N . THR C 1 202 ? -22.374 -36.785 -55.791 1.00 28.16 957 THR B N 1
ATOM 7942 C CA . THR C 1 202 ? -21.155 -37.590 -55.716 1.00 27.20 957 THR B CA 1
ATOM 7943 C C 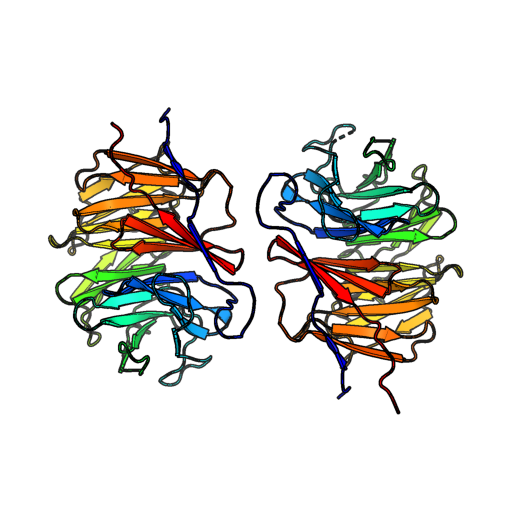. THR C 1 202 ? -20.253 -37.305 -56.912 1.00 26.93 957 THR B C 1
ATOM 7944 O O . THR C 1 202 ? -19.960 -38.193 -57.713 1.00 26.04 957 THR B O 1
ATOM 7955 N N . ASN C 1 203 ? -19.801 -36.061 -57.016 1.00 27.79 958 ASN B N 1
ATOM 7956 C CA . ASN C 1 203 ? -18.934 -35.650 -58.112 1.00 26.32 958 ASN B CA 1
ATOM 7957 C C . ASN C 1 203 ? -17.510 -36.138 -57.896 1.00 25.55 958 ASN B C 1
ATOM 7958 O O . ASN C 1 203 ? -16.957 -35.997 -56.807 1.00 21.49 958 ASN B O 1
ATOM 7969 N N . TYR C 1 204 ? -16.933 -36.731 -58.936 1.00 27.87 959 TYR B N 1
ATOM 7970 C CA . TYR C 1 204 ? -15.538 -37.166 -58.921 1.00 24.90 959 TYR B CA 1
ATOM 7971 C C . TYR C 1 204 ? -15.215 -38.079 -57.743 1.00 23.86 959 TYR B C 1
ATOM 7972 O O . TYR C 1 204 ? -14.346 -37.770 -56.929 1.00 25.02 959 TYR B O 1
ATOM 7990 N N . PRO C 1 205 ? -15.916 -39.216 -57.651 1.00 23.82 960 PRO B N 1
ATOM 7991 C CA . PRO C 1 205 ? -15.643 -40.175 -56.580 1.00 23.88 960 PRO B CA 1
ATOM 7992 C C . PRO C 1 205 ? -14.238 -40.752 -56.678 1.00 22.74 960 PRO B C 1
ATOM 7993 O O . PRO C 1 205 ? -13.754 -41.010 -57.778 1.00 22.43 960 PRO B O 1
ATOM 8004 N N . ILE C 1 206 ? -13.605 -40.960 -55.529 1.00 24.17 961 ILE B N 1
ATOM 8005 C CA . ILE C 1 206 ? -12.234 -41.459 -55.479 1.00 24.79 961 ILE B CA 1
ATOM 8006 C C . ILE C 1 206 ? -12.193 -42.855 -54.869 1.00 23.32 961 ILE B C 1
ATOM 8007 O O . ILE C 1 206 ? -11.143 -43.494 -54.827 1.00 25.22 961 ILE B O 1
ATOM 8023 N N . GLY C 1 207 ? -13.341 -43.331 -54.401 1.00 23.52 962 GLY B N 1
ATOM 8024 C CA . GLY C 1 207 ? -13.424 -44.664 -53.840 1.00 24.70 962 GLY B CA 1
ATOM 8025 C C . GLY C 1 207 ? -14.825 -45.018 -53.393 1.00 25.02 962 GLY B C 1
ATOM 8026 O O . GLY C 1 207 ? -15.716 -44.165 -53.355 1.00 21.27 962 GLY B O 1
ATOM 8030 N N . VAL C 1 208 ? -15.011 -46.288 -53.048 1.00 24.37 963 VAL B N 1
ATOM 8031 C CA . VAL C 1 208 ? -16.302 -46.788 -52.604 1.00 22.05 963 VAL B CA 1
ATOM 8032 C C . VAL C 1 208 ? -16.098 -47.827 -51.507 1.00 21.25 963 VAL B C 1
ATOM 8033 O O . VAL C 1 208 ? -15.086 -48.527 -51.485 1.00 20.26 963 VAL B O 1
ATOM 8046 N N . GLY C 1 209 ? -17.058 -47.910 -50.594 1.00 20.93 964 GLY B N 1
ATOM 8047 C CA . GLY C 1 209 ? -17.001 -48.866 -49.505 1.00 21.79 964 GLY B CA 1
ATOM 8048 C C . GLY C 1 209 ? -18.358 -49.471 -49.213 1.00 22.57 964 GLY B C 1
ATOM 8049 O O . GLY C 1 209 ? -19.391 -48.881 -49.534 1.00 21.28 964 GLY B O 1
ATOM 8053 N N . ILE C 1 210 ? -18.348 -50.661 -48.618 1.00 23.77 965 ILE B N 1
ATOM 8054 C CA . ILE C 1 210 ? -19.565 -51.292 -48.117 1.00 24.55 965 ILE B CA 1
ATOM 8055 C C . ILE C 1 210 ? -19.348 -51.689 -46.657 1.00 21.99 965 ILE B C 1
ATOM 8056 O O . ILE C 1 210 ? -18.418 -52.426 -46.339 1.00 21.09 965 ILE B O 1
ATOM 8072 N N . ASN C 1 211 ? -20.182 -51.161 -45.764 1.00 25.27 966 ASN B N 1
ATOM 8073 C CA . ASN C 1 211 ? -19.997 -51.395 -44.336 1.00 26.30 966 ASN B CA 1
ATOM 8074 C C . ASN C 1 211 ? -20.779 -52.608 -43.844 1.00 25.19 966 ASN B C 1
ATOM 8075 O O . ASN C 1 211 ? -21.442 -53.292 -44.623 1.00 21.56 966 ASN B O 1
ATOM 8086 N N . SER C 1 212 ? -20.693 -52.860 -42.542 1.00 25.96 967 SER B N 1
ATOM 8087 C CA . SER C 1 212 ? -21.307 -54.031 -41.927 1.00 24.83 967 SER B CA 1
ATOM 8088 C C . SER C 1 212 ? -22.831 -54.030 -42.046 1.00 29.11 967 SER B C 1
ATOM 8089 O O . SER C 1 212 ? -23.472 -55.063 -41.863 1.00 29.74 967 SER B O 1
ATOM 8097 N N . ASN C 1 213 ? -23.403 -52.871 -42.360 1.00 28.85 968 ASN B N 1
ATOM 8098 C CA . ASN C 1 213 ? -24.845 -52.752 -42.557 1.00 27.31 968 ASN B CA 1
ATOM 8099 C C . ASN C 1 213 ? -25.248 -53.001 -44.003 1.00 26.92 968 ASN B C 1
ATOM 8100 O O . ASN C 1 213 ? -26.430 -52.953 -44.340 1.00 27.18 968 ASN B O 1
ATOM 8111 N N . GLY C 1 214 ? -24.262 -53.260 -44.856 1.00 23.71 969 GLY B N 1
ATOM 8112 C CA . GLY C 1 214 ? -24.511 -53.415 -46.276 1.00 24.18 969 GLY B CA 1
ATOM 8113 C C . GLY C 1 214 ? -24.742 -52.077 -46.951 1.00 24.50 969 GLY B C 1
ATOM 8114 O O . GLY C 1 214 ? -25.142 -52.020 -48.111 1.00 27.93 969 GLY B O 1
ATOM 8118 N N . GLU C 1 215 ? -24.495 -50.994 -46.223 1.00 25.87 970 GLU B N 1
ATOM 8119 C CA . GLU C 1 215 ? -24.664 -49.653 -46.768 1.00 26.00 970 GLU B CA 1
ATOM 8120 C C . GLU C 1 215 ? -23.464 -49.288 -47.635 1.00 25.60 970 GLU B C 1
ATOM 8121 O O . GLU C 1 215 ? -22.332 -49.664 -47.330 1.00 25.59 970 GLU B O 1
ATOM 8133 N N . ILE C 1 216 ? -23.722 -48.561 -48.718 1.00 24.56 971 ILE B N 1
ATOM 8134 C CA . ILE C 1 216 ? -22.683 -48.186 -49.669 1.00 25.30 971 ILE B CA 1
ATOM 8135 C C . ILE C 1 216 ? -22.188 -46.767 -49.405 1.00 26.46 971 ILE B C 1
ATOM 8136 O O . ILE C 1 216 ? -22.968 -45.813 -49.436 1.00 23.02 971 ILE B O 1
ATOM 8152 N N . LEU C 1 217 ? -20.889 -46.640 -49.149 1.00 25.11 972 LEU B N 1
ATOM 8153 C CA . LEU C 1 217 ? -20.263 -45.335 -48.962 1.00 24.74 972 LEU B CA 1
ATOM 8154 C C . LEU C 1 217 ? -19.512 -44.921 -50.217 1.00 25.76 972 LEU B C 1
ATOM 8155 O O . LEU C 1 217 ? -18.676 -45.669 -50.725 1.00 22.73 972 LEU B O 1
ATOM 8171 N N . ILE C 1 218 ? -19.819 -43.727 -50.709 1.00 22.97 973 ILE B N 1
ATOM 8172 C CA . ILE C 1 218 ? -19.093 -43.143 -51.826 1.00 22.92 973 ILE B CA 1
ATOM 8173 C C . ILE C 1 218 ? -18.324 -41.930 -51.320 1.00 21.73 973 ILE B C 1
ATOM 8174 O O . ILE C 1 218 ? -18.907 -41.009 -50.751 1.00 22.44 973 ILE B O 1
ATOM 8190 N N . ALA C 1 219 ? -17.011 -41.948 -51.522 1.00 20.44 974 ALA B N 1
ATOM 8191 C CA . ALA C 1 219 ? -16.143 -40.860 -51.091 1.00 21.24 974 ALA B CA 1
ATOM 8192 C C . ALA C 1 219 ? -15.678 -40.051 -52.293 1.00 22.17 974 ALA B C 1
ATOM 8193 O O . ALA C 1 219 ? -15.389 -40.611 -53.350 1.00 22.31 974 ALA B O 1
ATOM 8200 N N . ASP C 1 220 ? -15.615 -38.732 -52.132 1.00 20.52 975 ASP B N 1
ATOM 8201 C CA . ASP C 1 220 ? -15.075 -37.868 -53.174 1.00 24.03 975 ASP B CA 1
ATOM 8202 C C . ASP C 1 220 ? -14.370 -36.660 -52.570 1.00 23.33 975 ASP B C 1
ATOM 8203 O O . ASP C 1 220 ? -14.549 -36.345 -51.391 1.00 21.89 975 ASP B O 1
ATOM 8212 N N . ASN C 1 221 ? -13.564 -35.999 -53.395 1.00 22.37 976 ASN B N 1
ATOM 8213 C CA . ASN C 1 221 ? -12.815 -34.813 -52.994 1.00 24.32 976 ASN B CA 1
ATOM 8214 C C . ASN C 1 221 ? -13.059 -33.661 -53.971 1.00 25.40 976 ASN B C 1
ATOM 8215 O O . ASN C 1 221 ? -12.142 -32.904 -54.287 1.00 26.56 976 ASN B O 1
ATOM 8226 N N . HIS C 1 222 ? -14.296 -33.549 -54.456 1.00 24.82 977 HIS B N 1
ATOM 8227 C CA . HIS C 1 222 ? -14.636 -32.595 -55.515 1.00 27.01 977 HIS B CA 1
ATOM 8228 C C . HIS C 1 222 ? -14.449 -31.140 -55.089 1.00 29.95 977 HIS B C 1
ATOM 8229 O O . HIS C 1 222 ? -14.128 -30.287 -55.914 1.00 35.93 977 HIS B O 1
ATOM 8244 N N . ASN C 1 223 ? -14.654 -30.862 -53.808 1.00 30.55 978 ASN B N 1
ATOM 8245 C CA . ASN C 1 223 ? -14.351 -29.550 -53.245 1.00 31.44 978 ASN B CA 1
ATOM 8246 C C . ASN C 1 223 ? -13.722 -29.739 -51.874 1.00 28.76 978 ASN B C 1
ATOM 8247 O O . ASN C 1 223 ? -12.505 -29.639 -51.722 1.00 27.40 978 ASN B O 1
ATOM 8258 N N . ASN C 1 224 ? -14.558 -30.019 -50.880 1.00 28.61 979 ASN B N 1
ATOM 8259 C CA . ASN C 1 224 ? -14.084 -30.567 -49.621 1.00 27.50 979 ASN B CA 1
ATOM 8260 C C . ASN C 1 224 ? -14.053 -32.081 -49.776 1.00 24.56 979 ASN B C 1
ATOM 8261 O O . ASN C 1 224 ? -14.346 -32.596 -50.856 1.00 26.05 979 ASN B O 1
ATOM 8272 N N . PHE C 1 225 ? -13.699 -32.792 -48.713 1.00 22.81 980 PHE B N 1
ATOM 8273 C CA . PHE C 1 225 ? -13.792 -34.245 -48.717 1.00 22.31 980 PHE B CA 1
ATOM 8274 C C . PHE C 1 225 ? -15.198 -34.642 -48.287 1.00 24.30 980 PHE B C 1
ATOM 8275 O O . PHE C 1 225 ? -15.642 -34.298 -47.188 1.00 24.23 980 PHE B O 1
ATOM 8292 N N . ASN C 1 226 ? -15.901 -35.344 -49.170 1.00 22.39 981 ASN B N 1
ATOM 8293 C CA . ASN C 1 226 ? -17.293 -35.708 -48.937 1.00 22.75 981 ASN B CA 1
ATOM 8294 C C . ASN C 1 226 ? -17.510 -37.207 -48.799 1.00 22.78 981 ASN B C 1
ATOM 8295 O O . ASN C 1 226 ? -16.881 -38.008 -49.489 1.00 23.27 981 ASN B O 1
ATOM 8306 N N . LEU C 1 227 ? -18.401 -37.569 -47.884 1.00 23.57 982 LEU B N 1
ATOM 8307 C CA . LEU C 1 227 ? -18.884 -38.935 -47.764 1.00 24.11 982 LEU B CA 1
ATOM 8308 C C . LEU C 1 227 ? -20.391 -38.932 -47.963 1.00 26.10 982 LEU B C 1
ATOM 8309 O O . LEU C 1 227 ? -21.121 -38.232 -47.259 1.00 26.67 982 LEU B O 1
ATOM 8325 N N . THR C 1 228 ? -20.845 -39.704 -48.942 1.00 24.52 983 THR B N 1
ATOM 8326 C CA . THR C 1 228 ? -22.264 -39.826 -49.235 1.00 25.22 983 THR B CA 1
ATOM 8327 C C . THR C 1 228 ? -22.643 -41.294 -49.100 1.00 24.81 983 THR B C 1
ATOM 8328 O O . THR C 1 228 ? -22.028 -42.162 -49.717 1.00 28.62 983 THR B O 1
ATOM 8339 N N . ILE C 1 229 ? -23.650 -41.564 -48.278 1.00 27.79 984 ILE B N 1
ATOM 8340 C CA . ILE C 1 229 ? -23.987 -42.930 -47.895 1.00 25.92 984 ILE B CA 1
ATOM 8341 C C . ILE C 1 229 ? -25.367 -43.322 -48.418 1.00 28.41 984 ILE B C 1
ATOM 8342 O O . ILE C 1 229 ? -26.336 -42.574 -48.272 1.00 29.53 984 ILE B O 1
ATOM 8358 N N . PHE C 1 230 ? -25.436 -44.501 -49.031 1.00 27.36 985 PHE B N 1
ATOM 8359 C CA . PHE C 1 230 ? -26.658 -44.990 -49.656 1.00 26.05 985 PHE B CA 1
ATOM 8360 C C . PHE C 1 230 ? -26.98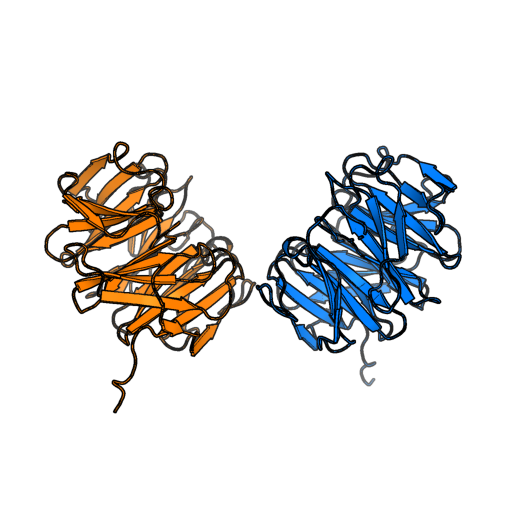9 -46.406 -49.201 1.00 28.27 985 PHE B C 1
ATOM 8361 O O . PHE C 1 230 ? -26.151 -47.094 -48.620 1.00 28.53 985 PHE B O 1
ATOM 8378 N N . THR C 1 231 ? -28.212 -46.839 -49.491 1.00 29.23 986 THR B N 1
ATOM 8379 C CA . THR C 1 231 ? -28.561 -48.253 -49.432 1.00 29.76 986 THR B CA 1
ATOM 8380 C C . THR C 1 231 ? -28.202 -48.849 -50.790 1.00 28.40 986 THR B C 1
ATOM 8381 O O . THR C 1 231 ? -27.941 -48.109 -51.736 1.00 31.12 986 THR B O 1
ATOM 8392 N N . GLN C 1 232 ? -28.168 -50.173 -50.889 1.00 30.24 987 GLN B N 1
ATOM 8393 C CA . GLN C 1 232 ? -27.745 -50.825 -52.128 1.00 28.72 987 GLN B CA 1
ATOM 8394 C C . GLN C 1 232 ? -28.704 -50.572 -53.289 1.00 31.09 987 GLN B C 1
ATOM 8395 O O . GLN C 1 232 ? -28.329 -50.734 -54.450 1.00 33.42 987 GLN B O 1
ATOM 8409 N N . ASP C 1 233 ? -29.935 -50.174 -52.981 1.00 33.84 988 ASP B N 1
ATOM 8410 C CA . ASP C 1 233 ? -30.914 -49.870 -54.023 1.00 34.74 988 ASP B CA 1
ATOM 8411 C C . ASP C 1 233 ? -30.726 -48.444 -54.540 1.00 35.45 988 ASP B C 1
ATOM 8412 O O . ASP C 1 233 ? -31.342 -48.051 -55.530 1.00 36.00 988 ASP B O 1
ATOM 8421 N N . GLY C 1 234 ? -29.889 -47.671 -53.851 1.00 32.88 989 GLY B N 1
ATOM 8422 C CA . GLY C 1 234 ? -29.491 -46.353 -54.317 1.00 31.43 989 GLY B CA 1
ATOM 8423 C C . GLY C 1 234 ? -30.091 -45.192 -53.545 1.00 33.20 989 GLY B C 1
ATOM 8424 O O . GLY C 1 234 ? -29.903 -44.035 -53.922 1.00 30.73 989 GLY B O 1
ATOM 8428 N N . GLN C 1 235 ? -30.811 -45.491 -52.469 1.00 33.46 990 GLN B N 1
ATOM 8429 C CA . GLN C 1 235 ? -31.444 -44.447 -51.666 1.00 36.58 990 GLN B CA 1
ATOM 8430 C C . GLN C 1 235 ? -30.455 -43.776 -50.716 1.00 33.03 990 GLN B C 1
ATOM 8431 O O . GLN C 1 235 ? -29.741 -44.444 -49.972 1.00 31.63 990 GLN B O 1
ATOM 8445 N N . LEU C 1 236 ? -30.441 -42.447 -50.738 1.00 33.44 991 LEU B N 1
ATOM 8446 C CA . LEU C 1 236 ? -29.557 -41.657 -49.887 1.00 31.74 991 LEU B CA 1
ATOM 8447 C C . LEU C 1 236 ? -30.033 -41.677 -48.437 1.00 32.27 991 LEU B C 1
ATOM 8448 O O . LEU C 1 236 ? -31.214 -41.461 -48.166 1.00 33.19 991 LEU B O 1
ATOM 8464 N N . ILE C 1 237 ? -29.112 -41.936 -47.511 1.00 32.42 992 ILE B N 1
ATOM 8465 C CA . ILE C 1 237 ? -29.454 -42.031 -46.091 1.00 31.45 992 ILE B CA 1
ATOM 8466 C C . ILE C 1 237 ? -28.581 -41.128 -45.217 1.00 30.21 992 ILE B C 1
ATOM 8467 O O . ILE C 1 237 ? -28.966 -40.781 -44.102 1.00 31.42 992 ILE B O 1
ATOM 8483 N N . SER C 1 238 ? -27.411 -40.746 -45.719 1.00 31.48 993 SER B N 1
ATOM 8484 C CA . SER C 1 238 ? -26.529 -39.846 -44.978 1.00 29.78 993 SER B CA 1
ATOM 8485 C C . SER C 1 238 ? -25.540 -39.140 -45.902 1.00 28.49 993 SER B C 1
ATOM 8486 O O . SER C 1 238 ? -25.145 -39.678 -46.937 1.00 28.44 993 SER B O 1
ATOM 8494 N N . ALA C 1 239 ? -25.138 -37.934 -45.512 1.00 29.29 994 ALA B N 1
ATOM 8495 C CA . ALA C 1 239 ? -24.201 -37.135 -46.296 1.00 28.30 994 ALA B CA 1
ATOM 8496 C C . ALA C 1 239 ? -23.337 -36.282 -45.376 1.00 28.27 994 ALA B C 1
ATOM 8497 O O . ALA C 1 239 ? -23.856 -35.562 -44.521 1.00 29.53 994 ALA B O 1
ATOM 8504 N N . LEU C 1 240 ? -22.021 -36.363 -45.562 1.00 24.48 995 LEU B N 1
ATOM 8505 C CA . LEU C 1 240 ? -21.072 -35.658 -44.706 1.00 26.48 995 LEU B CA 1
ATOM 8506 C C . LEU C 1 240 ? -20.065 -34.861 -45.524 1.00 25.23 995 LEU B C 1
ATOM 8507 O O . LEU C 1 240 ? -19.891 -35.099 -46.718 1.00 26.12 995 LEU B O 1
ATOM 8523 N N . GLU C 1 241 ? -19.406 -33.910 -44.869 1.00 25.86 996 GLU B N 1
ATOM 8524 C CA . GLU C 1 241 ? -18.411 -33.075 -45.525 1.00 25.50 996 GLU B CA 1
ATOM 8525 C C . GLU C 1 241 ? -17.333 -32.629 -44.543 1.00 26.74 996 GLU B C 1
ATOM 8526 O O . GLU C 1 241 ? -17.628 -32.294 -43.397 1.00 25.83 996 GLU B O 1
ATOM 8538 N N . SER C 1 242 ? -16.082 -32.636 -44.995 1.00 25.34 997 SER B N 1
ATOM 8539 C CA . SER C 1 242 ? -14.963 -32.254 -44.142 1.00 26.69 997 SER B CA 1
ATOM 8540 C C . SER C 1 242 ? -14.940 -30.745 -43.919 1.00 28.00 997 SER B C 1
ATOM 8541 O O . SER C 1 242 ? -15.462 -29.982 -44.730 1.00 25.18 997 SER B O 1
ATOM 8549 N N . LYS C 1 243 ? -14.339 -30.323 -42.811 1.00 30.39 998 LYS B N 1
ATOM 8550 C CA . LYS C 1 243 ? -14.216 -28.904 -42.497 1.00 32.61 998 LYS B CA 1
ATOM 8551 C C . LYS C 1 243 ? -13.038 -28.281 -43.234 1.00 31.72 998 LYS B C 1
ATOM 8552 O O . LYS C 1 243 ? -13.054 -27.093 -43.558 1.00 34.86 998 LYS B O 1
ATOM 8571 N N . VAL C 1 244 ? -12.016 -29.092 -43.487 1.00 29.99 999 VAL B N 1
ATOM 8572 C CA . VAL C 1 244 ? -10.834 -28.646 -44.211 1.00 25.88 999 VAL B CA 1
ATOM 8573 C C . VAL C 1 244 ? -10.730 -29.359 -45.550 1.00 26.69 999 VAL B C 1
ATOM 8574 O O . VAL C 1 244 ? -11.341 -30.408 -45.758 1.00 24.32 999 VAL B O 1
ATOM 8587 N N . LYS C 1 245 ? -9.953 -28.780 -46.458 1.00 25.19 1000 LYS B N 1
ATOM 8588 C CA . LYS C 1 245 ? -9.760 -29.361 -47.776 1.00 24.46 1000 LYS B CA 1
ATOM 8589 C C . LYS C 1 245 ? -8.563 -30.305 -47.755 1.00 23.70 1000 LYS B C 1
ATOM 8590 O O . LYS C 1 245 ? -7.675 -30.173 -46.914 1.00 23.76 1000 LYS B O 1
ATOM 8609 N N . HIS C 1 246 ? -8.562 -31.268 -48.671 1.00 21.29 1001 HIS B N 1
ATOM 8610 C CA . HIS C 1 246 ? -7.513 -32.277 -48.729 1.00 21.64 1001 HIS B CA 1
ATOM 8611 C C . HIS C 1 246 ? -6.797 -32.275 -50.066 1.00 21.26 1001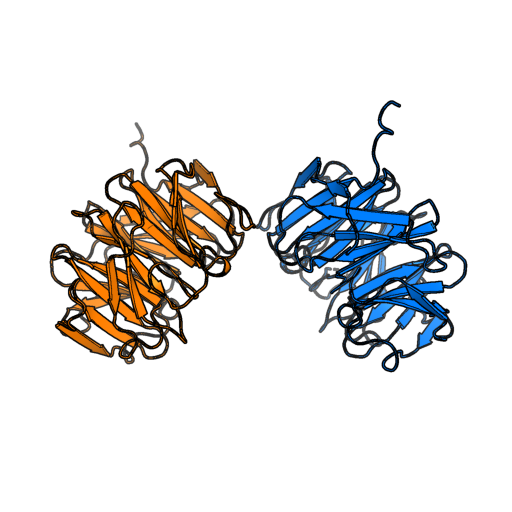 HIS B C 1
ATOM 8612 O O . HIS C 1 246 ? -7.377 -31.936 -51.096 1.00 21.02 1001 HIS B O 1
ATOM 8626 N N . ALA C 1 247 ? -5.527 -32.663 -50.038 1.00 21.71 1002 ALA B N 1
ATOM 8627 C CA . ALA C 1 247 ? -4.778 -32.914 -51.259 1.00 23.11 1002 ALA B CA 1
ATOM 8628 C C . ALA C 1 247 ? -5.409 -34.094 -51.987 1.00 23.37 1002 ALA B C 1
ATOM 8629 O O . ALA C 1 247 ? -6.331 -34.727 -51.467 1.00 22.57 1002 ALA B O 1
ATOM 8636 N N . GLN C 1 248 ? -4.921 -34.382 -53.189 1.00 23.69 1003 GLN B N 1
ATOM 8637 C CA . GLN C 1 248 ? -5.460 -35.474 -53.993 1.00 27.47 1003 GLN B CA 1
ATOM 8638 C C . GLN C 1 248 ? -5.553 -36.770 -53.194 1.00 23.63 1003 GLN B C 1
ATOM 8639 O O . GLN C 1 248 ? -4.596 -37.175 -52.537 1.00 23.10 1003 GLN B O 1
ATOM 8653 N N . CYS C 1 249 ? -6.717 -37.407 -53.253 1.00 24.47 1004 CYS B N 1
ATOM 8654 C CA . CYS C 1 249 ? -6.977 -38.620 -52.490 1.00 25.06 1004 CYS B CA 1
ATOM 8655 C C . CYS C 1 249 ? -6.819 -39.864 -53.358 1.00 24.95 1004 CYS B C 1
ATOM 8656 O O . CYS C 1 249 ? -7.453 -39.981 -54.407 1.00 25.37 1004 CYS B O 1
ATOM 8664 N N . PHE C 1 250 ? -5.974 -40.787 -52.908 1.00 23.37 1005 PHE B N 1
ATOM 8665 C CA . PHE C 1 250 ? -5.696 -42.013 -53.650 1.00 23.82 1005 PHE B CA 1
ATOM 8666 C C . PHE C 1 250 ? -6.768 -43.080 -53.469 1.00 25.02 1005 PHE B C 1
ATOM 8667 O O . PHE C 1 250 ? -7.194 -43.714 -54.436 1.00 24.38 1005 PHE B O 1
ATOM 8684 N N . ASP C 1 251 ? -7.185 -43.291 -52.224 1.00 22.50 1006 ASP B N 1
ATOM 8685 C CA . ASP C 1 251 ? -8.007 -44.447 -51.891 1.00 20.66 1006 ASP B CA 1
ATOM 8686 C C . ASP C 1 251 ? -8.664 -44.284 -50.524 1.00 21.36 1006 ASP B C 1
ATOM 8687 O O . ASP C 1 251 ? -8.238 -43.452 -49.720 1.00 22.39 1006 ASP B O 1
ATOM 8696 N N . VAL C 1 252 ? -9.711 -45.067 -50.273 1.00 19.98 1007 VAL B N 1
ATOM 8697 C CA . VAL C 1 252 ? -10.369 -45.081 -48.970 1.00 21.05 1007 VAL B CA 1
ATOM 8698 C C . VAL C 1 252 ? -10.674 -46.507 -48.512 1.00 21.03 1007 VAL B C 1
ATOM 8699 O O . VAL C 1 252 ? -10.826 -47.411 -49.333 1.00 21.40 1007 VAL B O 1
ATOM 8712 N N . ALA C 1 253 ? -10.751 -46.699 -47.198 1.00 21.11 1008 ALA B N 1
ATOM 8713 C CA . ALA C 1 253 ? -11.124 -47.989 -46.621 1.00 22.84 1008 ALA B CA 1
ATOM 8714 C C . ALA C 1 253 ? -11.986 -47.769 -45.382 1.00 21.31 1008 ALA B C 1
ATOM 8715 O O . ALA C 1 253 ? -11.908 -46.719 -44.748 1.00 22.82 1008 ALA B O 1
ATOM 8722 N N . LEU C 1 254 ? -12.808 -48.762 -45.047 1.00 22.14 1009 LEU B N 1
ATOM 8723 C CA . LEU C 1 254 ? -13.743 -48.657 -43.927 1.00 24.46 1009 LEU B CA 1
ATOM 8724 C C . LEU C 1 254 ? -13.235 -49.370 -42.676 1.00 24.87 1009 LEU B C 1
ATOM 8725 O O . LEU C 1 254 ? -12.614 -50.430 -42.763 1.00 27.89 1009 LEU B O 1
ATOM 8741 N N . MET C 1 255 ? -13.501 -48.768 -41.519 1.00 24.10 1010 MET B N 1
ATOM 8742 C CA . MET C 1 255 ? -13.210 -49.371 -40.219 1.00 25.50 1010 MET B CA 1
ATOM 8743 C C . MET C 1 255 ? -14.506 -49.653 -39.468 1.00 25.52 1010 MET B C 1
ATOM 8744 O O . MET C 1 255 ? -15.472 -48.899 -39.590 1.00 22.89 1010 MET B O 1
ATOM 8758 N N . ASP C 1 256 ? -14.523 -50.744 -38.705 1.00 25.93 1011 ASP B N 1
ATOM 8759 C CA . ASP C 1 256 ? -15.747 -51.228 -38.065 1.00 29.39 1011 ASP B CA 1
ATOM 8760 C C . ASP C 1 256 ? -16.373 -50.255 -37.075 1.00 24.86 1011 ASP B C 1
ATOM 8761 O O . ASP C 1 256 ? -17.541 -50.409 -36.725 1.00 26.66 1011 ASP B O 1
ATOM 8770 N N . ASP C 1 257 ? -15.624 -49.255 -36.625 1.00 24.66 1012 ASP B N 1
ATOM 8771 C CA . ASP C 1 257 ? -16.186 -48.292 -35.683 1.00 24.33 1012 ASP B CA 1
ATOM 8772 C C . ASP C 1 257 ? -17.031 -47.234 -36.386 1.00 22.71 1012 ASP B C 1
ATOM 8773 O O . ASP C 1 257 ? -17.590 -46.349 -35.740 1.00 24.74 1012 ASP B O 1
ATOM 8782 N N . GLY C 1 258 ? -17.141 -47.341 -37.705 1.00 24.40 1013 GLY B N 1
ATOM 8783 C CA . GLY C 1 258 ? -17.887 -46.369 -38.476 1.00 23.73 1013 GLY B CA 1
ATOM 8784 C C . GLY C 1 258 ? -16.972 -45.241 -38.894 1.00 21.86 1013 GLY B C 1
ATOM 8785 O O . GLY C 1 258 ? -17.271 -44.069 -38.667 1.00 22.01 1013 GLY B O 1
ATOM 8789 N N . SER C 1 259 ? -15.841 -45.607 -39.488 1.00 22.33 1014 SER B N 1
ATOM 8790 C CA . SER C 1 259 ? -14.863 -44.634 -39.959 1.00 22.81 1014 SER B CA 1
ATOM 8791 C C . SER C 1 259 ? -14.416 -44.930 -41.378 1.00 22.23 1014 SER B C 1
ATOM 8792 O O . SER C 1 259 ? -14.516 -46.062 -41.852 1.00 21.73 1014 SER B O 1
ATOM 8800 N N . VAL C 1 260 ? -13.910 -43.895 -42.038 1.00 19.41 1015 VAL B N 1
ATOM 8801 C CA . VAL C 1 260 ? -13.248 -44.037 -43.323 1.00 21.72 1015 VAL B CA 1
ATOM 8802 C C . VAL C 1 260 ? -11.782 -43.657 -43.161 1.00 24.46 1015 VAL B C 1
ATOM 8803 O O . VAL C 1 260 ? -11.469 -42.610 -42.591 1.00 22.92 1015 VAL B O 1
ATOM 8816 N N . VAL C 1 261 ? -10.890 -44.516 -43.645 1.00 21.36 1016 VAL B N 1
ATOM 8817 C CA . VAL C 1 261 ? -9.470 -44.194 -43.685 1.00 20.06 1016 VAL B CA 1
ATOM 8818 C C . VAL C 1 261 ? -9.160 -43.618 -45.058 1.00 20.40 1016 VAL B C 1
ATOM 8819 O O . VAL C 1 261 ? -9.438 -44.245 -46.075 1.00 18.04 1016 VAL B O 1
ATOM 8832 N N . LEU C 1 262 ? -8.575 -42.427 -45.069 1.00 19.17 1017 LEU B N 1
ATOM 8833 C CA . LEU C 1 262 ? -8.323 -41.683 -46.296 1.00 17.14 1017 LEU B CA 1
ATOM 8834 C C . LEU C 1 262 ? -6.833 -41.525 -46.562 1.00 18.24 1017 LEU B C 1
ATOM 8835 O O . LEU C 1 262 ? -6.122 -40.957 -45.744 1.00 18.87 1017 LEU B O 1
ATOM 8851 N N . ALA C 1 263 ? -6.371 -42.013 -47.712 1.00 18.43 1018 ALA B N 1
ATOM 8852 C CA . ALA C 1 263 ? -4.972 -41.864 -48.111 1.00 19.26 1018 ALA B CA 1
ATOM 8853 C C . ALA C 1 263 ? -4.833 -40.743 -49.137 1.00 19.26 1018 ALA B C 1
ATOM 8854 O O . ALA C 1 263 ? -5.519 -40.744 -50.158 1.00 19.66 1018 ALA B O 1
ATOM 8861 N N . SER C 1 264 ? -3.929 -39.802 -48.868 1.00 20.72 1019 SER B N 1
ATOM 8862 C CA . SER C 1 264 ? -3.831 -38.574 -49.655 1.00 20.02 1019 SER B CA 1
ATOM 8863 C C . SER C 1 264 ? -2.411 -38.284 -50.152 1.00 21.00 1019 SER B C 1
ATOM 8864 O O . SER C 1 264 ? -1.429 -38.801 -49.619 1.00 19.37 1019 SER B O 1
ATOM 8872 N N . LYS C 1 265 ? -2.324 -37.437 -51.175 1.00 22.29 1020 LYS B N 1
ATOM 8873 C CA . LYS C 1 265 ? -1.062 -37.126 -51.841 1.00 21.90 1020 LYS B CA 1
ATOM 8874 C C . LYS C 1 265 ? -0.136 -36.251 -50.991 1.00 22.75 1020 LYS B C 1
ATOM 8875 O O . LYS C 1 265 ? 0.967 -35.913 -51.421 1.00 21.90 1020 LYS B O 1
ATOM 8894 N N . ASP C 1 266 ? -0.591 -35.858 -49.804 1.00 20.91 1021 ASP B N 1
ATOM 8895 C CA . ASP C 1 266 ? 0.282 -35.167 -48.862 1.00 20.25 1021 ASP B CA 1
ATOM 8896 C C . ASP C 1 266 ? 1.022 -36.182 -47.987 1.00 19.49 1021 ASP B C 1
ATOM 8897 O O . ASP C 1 266 ? 1.594 -35.825 -46.957 1.00 19.26 1021 ASP B O 1
ATOM 8906 N N . TYR C 1 267 ? 1.002 -37.444 -48.416 1.00 18.98 1022 TYR B N 1
ATOM 8907 C CA . TYR C 1 267 ? 1.747 -38.524 -47.767 1.00 19.50 1022 TYR B CA 1
ATOM 8908 C C . TYR C 1 267 ? 1.245 -38.798 -46.355 1.00 19.04 1022 TYR B C 1
ATOM 8909 O O . TYR C 1 267 ? 2.007 -39.210 -45.481 1.00 21.21 1022 TYR B O 1
ATOM 8927 N N . ARG C 1 268 ? -0.048 -38.584 -46.147 1.00 18.83 1023 ARG B N 1
ATOM 8928 C CA . ARG C 1 268 ? -0.671 -38.815 -44.850 1.00 19.58 1023 ARG B CA 1
ATOM 8929 C C . ARG C 1 268 ? -1.980 -39.570 -44.994 1.00 20.35 1023 ARG B C 1
ATOM 8930 O O . ARG C 1 268 ? -2.634 -39.513 -46.039 1.00 19.32 1023 ARG B O 1
ATOM 8951 N N . LEU C 1 269 ? -2.345 -40.287 -43.936 1.00 18.16 1024 LEU B N 1
ATOM 8952 C CA . LEU C 1 269 ? -3.637 -40.945 -43.860 1.00 16.12 1024 LEU B CA 1
ATOM 8953 C C . LEU C 1 269 ? -4.495 -40.265 -42.803 1.00 18.02 1024 LEU B C 1
ATOM 8954 O O . LEU C 1 269 ? -3.999 -39.890 -41.740 1.00 18.61 1024 LEU B O 1
ATOM 8970 N N . TYR C 1 270 ? -5.777 -40.100 -43.112 1.00 19.84 1025 TYR B N 1
ATOM 8971 C CA . TYR C 1 270 ? -6.728 -39.465 -42.206 1.00 18.93 1025 TYR B CA 1
ATOM 8972 C C . TYR C 1 270 ? -7.892 -40.397 -41.915 1.00 19.98 1025 TYR B C 1
ATOM 8973 O O . TYR C 1 270 ? -8.383 -41.078 -42.813 1.00 18.10 1025 TYR B O 1
ATOM 8991 N N . ILE C 1 271 ? -8.336 -40.413 -40.662 1.00 19.04 1026 ILE B N 1
ATOM 8992 C CA . ILE C 1 271 ? -9.484 -41.217 -40.270 1.00 17.89 1026 ILE B CA 1
ATOM 8993 C C . ILE C 1 271 ? -10.649 -40.318 -39.868 1.00 19.46 1026 ILE B C 1
ATOM 8994 O O . ILE C 1 271 ? -10.576 -39.594 -38.871 1.00 18.18 1026 ILE B O 1
ATOM 9010 N N . TYR C 1 272 ? -11.716 -40.372 -40.663 1.00 19.60 1027 TYR B N 1
ATOM 9011 C CA . TYR C 1 272 ? -12.946 -39.632 -40.396 1.00 18.92 1027 TYR B CA 1
ATOM 9012 C C . TYR C 1 272 ? -14.019 -40.556 -39.841 1.00 19.50 1027 TYR B C 1
ATOM 9013 O O . TYR C 1 272 ? -14.269 -41.618 -40.400 1.00 20.69 1027 TYR B O 1
ATOM 9031 N N . ARG C 1 273 ? -14.652 -40.147 -38.745 1.00 20.79 1028 ARG B N 1
ATOM 9032 C CA . ARG C 1 273 ? -15.803 -40.870 -38.208 1.00 20.38 1028 ARG B CA 1
ATOM 9033 C C . ARG C 1 273 ? -17.068 -40.373 -38.894 1.00 22.99 1028 ARG B C 1
ATOM 9034 O O . ARG C 1 273 ? -17.296 -39.164 -38.970 1.00 25.70 1028 ARG B O 1
ATOM 9055 N N . TYR C 1 274 ? -17.884 -41.293 -39.403 1.00 21.72 1029 TYR B N 1
ATOM 9056 C CA . TYR C 1 274 ? -19.137 -40.912 -40.052 1.00 22.98 1029 TYR B CA 1
ATOM 9057 C C . TYR C 1 274 ? -20.349 -41.416 -39.271 1.00 21.61 1029 TYR B C 1
ATOM 9058 O O . TYR C 1 274 ? -21.456 -41.484 -39.807 1.00 22.39 1029 TYR B O 1
ATOM 9076 N N . VAL C 1 275 ? -20.128 -41.762 -38.005 1.00 24.51 1030 VAL B N 1
ATOM 9077 C CA . VAL C 1 275 ? -21.214 -42.051 -37.070 1.00 25.42 1030 VAL B CA 1
ATOM 9078 C C . VAL C 1 275 ? -21.110 -41.137 -35.856 1.00 24.57 1030 VAL B C 1
ATOM 9079 O O . VAL C 1 275 ? -20.056 -40.558 -35.597 1.00 26.30 1030 VAL B O 1
ATOM 9092 N N . GLN C 1 276 ? -22.208 -41.011 -35.118 1.00 24.71 1031 GLN B N 1
ATOM 9093 C CA . GLN C 1 276 ? -22.279 -40.082 -33.997 1.00 25.64 1031 GLN B CA 1
ATOM 9094 C C . GLN C 1 276 ? -23.304 -40.532 -32.962 1.00 24.86 1031 GLN B C 1
ATOM 9095 O O . GLN C 1 276 ? -24.144 -41.390 -33.236 1.00 22.54 1031 GLN B O 1
ATOM 9109 N N . LEU C 1 277 ? -23.230 -39.944 -31.774 1.00 25.96 1032 LEU B N 1
ATOM 9110 C CA . LEU C 1 277 ? -24.227 -40.183 -30.743 1.00 27.15 1032 LEU B CA 1
ATOM 9111 C C . LEU C 1 277 ? -25.570 -39.613 -31.181 1.00 27.44 1032 LEU B C 1
ATOM 9112 O O . LEU C 1 277 ? -25.622 -38.592 -31.865 1.00 26.82 1032 LEU B O 1
ATOM 9128 N N . ALA C 1 278 ? -26.653 -40.276 -30.791 1.00 27.54 1033 ALA B N 1
ATOM 9129 C CA . ALA C 1 278 ? -27.987 -39.733 -31.008 1.00 32.37 1033 ALA B CA 1
ATOM 9130 C C . ALA C 1 278 ? -28.216 -38.577 -30.034 1.00 29.45 1033 ALA B C 1
ATOM 9131 O O . ALA C 1 278 ? -28.081 -38.756 -28.825 1.00 31.70 1033 ALA B O 1
ATOM 9138 N N . PRO C 1 279 ? -28.536 -37.379 -30.550 1.00 34.66 1034 PRO B N 1
ATOM 9139 C CA . PRO C 1 279 ? -28.762 -36.257 -29.627 1.00 38.69 1034 PRO B CA 1
ATOM 9140 C C . PRO C 1 279 ? -30.023 -36.411 -28.775 1.00 37.44 1034 PRO B C 1
ATOM 9141 O O . PRO C 1 279 ? -31.001 -37.015 -29.217 1.00 36.84 1034 PRO B O 1
ATOM 9152 N N . VAL C 1 280 ? -29.989 -35.869 -27.561 1.00 36.99 1035 VAL B N 1
ATOM 9153 C CA . VAL C 1 280 ? -31.130 -35.930 -26.652 1.00 41.20 1035 VAL B CA 1
ATOM 9154 C C . VAL C 1 280 ? -32.180 -34.891 -27.033 1.00 45.19 1035 VAL B C 1
ATOM 9155 O O . VAL C 1 280 ? -33.376 -35.098 -26.824 1.00 50.42 1035 VAL B O 1
#

Solvent-accessible surface area: 23150 Å² total; per-residue (Å²): 151,75,106,29,98,98,13,115,55,111,24,92,23,18,55,39,0,67,111,113,18,13,0,21,38,0,9,0,4,8,26,28,40,127,17,17,0,2,0,0,0,0,70,28,24,13,0,0,5,2,29,114,93,13,149,58,110,57,69,18,33,107,73,18,84,59,101,57,0,40,79,0,8,17,8,9,22,14,168,146,54,15,24,4,0,0,0,1,84,50,93,28,42,14,0,2,2,7,34,94,150,12,105,67,59,89,72,24,12,37,139,60,1,84,52,4,90,0,13,18,25,9,88,149,13,54,0,0,0,0,0,9,142,53,26,43,0,0,0,0,35,56,107,17,86,56,77,48,135,20,57,4,88,111,68,7,108,48,0,10,2,9,18,14,10,107,150,71,19,0,0,0,0,0,16,130,24,25,0,0,21,0,0,23,3,111,20,110,76,70,60,84,0,17,11,143,58,43,0,39,106,0,22,1,11,6,43,22,104,113,21,45,0,2,0,2,0,32,89,85,22,0,1,0,0,5,2,46,44,106,26,116,62,80,44,14,11,30,1,134,36,58,11,1,133,16,48,9,14,14,36,4,92,57,8,0,1,0,0,0,0,41,1,20,8,0,10,2,0,113,24,71,128,167,91,116,155,119,159,80,104,32,96,106,11,104,57,104,24,94,25,17,52,38,0,65,109,113,18,12,0,20,38,0,6,0,5,8,28,23,52,110,21,13,0,1,0,0,0,0,74,27,22,12,0,0,4,1,26,116,100,13,147,55,111,56,70,17,24,102,74,18,85,182,90,60,19,0,46,85,0,4,17,8,8,22,14,178,124,53,10,23,4,0,0,0,2,86,50,96,29,37,15,0,2,0,1,34,84,159,12,112,50,61,75,61,24,10,38,139,56,1,77,50,4,81,0,13,20,24,9,113,86,14,54,0,0,0,0,0,11,148,47,24,46,0,0,0,0,33,47,105,19,90,60,76,62,129,22,55,5,85,95,71,6,107,50,0,8,2,10,20,14,12,109,149,76,23,0,0,0,0,0,15,132,22,29,1,0,19,0,1,23,2,108,18,110,82,69,61,85,0,17,10,145,62,54,0,39,105,0,20,1,9,5,43,23,113,111,20,42,0,3,0,2,0,32,88,83,24,0,1,0,0,6,2,45,45,106,24,119,68,80,44,13,7,27,1,136,40,53,10,0,121,15,41,8,14,12,35,6,108,62,9,0,1,0,0,0,0,73,2,25,8,0,11,2,0,111,24,69,130,168,94,122,200

Nearest PDB structures (foldseek):
  4zlr-assembly1_A  TM=1.004E+00  e=3.708E-56  Drosophila melanogaster
  5ex7-assembly1_A  TM=9.996E-01  e=3.836E-50  Drosophila melanogaster
  1q7f-assembly1_A  TM=9.873E-01  e=4.713E-50  Drosophila melanogaster
  7nyq-assembly1_A  TM=9.579E-01  e=4.627E-26  Drosophila melanogaster
  6fpt-assembly1_A  TM=8.971E-01  e=3.754E-19  Danio rerio

Secondary structure (DSSP, 8-state):
---PEEE-EEEEE--BSSSTT-BS-EEEEEE-TT--EEEEEGGGTEEEEE-TTS-EEEEE--BSS---BSSEEEEEEETTTTEEEEEE-TTT--EEEE-TTS-EEEEE-TTT-S-EEEEEE-TT--EEEEETTTTEEEEE-TTS-EEEEEE-TTT-S-EEEEEE-SSSEEEEEETTTTEEEEEETT--EEEEE--TTTS-SEEEEEE-TTSPEEEEE-SSS-EEEEE-TTS-EEEEEEESS--SPEEEEEEETTTEEEEEETTTEEEEEE---PPPP-/---PEEE-EEEEE--BSSSTT-BS-EEEEEE-TT--EEEEEGGGTEEEEE-TTS-EEEEE--BSSSTT-BSSEEEEEEETTTTEEEEEE-TTT--EEEE-TTS-EEEEE-TTT-S-EEEEEE-TT--EEEEETTTTEEEEE-TTS-EEEEEE-TTT-S-EEEEEE-SSSEEEEEETTTTEEEEEETT--EEEEES-TTTS-SEEEEEE-TT-PEEEEE-SSS-EEEEE-TTS-EEEEEEESS--S-EEEEEEETTTEEEEEETTTEEEEEE---PPP-

Radius of gyration: 26.39 Å; Cα contacts (8 Å, |Δi|>4): 1682; chains: 2; bounding box: 69×71×48 Å

CATH classification: 2.120.10.30

B-factor: mean 31.72, std 10.44, range [15.56, 104.55]

Foldseek 3Di:
DDDAAAWAFPAKFEADDLDFRHAPAQQEWEAEPQRWIWTDRFVQQKIWTGGNRSHTDDIEFGPDDPLGGHGWRYWEALHPQRKIWTAHAPPQGWIWIGGNVRHTDDIECRVPGHGFQEWYAENVQWIWTAGFPQAKIWIAHPVHHTDAIDHDPVPADGWHEWDDYNPQKIWTDHQCQQWTWIAGRNGDTDDIAGGPPARHRWNYWEQAPVRKIWTWHQPPFTKIWIGHPVRHTDHIHGYPDHAAAWNYWYDDNVQWIWTHHPSRMITIIHRDDDDDDD/DDDAAEWAFPAKFEADDQDFRHAPAFQEWEAEPQRWIWTDRFVQQKIWTGGNRSHTDDIFEGDDDDFRHGHRWRYWEADHPQRKIWTAHAPPQGWIWIAGNVSHGDDIECRVPGHGFQEWYAENVQWIWTAGFPQQKIWIHHPVHDTDAIDHDPVPADGWHYWDDDNPQKIWTDHQCQQWIWIAGRNGDTDDTAGGPPQRHRWQYWEAAPVRKIWTWHQPPFTKIWIGHPVHHTDHIYGYPDHAAAWNYWYDDNQQWIWTGHPSRMITIIHPDDDDDD

Sequence (556 aa):
QIKRQKMIYHCKFGEFGVMEGQFTEPSGVAVNAQNDIIVADTNNHRIQIFDKEGRFKFQFGECGKRDQLLYPNRRVAVVRNSGDIIVTERSPTHQIQIYNQYGQFVRKFGATILQHPRGVTVDNKGRIIVVECKVMRRVIIFDQNGNVLHKFGCSKHLEFPNGVVVNDKQEIFISDNRAHCVKVFNYEGQYLRQIGGEGITNYPIGVGINSNGEILIADNHNNFNLTIFTQDGQLISALESKVKHAQCFDVALMDDGSVVLASKDYRLYIYRYVQLAPVGQIKRQKMIYHCKFGEFGVMEGQFTEPSGVAVNAQNDIIVADTNNHRIQIFDKEGRFKFQFGECGKRDSQLLYPNRRVAVVRNSGDIIVTERSPTHQIQIYNQYGQFVRKFGATILQHPRGVTVDNKGRIIVVECKVMRVIIFDQNGNVLHKFGCSKHLEFPNGVVVNDKQEIFISDNRAHCVKVFNYEGQYLRQIGGEGITNYPIGVGINSNGEILIADNHNNFNLTIFTQDGQLISALESKVKHAQCFDVALMDDGSVVLASKDYRLYIYRYVQLAPV

Organism: Drosophila melanogaster (NCBI:txid7227)

GO terms:
  GO:0043025 neuronal cell body (C, IDA)
  GO:0045179 apical cortex (C, IDA)
  GO:0045180 basal cortex (C, IDA)
  GO:0005829 cytosol (C, IDA)
  GO:0048477 oogenesis (P, HMP)
  GO:0007419 ventral cord development (P, HMP)
  GO:0045182 translation regulator activity (F, TAS)
  GO:0006417 regulation of translation (P, TAS)
  GO:0035282 segmentation (P, IMP)
  GO:0003730 mRNA 3'-UTR binding (F, IMP)
  GO:0010629 negative regulation of gene expression (P, IMP)
  GO:0014016 neuroblast differentiation (P, IMP)
  GO:0017148 negative regulation of translation (P, IMP)
  GO:0030182 neuron differentiation (P, IMP)
  GO:1900242 regulation of synaptic vesicle endocytosis (P, IMP)
  GO:0055060 asymmetric neuroblast division resulting in ganglion mother cell formation (P, IMP)
  GO:0050767 regulation of neurogenesis (P, IMP)
  GO:0007400 neuroblast fate determination (P, IMP)
  GO:0007402 ganglion mother cell fate determination (P, IMP)
  GO:0007405 neuroblast proliferation (P, IMP)

InterPro domains:
  IPR000315 B-box-type zinc finger [PF00643] (324-364)
  IPR000315 B-box-type zinc finger [PS50119] (174-222)
  IPR000315 B-box-type zinc finger [PS50119] (323-366)
  IPR000315 B-box-type zinc finger [SM00336] (174-222)
  IPR000315 B-box-type zinc finger [SM00336] (323-366)
  IPR001258 NHL repeat [PF01436] (780-807)
  IPR001258 NHL repeat [PF01436] (827-856)
  IPR001258 NHL repeat [PF01436] (871-898)
  IPR001258 NHL repeat [PF01436] (916-941)
  IPR001258 NHL repeat [PF01436] (957-979)
  IPR001258 NHL repeat [PS51125] (767-810)
  IPR001258 NHL repeat [PS51125] (814-859)
  IPR001258 NHL repeat [PS51125] (860-901)
  IPR001258 NHL repeat [PS51125] (902-944)
  IPR001258 NHL repeat [PS51125] (945-988)
  IPR011042 Six-bladed beta-propeller, TolB-like [G3DSA:2.120.10.30] (754-1037)
  IPR050952 Tripartite Motif and NHL Repeat Containing E3 Ligases [PTHR24104] (815-1026)